Protein AF-0000000079302546 (afdb_homodimer)

InterPro domains:
  IPR005495 Permease LptG/LptF-related [PF03739] (5-365)
  IPR005495 Permease LptG/LptF-related [PTHR33529] (2-366)

Sequence (736 aa):
MTLYRYVLRESLPVLLLALAFLTTVYLFGFFYAGARWLEGVPLVKVLRWLSYHVPGVLVQVFPIATVVTTVLVFGRLSAEGAQFALLSGGIPLYRAALPLLAVGGVLSGVALYLQEYVVPHYNERVRVAWWDEIHTQGAGLHRLVGLQIPIGQGKSLYFSGFDWERKEMLGVRISAFQGDEGTFLFAERGRWEDKVITLENYRYYRVDFKEVPGLEGAKDLLGQVRRVFKVVSQGPLVEVESDLSRARAIADYADTFSFGQDSLSEAWRKAKDPFLAPLERFRARLEFHSKLALPLANLVLVLLAAAMALRYGRSTGLALGMSVVLALAYYGAFFLGRSLAGIGALPPELGAWGANLLFLGLGARALRMTLYRYVLRESLPVLLLALAFLTTVYLFGFFYAGARWLEGVPLVKVLRWLSYHVPGVLVQVFPIATVVTTVLVFGRLSAEGAQFALLSGGIPLYRAALPLLAVGGVLSGVALYLQEYVVPHYNERVRVAWWDEIHTQGAGLHRLVGLQIPIGQGKSLYFSGFDWERKEMLGVRISAFQGDEGTFLFAERGRWEDKVITLENYRYYRVDFKEVPGLEGAKDLLGQVRRVFKVVSQGPLVEVESDLSRARAIADYADTFSFGQDSLSEAWRKAKDPFLAPLERFRARLEFHSKLALPLANLVLVLLAAAMALRYGRSTGLALGMSVVLALAYYGAFFLGRSLAGIGALPPELGAWGANLLFLGLGARALR

Organism: Thermus brockianus (NCBI:txid56956)

Solvent-accessible surface area (backbone atoms only — not comparable to full-atom values): 34582 Å² total; per-residue (Å²): 113,65,62,48,51,48,52,44,65,60,31,47,62,46,30,53,48,39,44,53,41,52,44,48,52,43,49,50,45,54,46,51,30,35,41,64,62,46,58,43,32,57,58,70,59,51,51,52,44,51,55,36,46,43,61,54,43,46,53,65,41,47,41,46,23,44,24,42,27,33,10,50,54,33,6,50,36,28,52,70,48,44,48,52,54,39,50,72,66,66,49,54,63,72,67,72,41,40,51,55,38,48,51,19,47,52,51,20,53,49,31,44,49,34,40,50,68,43,25,24,57,27,40,51,44,37,38,37,38,49,31,48,61,49,23,31,76,56,55,23,54,47,65,39,41,70,37,68,36,47,26,36,94,60,26,29,39,31,23,68,34,59,38,76,88,78,61,27,36,24,50,26,36,39,39,32,59,63,86,57,28,37,38,39,35,40,17,53,31,28,39,77,54,64,38,39,34,41,28,31,55,29,42,30,37,35,35,31,57,78,48,50,79,51,42,86,75,37,90,52,42,69,60,43,43,49,64,24,44,29,78,72,49,68,45,61,68,50,77,48,78,34,78,23,35,56,36,48,20,50,22,68,46,39,51,32,67,34,48,69,60,63,23,48,66,55,20,47,50,43,37,67,37,83,85,48,53,70,68,57,20,49,51,20,38,25,49,31,39,32,62,51,33,58,30,51,32,21,41,36,40,33,50,29,28,36,39,47,10,54,74,59,5,59,40,70,68,49,14,51,46,46,27,40,50,52,41,49,51,46,53,49,39,32,47,50,24,40,29,38,20,44,63,62,77,33,58,34,62,53,7,27,37,39,32,50,53,53,41,37,51,51,18,55,59,58,62,104,113,66,61,48,52,48,51,43,66,60,31,50,62,48,30,54,46,39,43,53,41,52,45,48,51,42,48,49,45,53,45,52,31,35,42,64,63,46,57,44,31,55,58,68,59,52,52,52,46,52,54,36,46,44,61,54,43,46,52,66,39,47,41,47,22,43,23,43,27,33,10,50,52,32,6,50,36,28,51,70,48,45,46,52,55,39,51,71,66,67,48,54,62,70,67,71,41,40,51,55,39,50,50,19,47,52,51,20,52,49,31,45,49,34,42,50,67,43,26,25,56,27,42,51,44,37,40,40,38,50,30,46,60,47,25,33,72,59,57,22,52,46,65,38,39,71,38,69,35,46,27,35,94,60,26,30,39,32,23,68,34,60,38,76,89,76,61,26,35,25,51,26,35,39,37,33,58,62,86,57,30,38,37,39,36,39,17,53,31,27,39,78,54,65,41,39,35,40,28,31,55,28,41,30,38,34,37,32,58,78,50,51,80,52,46,86,76,38,90,53,41,71,60,43,44,49,64,24,44,28,77,72,49,68,46,61,67,50,76,49,79,34,77,22,34,57,35,48,22,49,22,68,46,40,54,32,66,33,46,68,60,61,24,50,66,54,19,48,49,42,37,67,37,84,86,48,52,69,67,56,18,49,50,20,39,26,51,32,38,32,60,51,33,57,30,50,33,22,40,36,40,34,51,29,28,35,38,47,10,52,74,59,6,59,40,71,66,50,14,52,46,46,27,40,50,51,42,48,49,46,52,49,38,31,48,49,24,39,30,39,20,45,63,62,76,34,58,33,62,53,7,26,38,39,32,50,51,53,41,37,51,52,17,54,59,59,65,104

Structure (mmCIF, N/CA/C/O backbone):
data_AF-0000000079302546-model_v1
#
loop_
_entity.id
_entity.type
_entity.pdbx_description
1 polymer Permease
#
loop_
_atom_site.group_PDB
_atom_site.id
_atom_site.type_symbol
_atom_site.label_atom_id
_atom_site.label_alt_id
_atom_site.label_comp_id
_atom_site.label_asym_id
_atom_site.label_entity_id
_atom_site.label_seq_id
_atom_site.pdbx_PDB_ins_code
_atom_site.Cartn_x
_atom_site.Cartn_y
_atom_site.Cartn_z
_atom_site.occupancy
_atom_site.B_iso_or_equiv
_atom_site.auth_seq_id
_atom_site.auth_comp_id
_atom_site.auth_asym_id
_atom_site.auth_atom_id
_atom_site.pdbx_PDB_model_num
ATOM 1 N N . MET A 1 1 ? 22.391 -25.906 -28.203 1 55.56 1 MET A N 1
ATOM 2 C CA . MET A 1 1 ? 21.672 -24.781 -28.766 1 55.56 1 MET A CA 1
ATOM 3 C C . MET A 1 1 ? 20.156 -24.969 -28.609 1 55.56 1 MET A C 1
ATOM 5 O O . MET A 1 1 ? 19.453 -24.047 -28.172 1 55.56 1 MET A O 1
ATOM 9 N N . THR A 1 2 ? 19.828 -26.25 -28.609 1 71.75 2 THR A N 1
ATOM 10 C CA . THR A 1 2 ? 18.406 -26.594 -28.672 1 71.75 2 THR A CA 1
ATOM 11 C C . THR A 1 2 ? 17.781 -26.516 -27.281 1 71.75 2 THR A C 1
ATOM 13 O O . THR A 1 2 ? 16.672 -26 -27.125 1 71.75 2 THR A O 1
ATOM 16 N N . LEU A 1 3 ? 18.703 -26.781 -26.359 1 77.5 3 LEU A N 1
ATOM 17 C CA . LEU A 1 3 ? 18.172 -26.781 -25 1 77.5 3 LEU A CA 1
ATOM 18 C C . LEU A 1 3 ? 17.906 -25.375 -24.5 1 77.5 3 LEU A C 1
ATOM 20 O O . LEU A 1 3 ? 16.859 -25.109 -23.906 1 77.5 3 LEU A O 1
ATOM 24 N N . TYR A 1 4 ? 18.812 -24.5 -24.906 1 83.38 4 TYR A N 1
ATOM 25 C CA . TYR A 1 4 ? 18.688 -23.109 -24.469 1 83.38 4 TYR A CA 1
ATOM 26 C C . TYR A 1 4 ? 17.453 -22.453 -25.094 1 83.38 4 TYR A C 1
ATOM 28 O O . TYR A 1 4 ? 16.734 -21.703 -24.422 1 83.38 4 TYR A O 1
ATOM 36 N N . ARG A 1 5 ? 17.234 -22.781 -26.328 1 86.62 5 ARG A N 1
ATOM 37 C CA . ARG A 1 5 ? 16.062 -22.219 -27 1 86.62 5 ARG A CA 1
ATOM 38 C C . ARG A 1 5 ? 14.773 -22.797 -26.422 1 86.62 5 ARG A C 1
ATOM 40 O O . ARG A 1 5 ? 13.773 -22.078 -26.312 1 86.62 5 ARG A O 1
ATOM 47 N N . TYR A 1 6 ? 14.898 -24.016 -26.094 1 83.25 6 TYR A N 1
ATOM 48 C CA . TYR A 1 6 ? 13.742 -24.656 -25.484 1 83.25 6 TYR A CA 1
ATOM 49 C C . TYR A 1 6 ? 13.422 -24.047 -24.125 1 83.25 6 TYR A C 1
ATOM 51 O O . TYR A 1 6 ? 12.273 -23.703 -23.844 1 83.25 6 TYR A O 1
ATOM 59 N N . VAL A 1 7 ? 14.43 -23.891 -23.344 1 85.75 7 VAL A N 1
ATOM 60 C CA . VAL A 1 7 ? 14.25 -23.328 -22 1 85.75 7 VAL A CA 1
ATOM 61 C C . VAL A 1 7 ? 13.711 -21.906 -22.109 1 85.75 7 VAL A C 1
ATOM 63 O O . VAL A 1 7 ? 12.797 -21.531 -21.375 1 85.75 7 VAL A O 1
ATOM 66 N N . LEU A 1 8 ? 14.188 -21.172 -23.047 1 89.94 8 LEU A N 1
ATOM 67 C CA . LEU A 1 8 ? 13.742 -19.781 -23.203 1 89.94 8 LEU A CA 1
ATOM 68 C C . LEU A 1 8 ? 12.305 -19.734 -23.703 1 89.94 8 LEU A C 1
ATOM 70 O O . LEU A 1 8 ? 11.508 -18.922 -23.219 1 89.94 8 LEU A O 1
ATOM 74 N N . ARG A 1 9 ? 11.992 -20.516 -24.625 1 87.5 9 ARG A N 1
ATOM 75 C CA . ARG A 1 9 ? 10.648 -20.531 -25.188 1 87.5 9 ARG A CA 1
ATOM 76 C C . ARG A 1 9 ? 9.617 -20.969 -24.156 1 87.5 9 ARG A C 1
ATOM 78 O O . ARG A 1 9 ? 8.484 -20.484 -24.156 1 87.5 9 ARG A O 1
ATOM 85 N N . GLU A 1 10 ? 10.039 -21.797 -23.312 1 84.12 10 GLU A N 1
ATOM 86 C CA . GLU A 1 10 ? 9.133 -22.297 -22.266 1 84.12 10 GLU A CA 1
ATOM 87 C C . GLU A 1 10 ? 9.047 -21.297 -21.109 1 84.12 10 GLU A C 1
ATOM 89 O O . GLU A 1 10 ? 8.008 -21.203 -20.453 1 84.12 10 GLU A O 1
ATOM 94 N N . SER A 1 11 ? 10.102 -20.609 -20.922 1 90.75 11 SER A N 1
ATOM 95 C CA . SER A 1 11 ? 10.172 -19.75 -19.734 1 90.75 11 SER A CA 1
ATOM 96 C C . SER A 1 11 ? 9.5 -18.406 -19.984 1 90.75 11 SER A C 1
ATOM 98 O O . SER A 1 11 ? 8.945 -17.812 -19.062 1 90.75 11 SER A O 1
ATOM 100 N N . LEU A 1 12 ? 9.484 -17.922 -21.188 1 91.69 12 LEU A N 1
ATOM 101 C CA . LEU A 1 12 ? 9.055 -16.562 -21.453 1 91.69 12 LEU A CA 1
ATOM 102 C C . LEU A 1 12 ? 7.566 -16.391 -21.156 1 91.69 12 LEU A C 1
ATOM 104 O O . LEU A 1 12 ? 7.164 -15.445 -20.469 1 91.69 12 LEU A O 1
ATOM 108 N N . PRO A 1 13 ? 6.719 -17.281 -21.656 1 87.81 13 PRO A N 1
ATOM 109 C CA . PRO A 1 13 ? 5.301 -17.125 -21.328 1 87.81 13 PRO A CA 1
ATOM 110 C C . PRO A 1 13 ? 5.023 -17.234 -19.828 1 87.81 13 PRO A C 1
ATOM 112 O O . PRO A 1 13 ? 4.164 -16.516 -19.297 1 87.81 13 PRO A O 1
ATOM 115 N N . VAL A 1 14 ? 5.754 -18.109 -19.172 1 86.19 14 VAL A N 1
ATOM 116 C CA . VAL A 1 14 ? 5.586 -18.281 -17.734 1 86.19 14 VAL A CA 1
ATOM 117 C C . VAL A 1 14 ? 6.023 -17.016 -17 1 86.19 14 VAL A C 1
ATOM 119 O O . VAL A 1 14 ? 5.352 -16.562 -16.078 1 86.19 14 VAL A O 1
ATOM 122 N N . LEU A 1 15 ? 7.098 -16.484 -17.484 1 92.88 15 LEU A N 1
ATOM 123 C CA . LEU A 1 15 ? 7.625 -15.258 -16.875 1 92.88 15 LEU A CA 1
ATOM 124 C C . LEU A 1 15 ? 6.645 -14.102 -17.047 1 92.88 15 LEU A C 1
ATOM 126 O O . LEU A 1 15 ? 6.371 -13.367 -16.094 1 92.88 15 LEU A O 1
ATOM 130 N N . LEU A 1 16 ? 6.121 -13.945 -18.234 1 92.06 16 LEU A N 1
ATOM 131 C CA . LEU A 1 16 ? 5.203 -12.852 -18.516 1 92.06 16 LEU A CA 1
ATOM 132 C C . LEU A 1 16 ? 3.914 -13 -17.719 1 92.06 16 LEU A C 1
ATOM 134 O O . LEU A 1 16 ? 3.363 -12.008 -17.234 1 92.06 16 LEU A O 1
ATOM 138 N N . LEU A 1 17 ? 3.48 -14.195 -17.609 1 87.62 17 LEU A N 1
ATOM 139 C CA . LEU A 1 17 ? 2.271 -14.453 -16.828 1 87.62 17 LEU A CA 1
ATOM 140 C C . LEU A 1 17 ? 2.508 -14.156 -15.359 1 87.62 17 LEU A C 1
ATOM 142 O O . LEU A 1 17 ? 1.646 -13.586 -14.688 1 87.62 17 LEU A O 1
ATOM 146 N N . ALA A 1 18 ? 3.654 -14.633 -14.852 1 89.06 18 ALA A N 1
ATOM 147 C CA . ALA A 1 18 ? 3.994 -14.375 -13.453 1 89.06 18 ALA A CA 1
ATOM 148 C C . ALA A 1 18 ? 4.109 -12.883 -13.18 1 89.06 18 ALA A C 1
ATOM 150 O O . ALA A 1 18 ? 3.629 -12.391 -12.156 1 89.06 18 ALA A O 1
ATOM 151 N N . LEU A 1 19 ? 4.715 -12.156 -14.109 1 93 19 LEU A N 1
ATOM 152 C CA . LEU A 1 19 ? 4.867 -10.711 -13.961 1 93 19 LEU A CA 1
ATOM 153 C C . LEU A 1 19 ? 3.51 -10.023 -13.945 1 93 19 LEU A C 1
ATOM 155 O O . LEU A 1 19 ? 3.26 -9.156 -13.102 1 93 19 LEU A O 1
ATOM 159 N N . ALA A 1 20 ? 2.68 -10.406 -14.852 1 89.38 20 ALA A N 1
ATOM 160 C CA . ALA A 1 20 ? 1.349 -9.812 -14.922 1 89.38 20 ALA A CA 1
ATOM 161 C C . ALA A 1 20 ? 0.548 -10.109 -13.656 1 89.38 20 ALA A C 1
ATOM 163 O O . ALA A 1 20 ? -0.121 -9.219 -13.117 1 89.38 20 ALA A O 1
ATOM 164 N N . PHE A 1 21 ? 0.687 -11.336 -13.227 1 88.31 21 PHE A N 1
ATOM 165 C CA . PHE A 1 21 ? -0.058 -11.773 -12.055 1 88.31 21 PHE A CA 1
ATOM 166 C C . PHE A 1 21 ? 0.409 -11.031 -10.812 1 88.31 21 PHE A C 1
ATOM 168 O O . PHE A 1 21 ? -0.404 -10.461 -10.078 1 88.31 21 PHE A O 1
ATOM 175 N N . LEU A 1 22 ? 1.671 -11.062 -10.57 1 91.44 22 LEU A N 1
ATOM 176 C CA . LEU A 1 22 ? 2.232 -10.461 -9.367 1 91.44 22 LEU A CA 1
ATOM 177 C C . LEU A 1 22 ? 2.029 -8.953 -9.367 1 91.44 22 LEU A C 1
ATOM 179 O O . LEU A 1 22 ? 1.716 -8.359 -8.328 1 91.44 22 LEU A O 1
ATOM 183 N N . THR A 1 23 ? 2.207 -8.336 -10.523 1 92 23 THR A N 1
ATOM 184 C CA . THR A 1 23 ? 1.989 -6.898 -10.633 1 92 23 THR A CA 1
ATOM 185 C C . THR A 1 23 ? 0.543 -6.547 -10.297 1 92 23 THR A C 1
ATOM 187 O O . THR A 1 23 ? 0.288 -5.59 -9.555 1 92 23 THR A O 1
ATOM 190 N N . THR A 1 24 ? -0.347 -7.309 -10.789 1 87.81 24 THR A N 1
ATOM 191 C CA . THR A 1 24 ? -1.76 -7.043 -10.539 1 87.81 24 THR A CA 1
ATOM 192 C C . THR A 1 24 ? -2.084 -7.203 -9.055 1 87.81 24 THR A C 1
ATOM 194 O O . THR A 1 24 ? -2.861 -6.426 -8.492 1 87.81 24 THR A O 1
ATOM 197 N N . VAL A 1 25 ? -1.503 -8.219 -8.477 1 87.69 25 VAL A N 1
ATOM 198 C CA . VAL A 1 25 ? -1.721 -8.445 -7.051 1 87.69 25 VAL A CA 1
ATOM 199 C C . VAL A 1 25 ? -1.241 -7.238 -6.25 1 87.69 25 VAL A C 1
ATOM 201 O O . VAL A 1 25 ? -1.934 -6.773 -5.344 1 87.69 25 VAL A O 1
ATOM 204 N N . TYR A 1 26 ? -0.08 -6.719 -6.594 1 89.81 26 TYR A N 1
ATOM 205 C CA . TYR A 1 26 ? 0.435 -5.523 -5.941 1 89.81 26 TYR A CA 1
ATOM 206 C C . TYR A 1 26 ? -0.521 -4.348 -6.125 1 89.81 26 TYR A C 1
ATOM 208 O O . TYR A 1 26 ? -0.833 -3.639 -5.164 1 89.81 26 TYR A O 1
ATOM 216 N N . LEU A 1 27 ? -0.946 -4.184 -7.32 1 88.38 27 LEU A N 1
ATOM 217 C CA . LEU A 1 27 ? -1.803 -3.045 -7.633 1 88.38 27 LEU A CA 1
ATOM 218 C C . LEU A 1 27 ? -3.129 -3.143 -6.887 1 88.38 27 LEU A C 1
ATOM 220 O O . LEU A 1 27 ? -3.67 -2.129 -6.438 1 88.38 27 LEU A O 1
ATOM 224 N N . PHE A 1 28 ? -3.609 -4.332 -6.75 1 84.38 28 PHE A N 1
ATOM 225 C CA . PHE A 1 28 ? -4.832 -4.52 -5.98 1 84.38 28 PHE A CA 1
ATOM 226 C C . PHE A 1 28 ? -4.609 -4.172 -4.516 1 84.38 28 PHE A C 1
ATOM 228 O O . PHE A 1 28 ? -5.512 -3.662 -3.846 1 84.38 28 PHE A O 1
ATOM 235 N N . GLY A 1 29 ? -3.434 -4.48 -4.059 1 85.38 29 GLY A N 1
ATOM 236 C CA . GLY A 1 29 ? -3.092 -4.09 -2.699 1 85.38 29 GLY A CA 1
ATOM 237 C C . GLY A 1 29 ? -3.109 -2.588 -2.484 1 85.38 29 GLY A C 1
ATOM 238 O O . GLY A 1 29 ? -3.6 -2.107 -1.462 1 85.38 29 GLY A O 1
ATOM 239 N N . PHE A 1 30 ? -2.562 -1.892 -3.453 1 84.19 30 PHE A N 1
ATOM 240 C CA . PHE A 1 30 ? -2.566 -0.437 -3.359 1 84.19 30 PHE A CA 1
ATOM 241 C C . PHE A 1 30 ? -3.99 0.106 -3.436 1 84.19 30 PHE A C 1
ATOM 243 O O . PHE A 1 30 ? -4.332 1.061 -2.736 1 84.19 30 PHE A O 1
ATOM 250 N N . PHE A 1 31 ? -4.754 -0.474 -4.277 1 81.62 31 PHE A N 1
ATOM 251 C CA . PHE A 1 31 ? -6.156 -0.085 -4.352 1 81.62 31 PHE A CA 1
ATOM 252 C C . PHE A 1 31 ? -6.855 -0.325 -3.02 1 81.62 31 PHE A C 1
ATOM 254 O O . PHE A 1 31 ? -7.602 0.531 -2.541 1 81.62 31 PHE A O 1
ATOM 261 N N . TYR A 1 32 ? -6.594 -1.422 -2.471 1 81.25 32 TYR A N 1
ATOM 262 C CA . TYR A 1 32 ? -7.191 -1.789 -1.192 1 81.25 32 TYR A CA 1
ATOM 263 C C . TYR A 1 32 ? -6.781 -0.811 -0.098 1 81.25 32 TYR A C 1
ATOM 265 O O . TYR A 1 32 ? -7.609 -0.39 0.711 1 81.25 32 TYR A O 1
ATOM 273 N N . ALA A 1 33 ? -5.562 -0.426 -0.131 1 78 33 ALA A N 1
ATOM 274 C CA . ALA A 1 33 ? -5.039 0.469 0.897 1 78 33 ALA A CA 1
ATOM 275 C C . ALA A 1 33 ? -5.648 1.861 0.776 1 78 33 ALA A C 1
ATOM 277 O O . ALA A 1 33 ? -5.781 2.578 1.771 1 78 33 ALA A O 1
ATOM 278 N N . GLY A 1 34 ? -6.047 2.238 -0.44 1 74.19 34 GLY A N 1
ATOM 279 C CA . GLY A 1 34 ? -6.586 3.57 -0.662 1 74.19 34 GLY A CA 1
ATOM 280 C C . GLY A 1 34 ? -8.078 3.57 -0.94 1 74.19 34 GLY A C 1
ATOM 281 O O . GLY A 1 34 ? -8.641 4.594 -1.343 1 74.19 34 GLY A O 1
ATOM 282 N N . ALA A 1 35 ? -8.766 2.508 -0.77 1 69.75 35 ALA A N 1
ATOM 283 C CA . ALA A 1 35 ? -10.133 2.291 -1.227 1 69.75 35 ALA A CA 1
ATOM 284 C C . ALA A 1 35 ? -11.07 3.363 -0.682 1 69.75 35 ALA A C 1
ATOM 286 O O . ALA A 1 35 ? -11.961 3.844 -1.394 1 69.75 35 ALA A O 1
ATOM 287 N N . ARG A 1 36 ? -10.852 3.742 0.525 1 64.56 36 ARG A N 1
ATOM 288 C CA . ARG A 1 36 ? -11.711 4.73 1.156 1 64.56 36 ARG A CA 1
ATOM 289 C C . ARG A 1 36 ? -11.688 6.051 0.389 1 64.56 36 ARG A C 1
ATOM 291 O O . ARG A 1 36 ? -12.719 6.699 0.223 1 64.56 36 ARG A O 1
ATOM 298 N N . TRP A 1 37 ? -10.578 6.344 -0.109 1 64.75 37 TRP A N 1
ATOM 299 C CA . TRP A 1 37 ? -10.422 7.645 -0.752 1 64.75 37 TRP A CA 1
ATOM 300 C C . TRP A 1 37 ? -10.719 7.555 -2.244 1 64.75 37 TRP A C 1
ATOM 302 O O . TRP A 1 37 ? -10.898 8.57 -2.912 1 64.75 37 TRP A O 1
ATOM 312 N N . LEU A 1 38 ? -10.742 6.375 -2.682 1 71.94 38 LEU A N 1
ATOM 313 C CA . LEU A 1 38 ? -10.945 6.195 -4.113 1 71.94 38 LEU A CA 1
ATOM 314 C C . LEU A 1 38 ? -12.43 6.105 -4.445 1 71.94 38 LEU A C 1
ATOM 316 O O . LEU A 1 38 ? -12.812 6.133 -5.617 1 71.94 38 LEU A O 1
ATOM 320 N N . GLU A 1 39 ? -13.164 6.012 -3.348 1 68.19 39 GLU A N 1
ATOM 321 C CA . GLU A 1 39 ? -14.602 5.953 -3.578 1 68.19 39 GLU A CA 1
ATOM 322 C C . GLU A 1 39 ? -15.109 7.234 -4.23 1 68.19 39 GLU A C 1
ATOM 324 O O . GLU A 1 39 ? -14.789 8.336 -3.783 1 68.19 39 GLU A O 1
ATOM 329 N N . GLY A 1 40 ? -15.852 7.152 -5.34 1 71.31 40 GLY A N 1
ATOM 330 C CA . GLY A 1 40 ? -16.406 8.312 -6.023 1 71.31 40 GLY A CA 1
ATOM 331 C C . GLY A 1 40 ? -15.484 8.859 -7.102 1 71.31 40 GLY A C 1
ATOM 332 O O . GLY A 1 40 ? -15.852 9.789 -7.824 1 71.31 40 GLY A O 1
ATOM 333 N N . VAL A 1 41 ? -14.352 8.367 -7.164 1 75.12 41 VAL A N 1
ATOM 334 C CA . VAL A 1 41 ? -13.398 8.797 -8.18 1 75.12 41 VAL A CA 1
ATOM 335 C C . VAL A 1 41 ? -13.617 8 -9.469 1 75.12 41 VAL A C 1
ATOM 337 O O . VAL A 1 41 ? -13.781 6.781 -9.43 1 75.12 41 VAL A O 1
ATOM 340 N N . PRO A 1 42 ? -13.695 8.664 -10.547 1 79.62 42 PRO A N 1
ATOM 341 C CA . PRO A 1 42 ? -13.867 7.949 -11.82 1 79.62 42 PRO A CA 1
ATOM 342 C C . PRO A 1 42 ? -12.797 6.883 -12.039 1 79.62 42 PRO A C 1
ATOM 344 O O . PRO A 1 42 ? -11.633 7.086 -11.68 1 79.62 42 PRO A O 1
ATOM 347 N N . LEU A 1 43 ? -13.219 5.816 -12.672 1 81.81 43 LEU A N 1
ATOM 348 C CA . LEU A 1 43 ? -12.367 4.641 -12.852 1 81.81 43 LEU A CA 1
ATOM 349 C C . LEU A 1 43 ? -11.117 4.988 -13.648 1 81.81 43 LEU A C 1
ATOM 351 O O . LEU A 1 43 ? -10.031 4.473 -13.367 1 81.81 43 LEU A O 1
ATOM 355 N N . VAL A 1 44 ? -11.289 5.789 -14.617 1 84.38 44 VAL A N 1
ATOM 356 C CA . VAL A 1 44 ? -10.164 6.137 -15.477 1 84.38 44 VAL A CA 1
ATOM 357 C C . VAL A 1 44 ? -9.07 6.801 -14.648 1 84.38 44 VAL A C 1
ATOM 359 O O . VAL A 1 44 ? -7.879 6.559 -14.875 1 84.38 44 VAL A O 1
ATOM 362 N N . LYS A 1 45 ? -9.438 7.645 -13.68 1 83.25 45 LYS A N 1
ATOM 363 C CA . LYS A 1 45 ? -8.469 8.305 -12.812 1 83.25 45 LYS A CA 1
ATOM 364 C C . LYS A 1 45 ? -7.809 7.309 -11.867 1 83.25 45 LYS A C 1
ATOM 366 O O . LYS A 1 45 ? -6.617 7.414 -11.578 1 83.25 45 LYS A O 1
ATOM 371 N N . VAL A 1 46 ? -8.633 6.414 -11.383 1 84.25 46 VAL A N 1
ATOM 372 C CA . VAL A 1 46 ? -8.102 5.387 -10.492 1 84.25 46 VAL A CA 1
ATOM 373 C C . VAL A 1 46 ? -7.094 4.523 -11.25 1 84.25 46 VAL A C 1
ATOM 375 O O . VAL A 1 46 ? -6.004 4.234 -10.75 1 84.25 46 VAL A O 1
ATOM 378 N N . LEU A 1 47 ? -7.441 4.094 -12.508 1 88.06 47 LEU A N 1
ATOM 379 C CA . LEU A 1 47 ? -6.559 3.262 -13.32 1 88.06 47 LEU A CA 1
ATOM 380 C C . LEU A 1 47 ? -5.277 4.008 -13.672 1 88.06 47 LEU A C 1
ATOM 382 O O . LEU A 1 47 ? -4.203 3.404 -13.734 1 88.06 47 LEU A O 1
ATOM 386 N N . ARG A 1 48 ? -5.434 5.242 -13.953 1 88.44 48 ARG A N 1
ATOM 387 C CA . ARG A 1 48 ? -4.254 6.059 -14.227 1 88.44 48 ARG A CA 1
ATOM 388 C C . ARG A 1 48 ? -3.334 6.109 -13.008 1 88.44 48 ARG A C 1
ATOM 390 O O . ARG A 1 48 ? -2.117 5.949 -13.133 1 88.44 48 ARG A O 1
ATOM 397 N N . TRP A 1 49 ? -3.898 6.359 -11.859 1 86.25 49 TRP A N 1
ATOM 398 C CA . TRP A 1 49 ? -3.125 6.391 -10.625 1 86.25 49 TRP A CA 1
ATOM 399 C C . TRP A 1 49 ? -2.428 5.059 -10.383 1 86.25 49 TRP A C 1
ATOM 401 O O . TRP A 1 49 ? -1.246 5.023 -10.023 1 86.25 49 TRP A O 1
ATOM 411 N N . LEU A 1 50 ? -3.166 3.963 -10.594 1 89.38 50 LEU A N 1
ATOM 412 C CA . LEU A 1 50 ? -2.596 2.633 -10.406 1 89.38 50 LEU A CA 1
ATOM 413 C C . LEU A 1 50 ? -1.469 2.379 -11.398 1 89.38 50 LEU A C 1
ATOM 415 O O . LEU A 1 50 ? -0.477 1.726 -11.07 1 89.38 50 LEU A O 1
ATOM 419 N N . SER A 1 51 ? -1.669 2.865 -12.602 1 93.12 5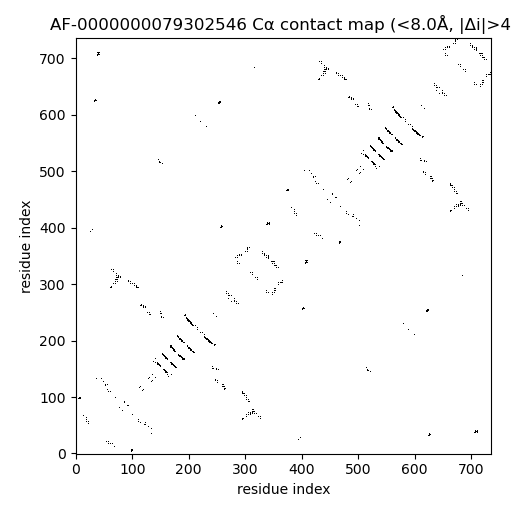1 SER A N 1
ATOM 420 C CA . SER A 1 51 ? -0.666 2.641 -13.633 1 93.12 51 SER A CA 1
ATOM 421 C C . SER A 1 51 ? 0.66 3.301 -13.273 1 93.12 51 SER A C 1
ATOM 423 O O . SER A 1 51 ? 1.726 2.822 -13.672 1 93.12 51 SER A O 1
ATOM 425 N N . TYR A 1 52 ? 0.644 4.371 -12.484 1 90.25 52 TYR A N 1
ATOM 426 C CA . TYR A 1 52 ? 1.86 5.062 -12.07 1 90.25 52 TYR A CA 1
ATOM 427 C C . TYR A 1 52 ? 2.695 4.188 -11.148 1 90.25 52 TYR A C 1
ATOM 429 O O . TYR A 1 52 ? 3.9 4.406 -11 1 90.25 52 TYR A O 1
ATOM 437 N N . HIS A 1 53 ? 2.062 3.213 -10.531 1 91.19 53 HIS A N 1
ATOM 438 C CA . HIS A 1 53 ? 2.771 2.334 -9.602 1 91.19 53 HIS A CA 1
ATOM 439 C C . HIS A 1 53 ? 3.525 1.239 -10.352 1 91.19 53 HIS A C 1
ATOM 441 O O . HIS A 1 53 ? 4.402 0.584 -9.781 1 91.19 53 HIS A O 1
ATOM 447 N N . VAL A 1 54 ? 3.266 1.024 -11.578 1 94.69 54 VAL A N 1
ATOM 448 C CA . VAL A 1 54 ? 3.668 -0.174 -12.312 1 94.69 54 VAL A CA 1
ATOM 449 C C . VAL A 1 54 ? 5.191 -0.237 -12.398 1 94.69 54 VAL A C 1
ATOM 451 O O . VAL A 1 54 ? 5.793 -1.276 -12.125 1 94.69 54 VAL A O 1
ATOM 454 N N . PRO A 1 55 ? 5.883 0.861 -12.766 1 94.69 55 PRO A N 1
ATOM 455 C CA . PRO A 1 55 ? 7.34 0.74 -12.883 1 94.69 55 PRO A CA 1
ATOM 456 C C . PRO A 1 55 ? 8 0.318 -11.578 1 94.69 55 PRO A C 1
ATOM 458 O O . PRO A 1 55 ? 8.859 -0.572 -11.57 1 94.69 55 PRO A O 1
ATOM 461 N N . GLY A 1 56 ? 7.656 0.957 -10.492 1 92.81 56 GLY A N 1
ATOM 462 C CA . GLY A 1 56 ? 8.203 0.577 -9.195 1 92.81 56 GLY A CA 1
ATOM 463 C C . GLY A 1 56 ? 7.852 -0.843 -8.797 1 92.81 56 GLY A C 1
ATOM 464 O O . GLY A 1 56 ? 8.695 -1.565 -8.258 1 92.81 56 GLY A O 1
ATOM 465 N N . VAL A 1 57 ? 6.625 -1.295 -9.07 1 93.81 57 VAL A N 1
ATOM 466 C CA . VAL A 1 57 ? 6.152 -2.635 -8.742 1 93.81 57 VAL A CA 1
ATOM 467 C C . VAL A 1 57 ? 6.922 -3.672 -9.555 1 93.81 57 VAL A C 1
ATOM 469 O O . VAL A 1 57 ? 7.262 -4.742 -9.047 1 93.81 57 VAL A O 1
ATOM 472 N N . LEU A 1 58 ? 7.184 -3.322 -10.766 1 95.94 58 LEU A N 1
ATOM 473 C CA . LEU A 1 58 ? 7.918 -4.254 -11.625 1 95.94 58 LEU A CA 1
ATOM 474 C C . LEU A 1 58 ? 9.289 -4.559 -11.039 1 95.94 58 LEU A C 1
ATOM 476 O O . LEU A 1 58 ? 9.711 -5.719 -11.008 1 95.94 58 LEU A O 1
ATOM 480 N N . VAL A 1 59 ? 9.938 -3.543 -10.602 1 94.25 59 VAL A N 1
ATOM 481 C CA . VAL A 1 59 ? 11.258 -3.727 -10.023 1 94.25 59 VAL A CA 1
ATOM 482 C C . VAL A 1 59 ? 11.172 -4.676 -8.828 1 94.25 59 VAL A C 1
ATOM 484 O O . VAL A 1 59 ? 12.07 -5.496 -8.617 1 94.25 59 VAL A O 1
ATOM 487 N N . GLN A 1 60 ? 10.156 -4.574 -8.094 1 92.19 60 GLN A N 1
ATOM 488 C CA . GLN A 1 60 ? 9.977 -5.418 -6.914 1 92.19 60 GLN A CA 1
ATOM 489 C C . GLN A 1 60 ? 9.609 -6.844 -7.309 1 92.19 60 GLN A C 1
ATOM 491 O O . GLN A 1 60 ? 9.961 -7.797 -6.613 1 92.19 60 GLN A O 1
ATOM 496 N N . VAL A 1 61 ? 8.852 -7.023 -8.391 1 94.56 61 VAL A N 1
ATOM 497 C CA . VAL A 1 61 ? 8.258 -8.312 -8.742 1 94.56 61 VAL A CA 1
ATOM 498 C C . VAL A 1 61 ? 9.242 -9.125 -9.578 1 94.56 61 VAL A C 1
ATOM 500 O O . VAL A 1 61 ? 9.156 -10.352 -9.641 1 94.56 61 VAL A O 1
ATOM 503 N N . PHE A 1 62 ? 10.266 -8.484 -10.195 1 96.44 62 PHE A N 1
ATOM 504 C CA . PHE A 1 62 ? 11.188 -9.156 -11.102 1 96.44 62 PHE A CA 1
ATOM 505 C C . PHE A 1 62 ? 11.852 -10.352 -10.422 1 96.44 62 PHE A C 1
ATOM 507 O O . PHE A 1 62 ? 11.812 -11.469 -10.938 1 96.44 62 PHE A O 1
ATOM 514 N N . PRO A 1 63 ? 12.383 -10.164 -9.227 1 94.25 63 PRO A N 1
ATOM 515 C CA . PRO A 1 63 ? 13.055 -11.305 -8.586 1 94.25 63 PRO A CA 1
ATOM 516 C C . PRO A 1 63 ? 12.094 -12.445 -8.258 1 94.25 63 PRO A C 1
ATOM 518 O O . PRO A 1 63 ? 12.453 -13.617 -8.406 1 94.25 63 PRO A O 1
ATOM 521 N N . ILE A 1 64 ? 10.922 -12.109 -7.809 1 92.44 64 ILE A N 1
ATOM 522 C CA . ILE A 1 64 ? 9.938 -13.133 -7.465 1 92.44 64 ILE A CA 1
ATOM 523 C C . ILE A 1 64 ? 9.508 -13.883 -8.727 1 92.44 64 ILE A C 1
ATOM 525 O O . ILE A 1 64 ? 9.43 -15.117 -8.719 1 92.44 64 ILE A O 1
ATOM 529 N N . ALA A 1 65 ? 9.242 -13.133 -9.766 1 93.31 65 ALA A N 1
ATOM 530 C CA . ALA A 1 65 ? 8.82 -13.727 -11.031 1 93.31 65 ALA A CA 1
ATOM 531 C C . ALA A 1 65 ? 9.906 -14.641 -11.594 1 93.31 65 ALA A C 1
ATOM 533 O O . ALA A 1 65 ? 9.609 -15.695 -12.164 1 93.31 65 ALA A O 1
ATOM 534 N N . THR A 1 66 ? 11.148 -14.234 -11.508 1 94.44 66 THR A N 1
ATOM 535 C CA . THR A 1 66 ? 12.258 -15.047 -12.008 1 94.44 66 THR A CA 1
ATOM 536 C C . THR A 1 66 ? 12.367 -16.359 -11.227 1 94.44 66 THR A C 1
ATOM 538 O O . THR A 1 66 ? 12.625 -17.406 -11.812 1 94.44 66 THR A O 1
ATOM 541 N N . VAL A 1 67 ? 12.18 -16.266 -9.945 1 92.62 67 VAL A N 1
ATOM 542 C CA . VAL A 1 67 ? 12.234 -17.469 -9.117 1 92.62 67 VAL A CA 1
ATOM 543 C C . VAL A 1 67 ? 11.109 -18.422 -9.508 1 92.62 67 VAL A C 1
ATOM 545 O O . VAL A 1 67 ? 11.344 -19.609 -9.727 1 92.62 67 VAL A O 1
ATOM 548 N N . VAL A 1 68 ? 9.906 -17.906 -9.625 1 88.12 68 VAL A N 1
ATOM 549 C CA . VAL A 1 68 ? 8.742 -18.719 -9.977 1 88.12 68 VAL A CA 1
ATOM 550 C C . VAL A 1 68 ? 8.969 -19.375 -11.336 1 88.12 68 VAL A C 1
ATOM 552 O O . VAL A 1 68 ? 8.742 -20.578 -11.492 1 88.12 68 VAL A O 1
ATOM 555 N N . THR A 1 69 ? 9.414 -18.609 -12.266 1 90.81 69 THR A N 1
ATOM 556 C CA . THR A 1 69 ? 9.648 -19.109 -13.617 1 90.81 69 THR A CA 1
ATOM 557 C C . THR A 1 69 ? 10.719 -20.188 -13.609 1 90.81 69 THR A C 1
ATOM 559 O O . THR A 1 69 ? 10.539 -21.25 -14.211 1 90.81 69 THR A O 1
ATOM 562 N N . THR A 1 70 ? 11.773 -19.938 -12.922 1 91.75 70 THR A N 1
ATOM 563 C CA . THR A 1 70 ? 12.898 -20.875 -12.875 1 91.75 70 THR A CA 1
ATOM 564 C C . THR A 1 70 ? 12.477 -22.188 -12.219 1 91.75 70 THR A C 1
ATOM 566 O O . THR A 1 70 ? 12.773 -23.266 -12.742 1 91.75 70 THR A O 1
ATOM 569 N N . VAL A 1 71 ? 11.82 -22.078 -11.156 1 88.5 71 VAL A N 1
ATOM 570 C CA . VAL A 1 71 ? 11.438 -23.266 -10.414 1 88.5 71 VAL A CA 1
ATOM 571 C C . VAL A 1 71 ? 10.438 -24.094 -11.227 1 88.5 71 VAL A C 1
ATOM 573 O O . VAL A 1 71 ? 10.516 -25.328 -11.258 1 88.5 71 VAL A O 1
ATOM 576 N N . LEU A 1 72 ? 9.523 -23.469 -11.914 1 84.19 72 LEU A N 1
ATOM 577 C CA . LEU A 1 72 ? 8.516 -24.188 -12.688 1 84.19 72 LEU A CA 1
ATOM 578 C C . LEU A 1 72 ? 9.141 -24.859 -13.906 1 84.19 72 LEU A C 1
ATOM 580 O O . LEU A 1 72 ? 8.812 -26 -14.227 1 84.19 72 LEU A O 1
ATOM 584 N N . VAL A 1 73 ? 9.984 -24.125 -14.562 1 86.44 73 VAL A N 1
ATOM 585 C CA . VAL A 1 73 ? 10.602 -24.656 -15.773 1 86.44 73 VAL A CA 1
ATOM 586 C C . VAL A 1 73 ? 11.555 -25.797 -15.414 1 86.44 73 VAL A C 1
ATOM 588 O O . VAL A 1 73 ? 11.5 -26.875 -16.016 1 86.44 73 VAL A O 1
ATOM 591 N N . PHE A 1 74 ? 12.383 -25.625 -14.461 1 86.12 74 PHE A N 1
ATOM 592 C CA . PHE A 1 74 ? 13.352 -26.641 -14.086 1 86.12 74 PHE A CA 1
ATOM 593 C C . PHE A 1 74 ? 12.672 -27.75 -13.289 1 86.12 74 PHE A C 1
ATOM 595 O O . PHE A 1 74 ? 13.141 -28.891 -13.289 1 86.12 74 PHE A O 1
ATOM 602 N N . GLY A 1 75 ? 11.664 -27.328 -12.578 1 81.56 75 GLY A N 1
ATOM 603 C CA . GLY A 1 75 ? 10.867 -28.375 -11.945 1 81.56 75 GLY A CA 1
ATOM 604 C C . GLY A 1 75 ? 10.258 -29.344 -12.938 1 81.56 75 GLY A C 1
ATOM 605 O O . GLY A 1 75 ? 10.258 -30.562 -12.695 1 81.56 75 GLY A O 1
ATOM 606 N N . ARG A 1 76 ? 9.734 -28.906 -14.016 1 80 76 ARG A N 1
ATOM 607 C CA . ARG A 1 76 ? 9.188 -29.75 -15.07 1 80 76 ARG A CA 1
ATOM 608 C C . ARG A 1 76 ? 10.273 -30.609 -15.695 1 80 76 ARG A C 1
ATOM 610 O O . ARG A 1 76 ? 10.039 -31.781 -16 1 80 76 ARG A O 1
ATOM 617 N N . LEU A 1 77 ? 11.359 -30.016 -15.859 1 80.25 77 LEU A N 1
ATOM 618 C CA . LEU A 1 77 ? 12.484 -30.781 -16.406 1 80.25 77 LEU A CA 1
ATOM 619 C C . LEU A 1 77 ? 12.867 -31.922 -15.461 1 80.25 77 LEU A C 1
ATOM 621 O O . LEU A 1 77 ? 13.203 -33 -15.906 1 80.25 77 LEU A O 1
ATOM 625 N N . SER A 1 78 ? 12.82 -31.594 -14.227 1 80 78 SER A N 1
ATOM 626 C CA . SER A 1 78 ? 13.125 -32.625 -13.227 1 80 78 SER A CA 1
ATOM 627 C C . SER A 1 78 ? 12.086 -33.719 -13.227 1 80 78 SER A C 1
ATOM 629 O O . SER A 1 78 ? 12.43 -34.906 -13.156 1 80 78 SER A O 1
ATOM 631 N N . ALA A 1 79 ? 10.891 -33.375 -13.352 1 76.69 79 ALA A N 1
ATOM 632 C CA . ALA A 1 79 ? 9.781 -34.312 -13.336 1 76.69 79 ALA A CA 1
ATOM 633 C C . ALA A 1 79 ? 9.836 -35.219 -14.555 1 76.69 79 ALA A C 1
ATOM 635 O O . ALA A 1 79 ? 9.445 -36.406 -14.484 1 76.69 79 ALA A O 1
ATOM 636 N N . GLU A 1 80 ? 10.289 -34.688 -15.617 1 77.31 80 GLU A N 1
ATOM 637 C CA . GLU A 1 80 ? 10.359 -35.438 -16.859 1 77.31 80 GLU A CA 1
ATOM 638 C C . GLU A 1 80 ? 11.641 -36.281 -16.922 1 77.31 80 GLU A C 1
ATOM 640 O O . GLU A 1 80 ? 11.859 -37 -17.891 1 77.31 80 GLU A O 1
ATOM 645 N N . GLY A 1 81 ? 12.43 -36.188 -15.922 1 75.31 81 GLY A N 1
ATOM 646 C CA . GLY A 1 81 ? 13.656 -36.969 -15.859 1 75.31 81 GLY A CA 1
ATOM 647 C C . GLY A 1 81 ? 14.773 -36.406 -16.719 1 75.31 81 GLY A C 1
ATOM 648 O O . GLY A 1 81 ? 15.789 -37.062 -16.938 1 75.31 81 GLY A O 1
ATOM 649 N N . ALA A 1 82 ? 14.43 -35.312 -17.25 1 66.62 82 ALA A N 1
ATOM 650 C CA . ALA A 1 82 ? 15.445 -34.688 -18.125 1 66.62 82 ALA A CA 1
ATOM 651 C C . ALA A 1 82 ? 16.672 -34.281 -17.312 1 66.62 82 ALA A C 1
ATOM 653 O O . ALA A 1 82 ? 17.75 -34.094 -17.891 1 66.62 82 ALA A O 1
ATOM 654 N N . GLN A 1 83 ? 16.453 -34.156 -16.031 1 64.69 83 GLN A N 1
ATOM 655 C CA . GLN A 1 83 ? 17.578 -33.812 -15.172 1 64.69 83 GLN A CA 1
ATOM 656 C C . GLN A 1 83 ? 18.703 -34.844 -15.305 1 64.69 83 GLN A C 1
ATOM 658 O O . GLN A 1 83 ? 19.875 -34.469 -15.328 1 64.69 83 GLN A O 1
ATOM 663 N N . PHE A 1 84 ? 18.25 -35.906 -15.43 1 61.72 84 PHE A N 1
ATOM 664 C CA . PHE A 1 84 ? 19.219 -37 -15.531 1 61.72 84 PHE A CA 1
ATOM 665 C C . PHE A 1 84 ? 19.969 -36.938 -16.859 1 61.72 84 PHE A C 1
ATOM 667 O O . PHE A 1 84 ? 21.172 -37.188 -16.906 1 61.72 84 PHE A O 1
ATOM 674 N N . ALA A 1 85 ? 19.25 -36.625 -17.844 1 64.38 85 ALA A N 1
ATOM 675 C CA . ALA A 1 85 ? 19.891 -36.5 -19.141 1 64.38 85 ALA A CA 1
ATOM 676 C C . ALA A 1 85 ? 20.891 -35.344 -19.156 1 64.38 85 ALA A C 1
ATOM 678 O O . ALA A 1 85 ? 21.984 -35.469 -19.719 1 64.38 85 ALA A O 1
ATOM 679 N N . LEU A 1 86 ? 20.516 -34.312 -18.484 1 68.69 86 LEU A N 1
ATOM 680 C CA . LEU A 1 86 ? 21.406 -33.156 -18.406 1 68.69 86 LEU A CA 1
ATOM 681 C C . LEU A 1 86 ? 22.656 -33.5 -17.594 1 68.69 86 LEU A C 1
ATOM 683 O O . LEU A 1 86 ? 23.766 -33.219 -18.031 1 68.69 86 LEU A O 1
ATOM 687 N N . LEU A 1 87 ? 22.391 -34.094 -16.469 1 64.38 87 LEU A N 1
ATOM 688 C CA . LEU A 1 87 ? 23.5 -34.438 -15.594 1 64.38 87 LEU A CA 1
ATOM 689 C C . LEU A 1 87 ? 24.375 -35.531 -16.203 1 64.38 87 LEU A C 1
ATOM 691 O O . LEU A 1 87 ? 25.594 -35.5 -16.094 1 64.38 87 LEU A O 1
ATOM 695 N N . SER A 1 88 ? 23.766 -36.469 -16.75 1 63.16 88 SER A N 1
ATOM 696 C CA . SER A 1 88 ? 24.516 -37.562 -17.375 1 63.16 88 SER A CA 1
ATOM 697 C C . SER A 1 88 ? 25.297 -37.062 -18.594 1 63.16 88 SER A C 1
ATOM 699 O O . SER A 1 88 ? 26.328 -37.625 -18.953 1 63.16 88 SER A O 1
ATOM 701 N N . GLY A 1 89 ? 24.766 -36.094 -19.188 1 65.81 89 GLY A N 1
ATOM 702 C CA . GLY A 1 89 ? 25.453 -35.531 -20.328 1 65.81 89 GLY A CA 1
ATOM 703 C C . GLY A 1 89 ? 26.609 -34.625 -19.953 1 65.81 89 GLY A C 1
ATOM 704 O O . GLY A 1 89 ? 27.312 -34.125 -20.828 1 65.81 89 GLY A O 1
ATOM 705 N N . GLY A 1 90 ? 26.875 -34.562 -18.656 1 65.06 90 GLY A N 1
ATOM 706 C CA . GLY A 1 90 ? 28.016 -33.812 -18.172 1 65.06 90 GLY A CA 1
ATOM 707 C C . GLY A 1 90 ? 27.766 -32.312 -18.156 1 65.06 90 GLY A C 1
ATOM 708 O O . GLY A 1 90 ? 28.719 -31.531 -18.141 1 65.06 90 GLY A O 1
ATOM 709 N N . ILE A 1 91 ? 26.594 -31.906 -18.406 1 70.12 91 ILE A N 1
ATOM 710 C CA . ILE A 1 91 ? 26.328 -30.469 -18.406 1 70.12 91 ILE A CA 1
ATOM 711 C C . ILE A 1 91 ? 26.109 -29.984 -16.969 1 70.12 91 ILE A C 1
ATOM 713 O O . ILE A 1 91 ? 25.172 -30.422 -16.297 1 70.12 91 ILE A O 1
ATOM 717 N N . PRO A 1 92 ? 27.109 -29.172 -16.531 1 73.44 92 PRO A N 1
ATOM 718 C CA . PRO A 1 92 ? 26.922 -28.625 -15.18 1 73.44 92 PRO A CA 1
ATOM 719 C C . PRO A 1 92 ? 25.656 -27.781 -15.047 1 73.44 92 PRO A C 1
ATOM 721 O O . PRO A 1 92 ? 25.188 -27.203 -16.031 1 73.44 92 PRO A O 1
ATOM 724 N N . LEU A 1 93 ? 25 -27.844 -13.938 1 73.81 93 LEU A N 1
ATOM 725 C CA . LEU A 1 93 ? 23.719 -27.203 -13.656 1 73.81 93 LEU A CA 1
ATOM 726 C C . LEU A 1 93 ? 23.766 -25.719 -14.023 1 73.81 93 LEU A C 1
ATOM 728 O O . LEU A 1 93 ? 22.781 -25.172 -14.531 1 73.81 93 LEU A O 1
ATOM 732 N N . TYR A 1 94 ? 24.875 -25.094 -13.758 1 76.44 94 TYR A N 1
ATOM 733 C CA . TYR A 1 94 ? 24.969 -23.672 -14.047 1 76.44 94 TYR A CA 1
ATOM 734 C C . TYR A 1 94 ? 24.859 -23.406 -15.547 1 76.44 94 TYR A C 1
ATOM 736 O O . TYR A 1 94 ? 24.344 -22.359 -15.961 1 76.44 94 TYR A O 1
ATOM 744 N N . ARG A 1 95 ? 25.266 -24.359 -16.406 1 80 95 ARG A N 1
ATOM 745 C CA . ARG A 1 95 ? 25.156 -24.188 -17.844 1 80 95 ARG A CA 1
ATOM 746 C C . ARG A 1 95 ? 23.719 -24.359 -18.312 1 80 95 ARG A C 1
ATOM 748 O O . ARG A 1 95 ? 23.297 -23.719 -19.281 1 80 95 ARG A O 1
ATOM 755 N N . ALA A 1 96 ? 23.062 -25.234 -17.547 1 80.31 96 ALA A N 1
ATOM 756 C CA . ALA A 1 96 ? 21.656 -25.438 -17.891 1 80.31 96 ALA A CA 1
ATOM 757 C C . ALA A 1 96 ? 20.828 -24.203 -17.562 1 80.31 96 ALA A C 1
ATOM 759 O O . ALA A 1 96 ? 19.812 -23.938 -18.188 1 80.31 96 ALA A O 1
ATOM 760 N N . ALA A 1 97 ? 21.281 -23.438 -16.609 1 87.31 97 ALA A N 1
ATOM 761 C CA . ALA A 1 97 ? 20.547 -22.281 -16.125 1 87.31 97 ALA A CA 1
ATOM 762 C C . ALA A 1 97 ? 20.906 -21.031 -16.922 1 87.31 97 ALA A C 1
ATOM 764 O O . ALA A 1 97 ? 20.344 -19.953 -16.703 1 87.31 97 ALA A O 1
ATOM 765 N N . LEU A 1 98 ? 21.781 -21.109 -17.906 1 89.56 98 LEU A N 1
ATOM 766 C CA . LEU A 1 98 ? 22.344 -19.969 -18.609 1 89.56 98 LEU A CA 1
ATOM 767 C C . LEU A 1 98 ? 21.25 -19.156 -19.281 1 89.56 98 LEU A C 1
ATOM 769 O O . LEU A 1 98 ? 21.266 -17.922 -19.25 1 89.56 98 LEU A O 1
ATOM 773 N N . PRO A 1 99 ? 20.312 -19.797 -19.969 1 91.19 99 PRO A N 1
ATOM 774 C CA . PRO A 1 99 ? 19.266 -18.984 -20.594 1 91.19 99 PRO A CA 1
ATOM 775 C C . PRO A 1 99 ? 18.469 -18.156 -19.578 1 91.19 99 PRO A C 1
ATOM 777 O O . PRO A 1 99 ? 18.141 -17 -19.859 1 91.19 99 PRO A O 1
ATOM 780 N N . LEU A 1 100 ? 18.219 -18.766 -18.484 1 93.38 100 LEU A N 1
ATOM 781 C CA . LEU A 1 100 ? 17.453 -18.031 -17.469 1 93.38 100 LEU A CA 1
ATOM 782 C C . LEU A 1 100 ? 18.328 -17 -16.781 1 93.38 100 LEU A C 1
ATOM 784 O O . LEU A 1 100 ? 17.844 -15.961 -16.328 1 93.38 100 LEU A O 1
ATOM 788 N N . LEU A 1 101 ? 19.641 -17.297 -16.766 1 93.75 101 LEU A N 1
ATOM 789 C CA . LEU A 1 101 ? 20.562 -16.281 -16.266 1 93.75 101 LEU A CA 1
ATOM 790 C C . LEU A 1 101 ? 20.578 -15.062 -17.203 1 93.75 101 LEU A C 1
ATOM 792 O O . LEU A 1 101 ? 20.688 -13.93 -16.75 1 93.75 101 LEU A O 1
ATOM 796 N N . ALA A 1 102 ? 20.516 -15.352 -18.406 1 95.12 102 ALA A N 1
ATOM 797 C CA . ALA A 1 102 ? 20.438 -14.258 -19.375 1 95.12 102 ALA A CA 1
ATOM 798 C C . ALA A 1 102 ? 19.172 -13.445 -19.188 1 95.12 102 ALA A C 1
ATOM 800 O O . ALA A 1 102 ? 19.203 -12.211 -19.25 1 95.12 102 ALA A O 1
ATOM 801 N N . VAL A 1 103 ? 18.078 -14.133 -18.984 1 95.62 103 VAL A N 1
ATOM 802 C CA . VAL A 1 103 ? 16.812 -13.453 -18.719 1 95.62 103 VAL A CA 1
ATOM 803 C C . VAL A 1 103 ? 16.922 -12.617 -17.453 1 95.62 103 VAL A C 1
ATOM 805 O O . VAL A 1 103 ? 16.484 -11.469 -17.406 1 95.62 103 VAL A O 1
ATOM 808 N N . GLY A 1 104 ? 17.469 -13.258 -16.438 1 96.38 104 GLY A N 1
ATOM 809 C CA . GLY A 1 104 ? 17.703 -12.523 -15.211 1 96.38 104 GLY A CA 1
ATOM 810 C C . GLY A 1 104 ? 18.578 -11.297 -15.414 1 96.38 104 GLY A C 1
ATOM 811 O O . GLY A 1 104 ? 18.344 -10.25 -14.797 1 96.38 104 GLY A O 1
ATOM 812 N N . GLY A 1 105 ? 19.609 -11.461 -16.266 1 97.19 105 GLY A N 1
ATOM 813 C CA . GLY A 1 105 ? 20.469 -10.328 -16.594 1 97.19 105 GLY A CA 1
ATOM 814 C C . GLY A 1 105 ? 19.719 -9.203 -17.281 1 97.19 105 GLY A C 1
ATOM 815 O O . GLY A 1 105 ? 19.906 -8.031 -16.953 1 97.19 105 GLY A O 1
ATOM 816 N N . VAL A 1 106 ? 18.891 -9.523 -18.203 1 97.44 106 VAL A N 1
ATOM 817 C CA . VAL A 1 106 ? 18.094 -8.539 -18.922 1 97.44 106 VAL A CA 1
ATOM 818 C C . VAL A 1 106 ? 17.156 -7.836 -17.953 1 97.44 106 VAL A C 1
ATOM 820 O O . VAL A 1 106 ? 17.016 -6.609 -17.984 1 97.44 106 VAL A O 1
ATOM 823 N N . LEU A 1 107 ? 16.484 -8.609 -17.094 1 97.69 107 LEU A N 1
ATOM 824 C CA . LEU A 1 107 ? 15.562 -8.031 -16.125 1 97.69 107 LEU A CA 1
ATOM 825 C C . LEU A 1 107 ? 16.297 -7.117 -15.156 1 97.69 107 LEU A C 1
ATOM 827 O O . LEU A 1 107 ? 15.758 -6.09 -14.734 1 97.69 107 LEU A O 1
ATOM 831 N N . SER A 1 108 ? 17.484 -7.566 -14.82 1 98.12 108 SER A N 1
ATOM 832 C CA . SER A 1 108 ? 18.297 -6.707 -13.961 1 98.12 108 SER A CA 1
ATOM 833 C C . SER A 1 108 ? 18.609 -5.379 -14.641 1 98.12 108 SER A C 1
ATOM 835 O O . SER A 1 108 ? 18.516 -4.32 -14.023 1 98.12 108 SER A O 1
ATOM 837 N N . GLY A 1 109 ? 19.031 -5.449 -15.883 1 98.06 109 GLY A N 1
ATOM 838 C CA . GLY A 1 109 ? 19.281 -4.23 -16.641 1 98.06 109 GLY A CA 1
ATOM 839 C C . GLY A 1 109 ? 18.062 -3.336 -16.75 1 98.06 109 GLY A C 1
ATOM 840 O O . GLY A 1 109 ? 18.172 -2.119 -16.578 1 98.06 109 GLY A O 1
ATOM 841 N N . VAL A 1 110 ? 16.922 -3.916 -17.016 1 97.94 110 VAL A N 1
ATOM 842 C CA . VAL A 1 110 ? 15.68 -3.17 -17.109 1 97.94 110 VAL A CA 1
ATOM 843 C C . VAL A 1 110 ? 15.352 -2.529 -15.758 1 97.94 110 VAL A C 1
ATOM 845 O O . VAL A 1 110 ? 14.922 -1.373 -15.703 1 97.94 110 VAL A O 1
ATOM 848 N N . ALA A 1 111 ? 15.5 -3.295 -14.719 1 97.44 111 ALA A N 1
ATOM 849 C CA . ALA A 1 111 ? 15.219 -2.787 -13.383 1 97.44 111 ALA A CA 1
ATOM 850 C C . ALA A 1 111 ? 16.094 -1.581 -13.055 1 97.44 111 ALA A C 1
ATOM 852 O O . ALA A 1 111 ? 15.617 -0.595 -12.484 1 97.44 111 ALA A O 1
ATOM 853 N N . LEU A 1 112 ? 17.391 -1.672 -13.406 1 97.44 112 LEU A N 1
ATOM 854 C CA . LEU A 1 112 ? 18.297 -0.559 -13.156 1 97.44 112 LEU A CA 1
ATOM 855 C C . LEU A 1 112 ? 17.906 0.659 -13.992 1 97.44 112 LEU A C 1
ATOM 857 O O . LEU A 1 112 ? 17.969 1.792 -13.508 1 97.44 112 LEU A O 1
ATOM 861 N N . TYR A 1 113 ? 17.531 0.374 -15.172 1 97.38 113 TYR A N 1
ATOM 862 C CA . TYR A 1 113 ? 17.062 1.454 -16.031 1 97.38 113 TYR A CA 1
ATOM 863 C C . TYR A 1 113 ? 15.82 2.119 -15.453 1 97.38 113 TYR A C 1
ATOM 865 O O . TYR A 1 113 ? 15.727 3.35 -15.422 1 97.38 113 TYR A O 1
ATOM 873 N N . LEU A 1 114 ? 14.906 1.361 -15.039 1 96.38 114 LEU A N 1
ATOM 874 C CA . LEU A 1 114 ? 13.68 1.884 -14.438 1 96.38 114 LEU A CA 1
ATOM 875 C C . LEU A 1 114 ? 13.984 2.697 -13.188 1 96.38 114 LEU A C 1
ATOM 877 O O . LEU A 1 114 ? 13.406 3.762 -12.977 1 96.38 114 LEU A O 1
ATOM 881 N N . GLN A 1 115 ? 14.891 2.176 -12.414 1 93.38 115 GLN A N 1
ATOM 882 C CA . GLN A 1 115 ? 15.227 2.814 -11.141 1 93.38 115 GLN A CA 1
ATOM 883 C C . GLN A 1 115 ? 15.883 4.172 -11.367 1 93.38 115 GLN A C 1
ATOM 885 O O . GLN A 1 115 ? 15.781 5.066 -10.523 1 93.38 115 GLN A O 1
ATOM 890 N N . GLU A 1 116 ? 16.547 4.273 -12.469 1 93.81 116 GLU A N 1
ATOM 891 C CA . GLU A 1 116 ? 17.25 5.52 -12.758 1 93.81 116 GLU A CA 1
ATOM 892 C C . GLU A 1 116 ? 16.312 6.539 -13.406 1 93.81 116 GLU A C 1
ATOM 894 O O . GLU A 1 116 ? 16.312 7.711 -13.023 1 93.81 116 GLU A O 1
ATOM 899 N N . TYR A 1 117 ? 15.438 6.121 -14.328 1 92.75 117 TYR A N 1
ATOM 900 C CA . TYR A 1 117 ? 14.812 7.109 -15.203 1 92.75 117 TYR A CA 1
ATOM 901 C C . TYR A 1 117 ? 13.305 7.125 -15.016 1 92.75 117 TYR A C 1
ATOM 903 O O . TYR A 1 117 ? 12.648 8.141 -15.266 1 92.75 117 TYR A O 1
ATOM 911 N N . VAL A 1 118 ? 12.758 6.074 -14.547 1 93.94 118 VAL A N 1
ATOM 912 C CA . VAL A 1 118 ? 11.312 5.961 -14.672 1 93.94 118 VAL A CA 1
ATOM 913 C C . VAL A 1 118 ? 10.672 5.938 -13.289 1 93.94 118 VAL A C 1
ATOM 915 O O . VAL A 1 118 ? 9.742 6.703 -13.016 1 93.94 118 VAL A O 1
ATOM 918 N N . VAL A 1 119 ? 11.203 5.148 -12.391 1 91.19 119 VAL A N 1
ATOM 919 C CA . VAL A 1 119 ? 10.586 4.898 -11.094 1 91.19 119 VAL A CA 1
ATOM 920 C C . VAL A 1 119 ? 10.5 6.199 -10.297 1 91.19 119 VAL A C 1
ATOM 922 O O . VAL A 1 119 ? 9.453 6.535 -9.75 1 91.19 119 VAL A O 1
ATOM 925 N N . PRO A 1 120 ? 11.609 7.051 -10.234 1 85.06 120 PRO A N 1
ATOM 926 C CA . PRO A 1 120 ? 11.508 8.289 -9.453 1 85.06 120 PRO A CA 1
ATOM 927 C C . PRO A 1 120 ? 10.453 9.242 -10 1 85.06 120 PRO A C 1
ATOM 929 O O . PRO A 1 120 ? 9.719 9.875 -9.227 1 85.06 120 PRO A O 1
ATOM 932 N N . HIS A 1 121 ? 10.328 9.312 -11.273 1 83.06 121 HIS A N 1
ATOM 933 C CA . HIS A 1 121 ? 9.352 10.188 -11.914 1 83.06 121 HIS A CA 1
ATOM 934 C C . HIS A 1 121 ? 7.926 9.742 -11.594 1 83.06 121 HIS A C 1
ATOM 936 O O . HIS A 1 121 ? 7.086 10.562 -11.211 1 83.06 121 HIS A O 1
ATOM 942 N N . TYR A 1 122 ? 7.676 8.508 -11.68 1 86.5 122 TYR A N 1
ATOM 943 C CA . TYR A 1 122 ? 6.309 8.031 -11.492 1 86.5 122 TYR A CA 1
ATOM 944 C C . TYR A 1 122 ? 5.953 7.949 -10.016 1 86.5 122 TYR A C 1
ATOM 946 O O . TYR A 1 122 ? 4.785 8.07 -9.641 1 86.5 122 TYR A O 1
ATOM 954 N N . ASN A 1 123 ? 6.949 7.727 -9.164 1 80.5 123 ASN A N 1
ATOM 955 C CA . ASN A 1 123 ? 6.676 7.809 -7.73 1 80.5 123 ASN A CA 1
ATOM 956 C C . ASN A 1 123 ? 6.188 9.195 -7.332 1 80.5 123 ASN A C 1
ATOM 958 O O . ASN A 1 123 ? 5.32 9.336 -6.473 1 80.5 123 ASN A O 1
ATOM 962 N N . GLU A 1 124 ? 6.758 10.172 -7.938 1 74.38 124 GLU A N 1
ATOM 963 C CA . GLU A 1 124 ? 6.289 11.531 -7.703 1 74.38 124 GLU A CA 1
ATOM 964 C C . GLU A 1 124 ? 4.879 11.734 -8.258 1 74.38 124 GLU A C 1
ATOM 966 O O . GLU A 1 124 ? 4.051 12.398 -7.629 1 74.38 124 GLU A O 1
ATOM 971 N N . ARG A 1 125 ? 4.648 11.164 -9.398 1 77.75 125 ARG A N 1
ATOM 972 C CA . ARG A 1 125 ? 3.338 11.312 -10.023 1 77.75 125 ARG A CA 1
ATOM 973 C C . ARG A 1 125 ? 2.26 10.617 -9.195 1 77.75 125 ARG A C 1
ATOM 975 O O . ARG A 1 125 ? 1.116 11.078 -9.141 1 77.75 125 ARG A O 1
ATOM 982 N N . VAL A 1 126 ? 2.594 9.5 -8.609 1 80.06 126 VAL A N 1
ATOM 983 C CA . VAL A 1 126 ? 1.651 8.805 -7.738 1 80.06 126 VAL A CA 1
ATOM 984 C C . VAL A 1 126 ? 1.178 9.75 -6.637 1 80.06 126 VAL A C 1
ATOM 986 O O . VAL A 1 126 ? -0.019 9.828 -6.344 1 80.06 126 VAL A O 1
ATOM 989 N N . ARG A 1 127 ? 2.102 10.438 -6.156 1 70.81 127 ARG A N 1
ATOM 990 C CA . ARG A 1 127 ? 1.802 11.352 -5.059 1 70.81 127 ARG A CA 1
ATOM 991 C C . ARG A 1 127 ? 0.955 12.523 -5.539 1 70.81 127 ARG A C 1
ATOM 993 O O . ARG A 1 127 ? -0.024 12.898 -4.891 1 70.81 127 ARG A O 1
ATOM 1000 N N . VAL A 1 128 ? 1.337 13.008 -6.648 1 66.44 128 VAL A N 1
ATOM 1001 C CA . VAL A 1 128 ? 0.641 14.164 -7.203 1 66.44 128 VAL A CA 1
ATOM 1002 C C . VAL A 1 128 ? -0.768 13.758 -7.633 1 66.44 128 VAL A C 1
ATOM 1004 O O . VAL A 1 128 ? -1.737 14.469 -7.348 1 66.44 128 VAL A O 1
ATOM 1007 N N . ALA A 1 129 ? -0.896 12.664 -8.32 1 74.06 129 ALA A N 1
ATOM 1008 C CA . ALA A 1 129 ? -2.195 12.203 -8.805 1 74.06 129 ALA A CA 1
ATOM 1009 C C . ALA A 1 129 ? -3.137 11.898 -7.641 1 74.06 129 ALA A C 1
ATOM 1011 O O . ALA A 1 129 ? -4.34 12.148 -7.727 1 74.06 129 ALA A O 1
ATOM 1012 N N . TRP A 1 130 ? -2.641 11.336 -6.625 1 69.12 130 TRP A N 1
ATOM 1013 C CA . TRP A 1 130 ? -3.447 11.039 -5.445 1 69.12 130 TRP A CA 1
ATOM 1014 C C . TRP A 1 130 ? -4.094 12.312 -4.898 1 69.12 130 TRP A C 1
ATOM 1016 O O . TRP A 1 130 ? -5.289 12.328 -4.602 1 69.12 130 TRP A O 1
ATOM 1026 N N . TRP A 1 131 ? -3.389 13.312 -5.008 1 60.59 131 TRP A N 1
ATOM 1027 C CA . TRP A 1 131 ? -3.855 14.555 -4.398 1 60.59 131 TRP A CA 1
ATOM 1028 C C . TRP A 1 131 ? -4.668 15.375 -5.395 1 60.59 131 TRP A C 1
ATOM 1030 O O . TRP A 1 131 ? -5.688 15.969 -5.031 1 60.59 131 TRP A O 1
ATOM 1040 N N . ASP A 1 132 ? -4.129 15.375 -6.586 1 58.62 132 ASP A N 1
ATOM 1041 C CA . ASP A 1 132 ? -4.727 16.266 -7.582 1 58.62 132 ASP A CA 1
ATOM 1042 C C . ASP A 1 132 ? -5.953 15.617 -8.227 1 58.62 132 ASP A C 1
ATOM 1044 O O . ASP A 1 132 ? -6.934 16.297 -8.531 1 58.62 132 ASP A O 1
ATOM 1048 N N . GLU A 1 133 ? -5.855 14.516 -8.484 1 62.75 133 GLU A N 1
ATOM 1049 C CA . GLU A 1 133 ? -6.883 13.867 -9.297 1 62.75 133 GLU A CA 1
ATOM 1050 C C . GLU A 1 133 ? -7.863 13.086 -8.43 1 62.75 133 GLU A C 1
ATOM 1052 O O . GLU A 1 133 ? -9.062 13.039 -8.719 1 62.75 133 GLU A O 1
ATOM 1057 N N . ILE A 1 134 ? -7.402 12.523 -7.43 1 62.47 134 ILE A N 1
ATOM 1058 C CA . ILE A 1 134 ? -8.258 11.648 -6.625 1 62.47 134 ILE A CA 1
ATOM 1059 C C . ILE A 1 134 ? -8.93 12.469 -5.523 1 62.47 134 ILE A C 1
ATOM 1061 O O . ILE A 1 134 ? -10.141 12.359 -5.316 1 62.47 134 ILE A O 1
ATOM 1065 N N . HIS A 1 135 ? -8.164 13.375 -4.969 1 54.03 135 HIS A N 1
ATOM 1066 C CA . HIS A 1 135 ? -8.734 14.125 -3.855 1 54.03 135 HIS A CA 1
ATOM 1067 C C . HIS A 1 135 ? -9.398 15.406 -4.34 1 54.03 135 HIS A C 1
ATOM 1069 O O . HIS A 1 135 ? -10.352 15.891 -3.725 1 54.03 135 HIS A O 1
ATOM 1075 N N . THR A 1 136 ? -8.742 16.109 -5.391 1 47.88 136 THR A N 1
ATOM 1076 C CA . THR A 1 136 ? -9.18 17.453 -5.742 1 47.88 136 THR A CA 1
ATOM 1077 C C . THR A 1 136 ? -10.531 17.422 -6.461 1 47.88 136 THR A C 1
ATOM 1079 O O . THR A 1 136 ? -11.164 18.453 -6.648 1 47.88 136 THR A O 1
ATOM 1082 N N . GLN A 1 137 ? -10.773 16.578 -7.402 1 41.19 137 GLN A N 1
ATOM 1083 C CA . GLN A 1 137 ? -11.984 17 -8.094 1 41.19 137 GLN A CA 1
ATOM 1084 C C . GLN A 1 137 ? -13.062 17.453 -7.102 1 41.19 137 GLN A C 1
ATOM 1086 O O . GLN A 1 137 ? -14.039 16.734 -6.871 1 41.19 137 GLN A O 1
ATOM 1091 N N . GLY A 1 138 ? -12.523 18.5 -6.422 1 42.34 138 GLY A N 1
ATOM 1092 C CA . GLY A 1 138 ? -13.398 19.234 -5.531 1 42.34 138 GLY A CA 1
ATOM 1093 C C . GLY A 1 138 ? -13.719 18.5 -4.246 1 42.34 138 GLY A C 1
ATOM 1094 O O . GLY A 1 138 ? -14.031 19.109 -3.23 1 42.34 138 GLY A O 1
ATOM 1095 N N . ALA A 1 139 ? -13.703 17.297 -4.453 1 44.59 139 ALA A N 1
ATOM 1096 C CA . ALA A 1 139 ? -14.094 16.453 -3.326 1 44.59 139 ALA A CA 1
ATOM 1097 C C . ALA A 1 139 ? -12.93 16.266 -2.355 1 44.59 139 ALA A C 1
ATOM 1099 O O . ALA A 1 139 ? -13.141 16.062 -1.156 1 44.59 139 ALA A O 1
ATOM 1100 N N . GLY A 1 140 ? -11.664 16.531 -3.072 1 50.5 140 GLY A N 1
ATOM 1101 C CA . GLY A 1 140 ? -10.547 16.344 -2.162 1 50.5 140 GLY A CA 1
ATOM 1102 C C . GLY A 1 140 ? -10.414 17.453 -1.133 1 50.5 140 GLY A C 1
ATOM 1103 O O . GLY A 1 140 ? -10.117 17.188 0.035 1 50.5 140 GLY A O 1
ATOM 1104 N N . LEU A 1 141 ? -10.617 18.766 -1.787 1 54.31 141 LEU A N 1
ATOM 1105 C CA . LEU A 1 141 ? -10.516 19.891 -0.854 1 54.31 141 LEU A CA 1
ATOM 1106 C C . LEU A 1 141 ? -11.586 19.781 0.231 1 54.31 141 LEU A C 1
ATOM 1108 O O . LEU A 1 141 ? -11.352 20.188 1.372 1 54.31 141 LEU A O 1
ATOM 1112 N N . HIS A 1 142 ? -12.711 19.312 -0.358 1 54.09 142 HIS A N 1
ATOM 1113 C CA . HIS A 1 142 ? -13.773 19.156 0.632 1 54.09 142 HIS A CA 1
ATOM 1114 C C . HIS A 1 142 ? -13.328 18.25 1.777 1 54.09 142 HIS A C 1
ATOM 1116 O O . HIS A 1 142 ? -13.719 18.469 2.928 1 54.09 142 HIS A O 1
ATOM 1122 N N . ARG A 1 143 ? -12.469 17.375 1.356 1 52.66 143 ARG A N 1
ATOM 1123 C CA . ARG A 1 143 ? -12.047 16.422 2.383 1 52.66 143 ARG A CA 1
ATOM 1124 C C . ARG A 1 143 ? -11.055 17.062 3.344 1 52.66 143 ARG A C 1
ATOM 1126 O O . ARG A 1 143 ? -10.859 16.578 4.461 1 52.66 143 ARG A O 1
ATOM 1133 N N . LEU A 1 144 ? -10.578 18.219 2.752 1 58.12 144 LEU A N 1
ATOM 1134 C CA . LEU A 1 144 ? -9.586 18.891 3.576 1 58.12 144 LEU A CA 1
ATOM 1135 C C . LEU A 1 144 ? -10.234 19.938 4.477 1 58.12 144 LEU A C 1
ATOM 1137 O O . LEU A 1 144 ? -9.555 20.641 5.23 1 58.12 144 LEU A O 1
ATOM 1141 N N . VAL A 1 145 ? -11.547 20.016 4.273 1 61.84 145 VAL A N 1
ATOM 1142 C CA . VAL A 1 145 ? -12.266 20.984 5.098 1 61.84 145 VAL A CA 1
ATOM 1143 C C . VAL A 1 145 ? -11.961 20.75 6.57 1 61.84 145 VAL A C 1
ATOM 1145 O O . VAL A 1 145 ? -12.047 19.609 7.051 1 61.84 145 VAL A O 1
ATOM 1148 N N . GLY A 1 146 ? -11.547 21.797 7.219 1 61.56 146 GLY A N 1
ATOM 1149 C CA . GLY A 1 146 ? -11.297 21.719 8.648 1 61.56 146 GLY A CA 1
ATOM 1150 C C . GLY A 1 146 ? -9.891 21.266 8.992 1 61.56 146 GLY A C 1
ATOM 1151 O O . GLY A 1 146 ? -9.547 21.125 10.164 1 61.56 146 GLY A O 1
ATOM 1152 N N . LEU A 1 147 ? -9.148 21.047 7.891 1 60.78 147 LEU A N 1
ATOM 1153 C CA . LEU A 1 147 ? -7.777 20.609 8.133 1 60.78 147 LEU A CA 1
ATOM 1154 C C . LEU A 1 147 ? -6.801 21.766 7.879 1 60.78 147 LEU A C 1
ATOM 1156 O O . LEU A 1 147 ? -7.113 22.703 7.145 1 60.78 147 LEU A O 1
ATOM 1160 N N . GLN A 1 148 ? -5.656 21.75 8.695 1 64.5 148 GLN A N 1
ATOM 1161 C CA . GLN A 1 148 ? -4.574 22.688 8.445 1 64.5 148 GLN A CA 1
ATOM 1162 C C . GLN A 1 148 ? -3.566 22.125 7.449 1 64.5 148 GLN A C 1
ATOM 1164 O O . GLN A 1 148 ? -2.82 21.203 7.773 1 64.5 148 GLN A O 1
ATOM 1169 N N . ILE A 1 149 ? -3.48 22.766 6.301 1 65.06 149 ILE A N 1
ATOM 1170 C CA . ILE A 1 149 ? -2.654 22.25 5.207 1 65.06 149 ILE A CA 1
ATOM 1171 C C . ILE A 1 149 ? -1.408 23.125 5.062 1 65.06 149 ILE A C 1
ATOM 1173 O O . ILE A 1 149 ? -1.51 24.328 4.828 1 65.06 149 ILE A O 1
ATOM 1177 N N . PRO A 1 150 ? -0.26 22.547 5.309 1 60.16 150 PRO A N 1
ATOM 1178 C CA . PRO A 1 150 ? 0.94 23.344 5.02 1 60.16 150 PRO A CA 1
ATOM 1179 C C . PRO A 1 150 ? 1.079 23.672 3.535 1 60.16 150 PRO A C 1
ATOM 1181 O O . PRO A 1 150 ? 0.974 22.797 2.682 1 60.16 150 PRO A O 1
ATOM 1184 N N . ILE A 1 151 ? 1.172 24.891 3.174 1 64.25 151 ILE A N 1
ATOM 1185 C CA . ILE A 1 151 ? 1.243 25.312 1.778 1 64.25 151 ILE A CA 1
ATOM 1186 C C . ILE A 1 151 ? 2.633 25.875 1.476 1 64.25 151 ILE A C 1
ATOM 1188 O O . ILE A 1 151 ? 2.805 26.656 0.543 1 64.25 151 ILE A O 1
ATOM 1192 N N . GLY A 1 152 ? 3.592 25.562 2.357 1 57.84 152 GLY A N 1
ATOM 1193 C CA . GLY A 1 152 ? 4.973 25.969 2.127 1 57.84 152 GLY A CA 1
ATOM 1194 C C . GLY A 1 152 ? 5.359 27.234 2.869 1 57.84 152 GLY A C 1
ATOM 1195 O O . GLY A 1 152 ? 4.496 28.031 3.25 1 57.84 152 GLY A O 1
ATOM 1196 N N . GLN A 1 153 ? 6.727 27.391 3.08 1 55.38 153 GLN A N 1
ATOM 1197 C CA . GLN A 1 153 ? 7.336 28.562 3.707 1 55.38 153 GLN A CA 1
ATOM 1198 C C . GLN A 1 153 ? 6.723 28.828 5.082 1 55.38 153 GLN A C 1
ATOM 1200 O O . GLN A 1 153 ? 6.445 29.969 5.426 1 55.38 153 GLN A O 1
ATOM 1205 N N . GLY A 1 154 ? 6.32 27.797 5.68 1 59.81 154 GLY A N 1
ATOM 1206 C CA . GLY A 1 154 ? 5.793 27.938 7.027 1 59.81 154 GLY A CA 1
ATOM 1207 C C . GLY A 1 154 ? 4.332 28.344 7.059 1 59.81 154 GLY A C 1
ATOM 1208 O O . GLY A 1 154 ? 3.789 28.656 8.125 1 59.81 154 GLY A O 1
ATOM 1209 N N . LYS A 1 155 ? 3.723 28.391 5.832 1 71.38 155 LYS A N 1
ATOM 1210 C CA . LYS A 1 155 ? 2.32 28.781 5.75 1 71.38 155 LYS A CA 1
ATOM 1211 C C . LYS A 1 155 ? 1.397 27.578 5.84 1 71.38 155 LYS A C 1
ATOM 1213 O O . LYS A 1 155 ? 1.744 26.484 5.367 1 71.38 155 LYS A O 1
ATOM 1218 N N . SER A 1 156 ? 0.305 27.797 6.531 1 76.69 156 SER A N 1
ATOM 1219 C CA . SER A 1 156 ? -0.721 26.766 6.66 1 76.69 156 SER A CA 1
ATOM 1220 C C . SER A 1 156 ? -2.078 27.281 6.184 1 76.69 156 SER A C 1
ATOM 1222 O O . SER A 1 156 ? -2.467 28.406 6.496 1 76.69 156 SER A O 1
ATOM 1224 N N . LEU A 1 157 ? -2.734 26.547 5.395 1 76.12 157 LEU A N 1
ATOM 1225 C CA . LEU A 1 157 ? -4.047 26.891 4.852 1 76.12 157 LEU A CA 1
ATOM 1226 C C . LEU A 1 157 ? -5.148 26.125 5.582 1 76.12 157 LEU A C 1
ATOM 1228 O O . LEU A 1 157 ? -5.012 24.938 5.844 1 76.12 157 LEU A O 1
ATOM 1232 N N . TYR A 1 158 ? -6.066 26.812 6.035 1 79.25 158 TYR A N 1
ATOM 1233 C CA . TYR A 1 158 ? -7.27 26.266 6.656 1 79.25 158 TYR A CA 1
ATOM 1234 C C . TYR A 1 158 ? -8.523 26.828 6 1 79.25 158 TYR A C 1
ATOM 1236 O O . TYR A 1 158 ? -8.562 27.984 5.605 1 79.25 158 TYR A O 1
ATOM 1244 N N . PHE A 1 159 ? -9.508 25.984 5.758 1 81.81 159 PHE A N 1
ATOM 1245 C CA . PHE A 1 159 ? -10.812 26.484 5.336 1 81.81 159 PHE A CA 1
ATOM 1246 C C . PHE A 1 159 ? -11.93 25.688 5.996 1 81.81 159 PHE A C 1
ATOM 1248 O O . PHE A 1 159 ? -11.812 24.484 6.195 1 81.81 159 PHE A O 1
ATOM 1255 N N . SER A 1 160 ? -12.906 26.375 6.473 1 80.56 160 SER A N 1
ATOM 1256 C CA . SER A 1 160 ? -13.961 25.797 7.309 1 80.56 160 SER A CA 1
ATOM 1257 C C . SER A 1 160 ? -15.016 25.094 6.461 1 80.56 160 SER A C 1
ATOM 1259 O O . SER A 1 160 ? -15.789 24.281 6.973 1 80.56 160 SER A O 1
ATOM 1261 N N . GLY A 1 161 ? -15.102 25.438 5.238 1 78.88 161 GLY A N 1
ATOM 1262 C CA . GLY A 1 161 ? -16.094 24.828 4.375 1 78.88 161 GLY A CA 1
ATOM 1263 C C . GLY A 1 161 ? -15.703 24.844 2.91 1 78.88 161 GLY A C 1
ATOM 1264 O O . GLY A 1 161 ? -14.625 25.312 2.555 1 78.88 161 GLY A O 1
ATOM 1265 N N . PHE A 1 162 ? -16.531 24.141 2.15 1 74.94 162 PHE A N 1
ATOM 1266 C CA . PHE A 1 162 ? -16.328 24.078 0.708 1 74.94 162 PHE A CA 1
ATOM 1267 C C . PHE A 1 162 ? -17.641 24.234 -0.038 1 74.94 162 PHE A C 1
ATOM 1269 O O . PHE A 1 162 ? -18.641 23.578 0.299 1 74.94 162 PHE A O 1
ATOM 1276 N N . ASP A 1 163 ? -17.641 25.25 -0.838 1 80.19 163 ASP A N 1
ATOM 1277 C CA . ASP A 1 163 ? -18.797 25.453 -1.7 1 80.19 163 ASP A CA 1
ATOM 1278 C C . ASP A 1 163 ? -18.703 24.578 -2.949 1 80.19 163 ASP A C 1
ATOM 1280 O O . ASP A 1 163 ? -17.906 24.844 -3.848 1 80.19 163 ASP A O 1
ATOM 1284 N N . TRP A 1 164 ? -19.484 23.641 -3.012 1 70.12 164 TRP A N 1
ATOM 1285 C CA . TRP A 1 164 ? -19.453 22.656 -4.094 1 70.12 164 TRP A CA 1
ATOM 1286 C C . TRP A 1 164 ? -19.922 23.281 -5.406 1 70.12 164 TRP A C 1
ATOM 1288 O O . TRP A 1 164 ? -19.547 22.812 -6.484 1 70.12 164 TRP A O 1
ATOM 1298 N N . GLU A 1 165 ? -20.859 24.203 -5.289 1 71.75 165 GLU A N 1
ATOM 1299 C CA . GLU A 1 165 ? -21.391 24.828 -6.496 1 71.75 165 GLU A CA 1
ATOM 1300 C C . GLU A 1 165 ? -20.312 25.656 -7.195 1 71.75 165 GLU A C 1
ATOM 1302 O O . GLU A 1 165 ? -20.109 25.531 -8.406 1 71.75 165 GLU A O 1
ATOM 1307 N N . ARG A 1 166 ? -19.625 26.453 -6.395 1 76.12 166 ARG A N 1
ATOM 1308 C CA . ARG A 1 166 ? -18.625 27.344 -6.969 1 76.12 166 ARG A CA 1
ATOM 1309 C C . ARG A 1 166 ? -17.219 26.734 -6.875 1 76.12 166 ARG A C 1
ATOM 1311 O O . ARG A 1 166 ? -16.266 27.281 -7.438 1 76.12 166 ARG A O 1
ATOM 1318 N N . LYS A 1 167 ? -17.141 25.562 -6.199 1 72.38 167 LYS A N 1
ATOM 1319 C CA . LYS A 1 167 ? -15.875 24.875 -5.992 1 72.38 167 LYS A CA 1
ATOM 1320 C C . LYS A 1 167 ? -14.867 25.797 -5.305 1 72.38 167 LYS A C 1
ATOM 1322 O O . LYS A 1 167 ? -13.719 25.922 -5.754 1 72.38 167 LYS A O 1
ATOM 1327 N N . GLU A 1 168 ? -15.359 26.578 -4.367 1 81.19 168 GLU A N 1
ATOM 1328 C CA . GLU A 1 168 ? -14.523 27.516 -3.621 1 81.19 168 GLU A CA 1
ATOM 1329 C C . GLU A 1 168 ? -14.461 27.141 -2.143 1 81.19 168 GLU A C 1
ATOM 1331 O O . GLU A 1 168 ? -15.391 26.531 -1.611 1 81.19 168 GLU A O 1
ATOM 1336 N N . MET A 1 169 ? -13.297 27.453 -1.61 1 82.12 169 MET A N 1
ATOM 1337 C CA . MET A 1 169 ? -13.141 27.297 -0.167 1 82.12 169 MET A CA 1
ATOM 1338 C C . MET A 1 169 ? -13.891 28.391 0.583 1 82.12 169 MET A C 1
ATOM 1340 O O . MET A 1 169 ? -13.938 29.531 0.136 1 82.12 169 MET A O 1
ATOM 1344 N N . LEU A 1 170 ? -14.562 28.031 1.667 1 88.69 170 LEU A N 1
ATOM 1345 C CA . LEU A 1 170 ? -15.258 29 2.516 1 88.69 170 LEU A CA 1
ATOM 1346 C C . LEU A 1 170 ? -14.547 29.156 3.857 1 88.69 170 LEU A C 1
ATOM 1348 O O . LEU A 1 170 ? -14.078 28.172 4.43 1 88.69 170 LEU A O 1
ATOM 1352 N N . GLY A 1 171 ? -14.594 30.453 4.363 1 88.69 171 GLY A N 1
ATOM 1353 C CA . GLY A 1 171 ? -13.93 30.688 5.637 1 88.69 171 GLY A CA 1
ATOM 1354 C C . GLY A 1 171 ? -12.469 30.281 5.625 1 88.69 171 GLY A C 1
ATOM 1355 O O . GLY A 1 171 ? -12.047 29.422 6.414 1 88.69 171 GLY A O 1
ATOM 1356 N N . VAL A 1 172 ? -11.742 31 4.766 1 85.62 172 VAL A N 1
ATOM 1357 C CA . VAL A 1 172 ? -10.352 30.625 4.512 1 85.62 172 VAL A CA 1
ATOM 1358 C C . VAL A 1 172 ? -9.438 31.391 5.473 1 85.62 172 VAL A C 1
ATOM 1360 O O . VAL A 1 172 ? -9.664 32.562 5.762 1 85.62 172 VAL A O 1
ATOM 1363 N N . ARG A 1 173 ? -8.477 30.656 6.016 1 88.12 173 ARG A N 1
ATOM 1364 C CA . ARG A 1 173 ? -7.441 31.25 6.859 1 88.12 173 ARG A CA 1
ATOM 1365 C C . ARG A 1 173 ? -6.055 30.766 6.457 1 88.12 173 ARG A C 1
ATOM 1367 O O . ARG A 1 173 ? -5.848 29.562 6.273 1 88.12 173 ARG A O 1
ATOM 1374 N N . ILE A 1 174 ? -5.234 31.672 6.227 1 82.75 174 ILE A N 1
ATOM 1375 C CA . ILE A 1 174 ? -3.83 31.328 6.016 1 82.75 174 ILE A CA 1
ATOM 1376 C C . ILE A 1 174 ? -2.986 31.891 7.156 1 82.75 174 ILE A C 1
ATOM 1378 O O . ILE A 1 174 ? -3.072 33.094 7.473 1 82.75 174 ILE A O 1
ATOM 1382 N N . SER A 1 175 ? -2.303 31.047 7.855 1 85.94 175 SER A N 1
ATOM 1383 C CA . SER A 1 175 ? -1.464 31.484 8.977 1 85.94 175 SER A CA 1
ATOM 1384 C C . SER A 1 175 ? -0.002 31.125 8.734 1 85.94 175 SER A C 1
ATOM 1386 O O . SER A 1 175 ? 0.298 30.094 8.133 1 85.94 175 SER A O 1
ATOM 1388 N N . ALA A 1 176 ? 0.873 31.984 9.102 1 78.94 176 ALA A N 1
ATOM 1389 C CA . ALA A 1 176 ? 2.316 31.781 9.039 1 78.94 176 ALA A CA 1
ATOM 1390 C C . ALA A 1 176 ? 3.008 32.344 10.273 1 78.94 176 ALA A C 1
ATOM 1392 O O . ALA A 1 176 ? 2.584 33.375 10.812 1 78.94 176 ALA A O 1
ATOM 1393 N N . PHE A 1 177 ? 4.02 31.609 10.734 1 80.19 177 PHE A N 1
ATOM 1394 C CA . PHE A 1 177 ? 4.758 32.062 11.906 1 80.19 177 PHE A CA 1
ATOM 1395 C C . PHE A 1 177 ? 6.246 32.188 11.594 1 80.19 177 PHE A C 1
ATOM 1397 O O . PHE A 1 177 ? 6.809 31.312 10.914 1 80.19 177 PHE A O 1
ATOM 1404 N N . GLN A 1 178 ? 6.809 33.219 11.883 1 75.5 178 GLN A N 1
ATOM 1405 C CA . GLN A 1 178 ? 8.25 33.438 11.945 1 75.5 178 GLN A CA 1
ATOM 1406 C C . GLN A 1 178 ? 8.695 33.781 13.359 1 75.5 178 GLN A C 1
ATOM 1408 O O . GLN A 1 178 ? 8.656 34.938 13.773 1 75.5 178 GLN A O 1
ATOM 1413 N N . GLY A 1 179 ? 9.109 32.719 14.07 1 74.44 179 GLY A N 1
ATOM 1414 C CA . GLY A 1 179 ? 9.359 32.969 15.484 1 74.44 179 GLY A CA 1
ATOM 1415 C C . GLY A 1 179 ? 8.102 33.25 16.266 1 74.44 179 GLY A C 1
ATOM 1416 O O . GLY A 1 179 ? 7.148 32.469 16.25 1 74.44 179 GLY A O 1
ATOM 1417 N N . ASP A 1 180 ? 8.172 34.5 16.938 1 76.38 180 ASP A N 1
ATOM 1418 C CA . ASP A 1 180 ? 7.023 34.906 17.75 1 76.38 180 ASP A CA 1
ATOM 1419 C C . ASP A 1 180 ? 6.105 35.844 16.969 1 76.38 180 ASP A C 1
ATOM 1421 O O . ASP A 1 180 ? 5.191 36.438 17.547 1 76.38 180 ASP A O 1
ATOM 1425 N N . GLU A 1 181 ? 6.453 35.969 15.719 1 81.06 181 GLU A N 1
ATOM 1426 C CA . GLU A 1 181 ? 5.605 36.781 14.867 1 81.06 181 GLU A CA 1
ATOM 1427 C C . GLU A 1 181 ? 4.684 35.938 14.008 1 81.06 181 GLU A C 1
ATOM 1429 O O . GLU A 1 181 ? 5.129 34.969 13.367 1 81.06 181 GLU A O 1
ATOM 1434 N N . GLY A 1 182 ? 3.418 36.219 14.125 1 84.69 182 GLY A N 1
ATOM 1435 C CA . GLY A 1 182 ? 2.432 35.5 13.336 1 84.69 182 GLY A CA 1
ATOM 1436 C C . GLY A 1 182 ? 1.724 36.406 12.32 1 84.69 182 GLY A C 1
ATOM 1437 O O . GLY A 1 182 ? 1.455 37.562 12.586 1 84.69 182 GLY A O 1
ATOM 1438 N N . THR A 1 183 ? 1.616 35.875 11.094 1 83.88 183 THR A N 1
ATOM 1439 C CA . THR A 1 183 ? 0.794 36.5 10.07 1 83.88 183 THR A CA 1
ATOM 1440 C C . THR A 1 183 ? -0.479 35.719 9.82 1 83.88 183 THR A C 1
ATOM 1442 O O . THR A 1 183 ? -0.445 34.469 9.781 1 83.88 183 THR A O 1
ATOM 1445 N N . PHE A 1 184 ? -1.58 36.438 9.812 1 84.38 184 PHE A N 1
ATOM 1446 C CA . PHE A 1 184 ? -2.877 35.781 9.656 1 84.38 184 PHE A CA 1
ATOM 1447 C C . PHE A 1 184 ? -3.682 36.438 8.539 1 84.38 184 PHE A C 1
ATOM 1449 O O . PHE A 1 184 ? -3.854 37.656 8.523 1 84.38 184 PHE A O 1
ATOM 1456 N N . LEU A 1 185 ? -4.035 35.625 7.598 1 85.25 185 LEU A N 1
ATOM 1457 C CA . LEU A 1 185 ? -4.898 36.062 6.512 1 85.25 185 LEU A CA 1
ATOM 1458 C C . LEU A 1 185 ? -6.258 35.375 6.574 1 85.25 185 LEU A C 1
ATOM 1460 O O . LEU A 1 185 ? -6.336 34.156 6.547 1 85.25 185 LEU A O 1
ATOM 1464 N N . PHE A 1 186 ? -7.289 36.188 6.844 1 86.19 186 PHE A N 1
ATOM 1465 C CA . PHE A 1 186 ? -8.656 35.688 6.852 1 86.19 186 PHE A CA 1
ATOM 1466 C C . PHE A 1 186 ? -9.383 36.062 5.574 1 86.19 186 PHE A C 1
ATOM 1468 O O . PHE A 1 186 ? -9.227 37.188 5.082 1 86.19 186 PHE A O 1
ATOM 1475 N N . ALA A 1 187 ? -10.078 35.188 5.023 1 87.5 187 ALA A N 1
ATOM 1476 C CA . ALA A 1 187 ? -10.883 35.469 3.842 1 87.5 187 ALA A CA 1
ATOM 1477 C C . ALA A 1 187 ? -12.203 34.719 3.869 1 87.5 187 ALA A C 1
ATOM 1479 O O . ALA A 1 187 ? -12.281 33.625 4.422 1 87.5 187 ALA A O 1
ATOM 1480 N N . GLU A 1 188 ? -13.195 35.375 3.346 1 87.31 188 GLU A N 1
ATOM 1481 C CA . GLU A 1 188 ? -14.492 34.719 3.299 1 87.31 188 GLU A CA 1
ATOM 1482 C C . GLU A 1 188 ? -14.5 33.594 2.289 1 87.31 188 GLU A C 1
ATOM 1484 O O . GLU A 1 188 ? -15.07 32.531 2.549 1 87.31 188 GLU A O 1
ATOM 1489 N N . ARG A 1 189 ? -13.93 33.844 1.155 1 87.5 189 ARG A N 1
ATOM 1490 C CA . ARG A 1 189 ? -13.883 32.844 0.09 1 87.5 189 ARG A CA 1
ATOM 1491 C C . ARG A 1 189 ? -12.492 32.75 -0.524 1 87.5 189 ARG A C 1
ATOM 1493 O O . ARG A 1 189 ? -11.719 33.719 -0.451 1 87.5 189 ARG A O 1
ATOM 1500 N N . GLY A 1 190 ? -12.18 31.578 -1.023 1 84.94 190 GLY A N 1
ATOM 1501 C CA . GLY A 1 190 ? -10.891 31.406 -1.678 1 84.94 190 GLY A CA 1
ATOM 1502 C C . GLY A 1 190 ? -10.898 30.312 -2.734 1 84.94 190 GLY A C 1
ATOM 1503 O O . GLY A 1 190 ? -11.703 29.375 -2.666 1 84.94 190 GLY A O 1
ATOM 1504 N N . ARG A 1 191 ? -10.172 30.5 -3.742 1 78.94 191 ARG A N 1
ATOM 1505 C CA . ARG A 1 191 ? -9.945 29.516 -4.797 1 78.94 191 ARG A CA 1
ATOM 1506 C C . ARG A 1 191 ? -8.469 29.156 -4.902 1 78.94 191 ARG A C 1
ATOM 1508 O O . ARG A 1 191 ? -7.605 30.031 -4.84 1 78.94 191 ARG A O 1
ATOM 1515 N N . TRP A 1 192 ? -8.156 27.953 -4.781 1 72.06 192 TRP A N 1
ATOM 1516 C CA . TRP A 1 192 ? -6.781 27.484 -4.91 1 72.06 192 TRP A CA 1
ATOM 1517 C C . TRP A 1 192 ? -6.551 26.859 -6.289 1 72.06 192 TRP A C 1
ATOM 1519 O O . TRP A 1 192 ? -7.098 25.812 -6.609 1 72.06 192 TRP A O 1
ATOM 1529 N N . GLU A 1 193 ? -5.863 27.562 -7.059 1 64.38 193 GLU A N 1
ATOM 1530 C CA . GLU A 1 193 ? -5.508 27.078 -8.391 1 64.38 193 GLU A CA 1
ATOM 1531 C C . GLU A 1 193 ? -3.996 27 -8.562 1 64.38 193 GLU A C 1
ATOM 1533 O O . GLU A 1 193 ? -3.301 28.016 -8.484 1 64.38 193 GLU A O 1
ATOM 1538 N N . ASP A 1 194 ? -3.447 25.812 -8.648 1 58.28 194 ASP A N 1
ATOM 1539 C CA . ASP A 1 194 ? -2.016 25.578 -8.797 1 58.28 194 ASP A CA 1
ATOM 1540 C C . ASP A 1 194 ? -1.25 26.047 -7.562 1 58.28 194 ASP A C 1
ATOM 1542 O O . ASP A 1 194 ? -1.396 25.484 -6.477 1 58.28 194 ASP A O 1
ATOM 1546 N N . LYS A 1 195 ? -0.439 27.016 -7.762 1 61.31 195 LYS A N 1
ATOM 1547 C CA . LYS A 1 195 ? 0.343 27.531 -6.641 1 61.31 195 LYS A CA 1
ATOM 1548 C C . LYS A 1 195 ? -0.24 28.844 -6.121 1 61.31 195 LYS A C 1
ATOM 1550 O O . LYS A 1 195 ? 0.346 29.484 -5.246 1 61.31 195 LYS A O 1
ATOM 1555 N N . VAL A 1 196 ? -1.411 29.172 -6.727 1 69.69 196 VAL A N 1
ATOM 1556 C CA . VAL A 1 196 ? -1.951 30.484 -6.371 1 69.69 196 VAL A CA 1
ATOM 1557 C C . VAL A 1 196 ? -3.277 30.312 -5.633 1 69.69 196 VAL A C 1
ATOM 1559 O O . VAL A 1 196 ? -4.16 29.594 -6.094 1 69.69 196 VAL A O 1
ATOM 1562 N N . ILE A 1 197 ? -3.369 30.797 -4.484 1 78.19 197 ILE A N 1
ATOM 1563 C CA . ILE A 1 197 ? -4.602 30.844 -3.699 1 78.19 197 ILE A CA 1
ATOM 1564 C C . ILE A 1 197 ? -5.203 32.25 -3.768 1 78.19 197 ILE A C 1
ATOM 1566 O O . ILE A 1 197 ? -4.594 33.219 -3.309 1 78.19 197 ILE A O 1
ATOM 1570 N N . THR A 1 198 ? -6.305 32.375 -4.473 1 81.94 198 THR A N 1
ATOM 1571 C CA . THR A 1 198 ? -7.02 33.656 -4.57 1 81.94 198 THR A CA 1
ATOM 1572 C C . THR A 1 198 ? -8.062 33.75 -3.463 1 81.94 198 THR A C 1
ATOM 1574 O O . THR A 1 198 ? -8.938 32.906 -3.336 1 81.94 198 THR A O 1
ATOM 1577 N N . LEU A 1 199 ? -7.926 34.781 -2.631 1 86.62 199 LEU A N 1
ATOM 1578 C CA . LEU A 1 199 ? -8.82 34.969 -1.493 1 86.62 199 LEU A CA 1
ATOM 1579 C C . LEU A 1 199 ? -9.703 36.188 -1.69 1 86.62 199 LEU A C 1
ATOM 1581 O O . LEU A 1 199 ? -9.234 37.219 -2.188 1 86.62 199 LEU A O 1
ATOM 1585 N N . GLU A 1 200 ? -10.938 36.062 -1.449 1 87.56 200 GLU A N 1
ATOM 1586 C CA . GLU A 1 200 ? -11.906 37.125 -1.553 1 87.56 200 GLU A CA 1
ATOM 1587 C C . GLU A 1 200 ? -12.266 37.688 -0.176 1 87.56 200 GLU A C 1
ATOM 1589 O O . GLU A 1 200 ? -12.461 36.938 0.773 1 87.56 200 GLU A O 1
ATOM 1594 N N . ASN A 1 201 ? -12.438 39.156 -0.096 1 85.75 201 ASN A N 1
ATOM 1595 C CA . ASN A 1 201 ? -12.766 39.844 1.16 1 85.75 201 ASN A CA 1
ATOM 1596 C C . ASN A 1 201 ? -11.836 39.406 2.287 1 85.75 201 ASN A C 1
ATOM 1598 O O . ASN A 1 201 ? -12.281 38.812 3.271 1 85.75 201 ASN A O 1
ATOM 1602 N N . TYR A 1 202 ? -10.555 39.781 2.055 1 82.75 202 TYR A N 1
ATOM 1603 C CA . TYR A 1 202 ? -9.516 39.281 2.953 1 82.75 202 TYR A CA 1
ATOM 1604 C C . TYR A 1 202 ? -9.117 40.312 3.977 1 82.75 202 TYR A C 1
ATOM 1606 O O . TYR A 1 202 ? -9.367 41.5 3.775 1 82.75 202 TYR A O 1
ATOM 1614 N N . ARG A 1 203 ? -8.68 39.969 5.102 1 82.81 203 ARG A N 1
ATOM 1615 C CA . ARG A 1 203 ? -8.062 40.75 6.152 1 82.81 203 ARG A CA 1
ATOM 1616 C C . ARG A 1 203 ? -6.727 40.156 6.582 1 82.81 203 ARG A C 1
ATOM 1618 O O . ARG A 1 203 ? -6.652 38.969 6.914 1 82.81 203 ARG A O 1
ATOM 1625 N N . TYR A 1 204 ? -5.742 40.906 6.41 1 83.31 204 TYR A N 1
ATOM 1626 C CA . TYR A 1 204 ? -4.387 40.469 6.703 1 83.31 204 TYR A CA 1
ATOM 1627 C C . TYR A 1 204 ? -3.859 41.125 7.977 1 83.31 204 TYR A C 1
ATOM 1629 O O . TYR A 1 204 ? -3.904 42.344 8.125 1 83.31 204 TYR A O 1
ATOM 1637 N N . TYR A 1 205 ? -3.498 40.281 8.922 1 82 205 TYR A N 1
ATOM 1638 C CA . TYR A 1 205 ? -2.998 40.75 10.203 1 82 205 TYR A CA 1
ATOM 1639 C C . TYR A 1 205 ? -1.58 40.25 10.453 1 82 205 TYR A C 1
ATOM 1641 O O . TYR A 1 205 ? -1.21 39.156 10.016 1 82 205 TYR A O 1
ATOM 1649 N N . ARG A 1 206 ? -0.832 41.094 11.023 1 82.31 206 ARG A N 1
ATOM 1650 C CA . ARG A 1 206 ? 0.47 40.688 11.562 1 82.31 206 ARG A CA 1
ATOM 1651 C C . ARG A 1 206 ? 0.548 40.969 13.062 1 82.31 206 ARG A C 1
ATOM 1653 O O . ARG A 1 206 ? 0.127 42.031 13.523 1 82.31 206 ARG A O 1
ATOM 1660 N N . VAL A 1 207 ? 0.9 39.969 13.797 1 82.25 207 VAL A N 1
ATOM 1661 C CA . VAL A 1 207 ? 0.969 40.125 15.25 1 82.25 207 VAL A CA 1
ATOM 1662 C C . VAL A 1 207 ? 2.367 39.75 15.742 1 82.25 207 VAL A C 1
ATOM 1664 O O . VAL A 1 207 ? 2.895 38.688 15.391 1 82.25 207 VAL A O 1
ATOM 1667 N N . ASP A 1 208 ? 2.982 40.562 16.406 1 81.12 208 ASP A N 1
ATOM 1668 C CA . ASP A 1 208 ? 4.219 40.281 17.109 1 81.12 208 ASP A CA 1
ATOM 1669 C C . ASP A 1 208 ? 3.941 39.938 18.578 1 81.12 208 ASP A C 1
ATOM 1671 O O . ASP A 1 208 ? 3.818 40.812 19.422 1 81.12 208 ASP A O 1
ATOM 1675 N N . PHE A 1 209 ? 3.947 38.688 18.828 1 81.19 209 PHE A N 1
ATOM 1676 C CA . PHE A 1 209 ? 3.543 38.219 20.141 1 81.19 209 PHE A CA 1
ATOM 1677 C C . PHE A 1 209 ? 4.598 38.562 21.188 1 81.19 209 PHE A C 1
ATOM 1679 O O . PHE A 1 209 ? 4.281 38.688 22.375 1 81.19 209 PHE A O 1
ATOM 1686 N N . LYS A 1 210 ? 5.805 38.656 20.797 1 77.31 210 LYS A N 1
ATOM 1687 C CA . LYS A 1 210 ? 6.879 39 21.734 1 77.31 210 LYS A CA 1
ATOM 1688 C C . LYS A 1 210 ? 6.664 40.375 22.344 1 77.31 210 LYS A C 1
ATOM 1690 O O . LYS A 1 210 ? 7.051 40.625 23.484 1 77.31 210 LYS A O 1
ATOM 1695 N N . GLU A 1 211 ? 5.973 41.188 21.641 1 77.5 211 GLU A N 1
ATOM 1696 C CA . GLU A 1 211 ? 5.828 42.594 22.078 1 77.5 211 GLU A CA 1
ATOM 1697 C C . GLU A 1 211 ? 4.504 42.812 22.797 1 77.5 211 GLU A C 1
ATOM 1699 O O . GLU A 1 211 ? 4.238 43.906 23.297 1 77.5 211 GLU A O 1
ATOM 1704 N N . VAL A 1 212 ? 3.713 41.844 22.938 1 76.38 212 VAL A N 1
ATOM 1705 C CA . VAL A 1 212 ? 2.375 42 23.5 1 76.38 212 VAL A CA 1
ATOM 1706 C C . VAL A 1 212 ? 2.477 42.344 24.984 1 76.38 212 VAL A C 1
ATOM 1708 O O . VAL A 1 212 ? 1.763 43.25 25.469 1 76.38 212 VAL A O 1
ATOM 1711 N N . PRO A 1 213 ? 3.387 41.656 25.734 1 73.38 213 PRO A N 1
ATOM 1712 C CA . PRO A 1 213 ? 3.447 42 27.156 1 73.38 213 PRO A CA 1
ATOM 1713 C C . PRO A 1 213 ? 3.834 43.469 27.359 1 73.38 213 PRO A C 1
ATOM 1715 O O . PRO A 1 213 ? 3.479 44.062 28.391 1 73.38 213 PRO A O 1
ATOM 1718 N N . GLY A 1 214 ? 4.457 44.094 26.391 1 71.12 214 GLY A N 1
ATOM 1719 C CA . GLY A 1 214 ? 4.887 45.469 26.531 1 71.12 214 GLY A CA 1
ATOM 1720 C C . GLY A 1 214 ? 3.791 46.469 26.203 1 71.12 214 GLY A C 1
ATOM 1721 O O . GLY A 1 214 ? 3.965 47.688 26.406 1 71.12 214 GLY A O 1
ATOM 1722 N N . LEU A 1 215 ? 2.67 46.031 25.844 1 74.56 215 LEU A N 1
ATOM 1723 C CA . LEU A 1 215 ? 1.594 46.938 25.438 1 74.56 215 LEU A CA 1
ATOM 1724 C C . LEU A 1 215 ? 1.017 47.656 26.656 1 74.56 215 LEU A C 1
ATOM 1726 O O . LEU A 1 215 ? 0.727 48.844 26.594 1 74.56 215 LEU A O 1
ATOM 1730 N N . GLU A 1 216 ? 0.805 46.969 27.812 1 70.38 216 GLU A N 1
ATOM 1731 C CA . GLU A 1 216 ? 0.166 47.562 28.969 1 70.38 216 GLU A CA 1
ATOM 1732 C C . GLU A 1 216 ? 0.994 48.719 29.516 1 70.38 216 GLU A C 1
ATOM 1734 O O . GLU A 1 216 ? 0.442 49.719 30.016 1 70.38 216 GLU A O 1
ATOM 1739 N N . GLY A 1 217 ? 2.404 48.656 29.359 1 67.56 217 GLY A N 1
ATOM 1740 C CA . GLY A 1 217 ? 3.238 49.719 29.922 1 67.56 217 GLY A CA 1
ATOM 1741 C C . GLY A 1 217 ? 3.816 50.625 28.875 1 67.56 217 GLY A C 1
ATOM 1742 O O . GLY A 1 217 ? 4.695 51.438 29.188 1 67.56 217 GLY A O 1
ATOM 1743 N N . ALA A 1 218 ? 3.16 50.531 27.766 1 75.88 218 ALA A N 1
ATOM 1744 C CA . ALA A 1 218 ? 3.771 51.312 26.688 1 75.88 218 ALA A CA 1
ATOM 1745 C C . ALA A 1 218 ? 3.387 52.781 26.812 1 75.88 218 ALA A C 1
ATOM 1747 O O . ALA A 1 218 ? 2.258 53.125 27.188 1 75.88 218 ALA A O 1
ATOM 1748 N N . LYS A 1 219 ? 4.32 53.75 26.797 1 78.31 219 LYS A N 1
ATOM 1749 C CA . LYS A 1 219 ? 4.094 55.188 26.828 1 78.31 219 LYS A CA 1
ATOM 1750 C C . LYS A 1 219 ? 3.232 55.625 25.656 1 78.31 219 LYS A C 1
ATOM 1752 O O . LYS A 1 219 ? 2.32 56.438 25.828 1 78.31 219 LYS A O 1
ATOM 1757 N N . ASP A 1 220 ? 3.486 55.094 24.516 1 78.75 220 ASP A N 1
ATOM 1758 C CA . ASP A 1 220 ? 2.693 55.312 23.312 1 78.75 220 ASP A CA 1
ATOM 1759 C C . ASP A 1 220 ? 1.943 54.031 22.906 1 78.75 220 ASP A C 1
ATOM 1761 O O . ASP A 1 220 ? 2.42 53.281 22.078 1 78.75 220 ASP A O 1
ATOM 1765 N N . LEU A 1 221 ? 0.864 53.875 23.625 1 77 221 LEU A N 1
ATOM 1766 C CA . LEU A 1 221 ? 0.109 52.625 23.469 1 77 221 LEU A CA 1
ATOM 1767 C C . LEU A 1 221 ? -0.324 52.438 22.016 1 77 221 LEU A C 1
ATOM 1769 O O . LEU A 1 221 ? -0.253 51.344 21.469 1 77 221 LEU A O 1
ATOM 1773 N N . LEU A 1 222 ? -0.798 53.562 21.438 1 76.62 222 LEU A N 1
ATOM 1774 C CA . LEU A 1 222 ? -1.254 53.469 20.062 1 76.62 222 LEU A CA 1
ATOM 1775 C C . LEU A 1 222 ? -0.113 53.062 19.141 1 76.62 222 LEU A C 1
ATOM 1777 O O . LEU A 1 222 ? -0.297 52.219 18.25 1 76.62 222 LEU A O 1
ATOM 1781 N N . GLY A 1 223 ? 0.97 53.625 19.312 1 74.81 223 GLY A N 1
ATOM 1782 C CA . GLY A 1 223 ? 2.141 53.281 18.531 1 74.81 223 GLY A CA 1
ATOM 1783 C C . GLY A 1 223 ? 2.566 51.844 18.719 1 74.81 223 GLY A C 1
ATOM 1784 O O . GLY A 1 223 ? 2.93 51.156 17.75 1 74.81 223 GLY A O 1
ATOM 1785 N N . GLN A 1 224 ? 2.486 51.438 19.922 1 76.56 224 GLN A N 1
ATOM 1786 C CA . GLN A 1 224 ? 2.889 50.062 20.219 1 76.56 224 GLN A CA 1
ATOM 1787 C C . GLN A 1 224 ? 1.893 49.062 19.656 1 76.56 224 GLN A C 1
ATOM 1789 O O . GLN A 1 224 ? 2.283 48 19.188 1 76.56 224 GLN A O 1
ATOM 1794 N N . VAL A 1 225 ? 0.672 49.438 19.766 1 75.5 225 VAL A N 1
ATOM 1795 C CA . VAL A 1 225 ? -0.359 48.562 19.203 1 75.5 225 VAL A CA 1
ATOM 1796 C C . VAL A 1 225 ? -0.136 48.406 17.703 1 75.5 225 VAL A C 1
ATOM 1798 O O . VAL A 1 225 ? -0.274 47.281 17.172 1 75.5 225 VAL A O 1
ATOM 1801 N N . ARG A 1 226 ? 0.191 49.469 17.078 1 72.75 226 ARG A N 1
ATOM 1802 C CA . ARG A 1 226 ? 0.448 49.438 15.641 1 72.75 226 ARG A CA 1
ATOM 1803 C C . ARG A 1 226 ? 1.66 48.562 15.32 1 72.75 226 ARG A C 1
ATOM 1805 O O . ARG A 1 226 ? 1.724 47.938 14.258 1 72.75 226 ARG A O 1
ATOM 1812 N N . ARG A 1 227 ? 2.494 48.531 16.281 1 72.06 227 ARG A N 1
ATOM 1813 C CA . ARG A 1 227 ? 3.688 47.688 16.094 1 72.06 227 ARG A CA 1
ATOM 1814 C C . ARG A 1 227 ? 3.379 46.219 16.328 1 72.06 227 ARG A C 1
ATOM 1816 O O . ARG A 1 227 ? 3.898 45.375 15.609 1 72.06 227 ARG A O 1
ATOM 1823 N N . VAL A 1 228 ? 2.625 46.031 17.328 1 71.62 228 VAL A N 1
ATOM 1824 C CA . VAL A 1 228 ? 2.328 44.656 17.703 1 71.62 228 VAL A CA 1
ATOM 1825 C C . VAL A 1 228 ? 1.311 44.062 16.734 1 71.62 228 VAL A C 1
ATOM 1827 O O . VAL A 1 228 ? 1.438 42.906 16.328 1 71.62 228 VAL A O 1
ATOM 1830 N N . PHE A 1 229 ? 0.301 44.906 16.469 1 67.88 229 PHE A N 1
ATOM 1831 C CA . PHE A 1 229 ? -0.792 44.469 15.617 1 67.88 229 PHE A CA 1
ATOM 1832 C C . PHE A 1 229 ? -0.88 45.312 14.359 1 67.88 229 PHE A C 1
ATOM 1834 O O . PHE A 1 229 ? -1.15 46.5 14.438 1 67.88 229 PHE A O 1
ATOM 1841 N N . LYS A 1 230 ? -0.365 44.812 13.289 1 63.91 230 LYS A N 1
ATOM 1842 C CA . LYS A 1 230 ? -0.472 45.594 12.055 1 63.91 230 LYS A CA 1
ATOM 1843 C C . LYS A 1 230 ? -1.476 44.969 11.094 1 63.91 230 LYS A C 1
ATOM 1845 O O . LYS A 1 230 ? -1.346 43.781 10.734 1 63.91 230 LYS A O 1
ATOM 1850 N N . VAL A 1 231 ? -2.766 45.531 11.18 1 60 231 VAL A N 1
ATOM 1851 C CA . VAL A 1 231 ? -3.57 45.219 10.008 1 60 231 VAL A CA 1
ATOM 1852 C C . VAL A 1 231 ? -2.824 45.625 8.742 1 60 231 VAL A C 1
ATOM 1854 O O . VAL A 1 231 ? -2.619 46.812 8.492 1 60 231 VAL A O 1
ATOM 1857 N N . VAL A 1 232 ? -2.215 44.688 8.102 1 60.88 232 VAL A N 1
ATOM 1858 C CA . VAL A 1 232 ? -1.322 45 6.992 1 60.88 232 VAL A CA 1
ATOM 1859 C C . VAL A 1 232 ? -2.141 45.344 5.746 1 60.88 232 VAL A C 1
ATOM 1861 O O . VAL A 1 232 ? -1.815 46.281 5.008 1 60.88 232 VAL A O 1
ATOM 1864 N N . SER A 1 233 ? -3.205 44.625 5.414 1 62.84 233 SER A N 1
ATOM 1865 C CA . SER A 1 233 ? -3.979 44.875 4.203 1 62.84 233 SER A CA 1
ATOM 1866 C C . SER A 1 233 ? -5.355 44.219 4.281 1 62.84 233 SER A C 1
ATOM 1868 O O . SER A 1 233 ? -5.543 43.25 5.004 1 62.84 233 SER A O 1
ATOM 1870 N N . GLN A 1 234 ? -6.422 45 4.047 1 69.06 234 GLN A N 1
ATOM 1871 C CA . GLN A 1 234 ? -7.746 44.406 3.826 1 69.06 234 GLN A CA 1
ATOM 1872 C C . GLN A 1 234 ? -8.297 44.812 2.459 1 69.06 234 GLN A C 1
ATOM 1874 O O . GLN A 1 234 ? -7.988 45.906 1.95 1 69.06 234 GLN A O 1
ATOM 1879 N N . GLY A 1 235 ? -8.727 44.031 1.725 1 65.19 235 GLY A N 1
ATOM 1880 C CA . GLY A 1 235 ? -9.25 44.344 0.401 1 65.19 235 GLY A CA 1
ATOM 1881 C C . GLY A 1 235 ? -10.148 43.219 -0.139 1 65.19 235 GLY A C 1
ATOM 1882 O O . GLY A 1 235 ? -10.406 42.25 0.547 1 65.19 235 GLY A O 1
ATOM 1883 N N . PRO A 1 236 ? -10.719 43.438 -1.265 1 62.75 236 PRO A N 1
ATOM 1884 C CA . PRO A 1 236 ? -11.648 42.469 -1.885 1 62.75 236 PRO A CA 1
ATOM 1885 C C . PRO A 1 236 ? -10.953 41.219 -2.375 1 62.75 236 PRO A C 1
ATOM 1887 O O . PRO A 1 236 ? -11.547 40.125 -2.357 1 62.75 236 PRO A O 1
ATOM 1890 N N . LEU A 1 237 ? -9.688 41.469 -2.875 1 56.81 237 LEU A N 1
ATOM 1891 C CA . LEU A 1 237 ? -9.016 40.312 -3.473 1 56.81 237 LEU A CA 1
ATOM 1892 C C . LEU A 1 237 ? -7.523 40.344 -3.164 1 56.81 237 LEU A C 1
ATOM 1894 O O . LEU A 1 237 ? -6.891 41.406 -3.191 1 56.81 237 LEU A O 1
ATOM 1898 N N . VAL A 1 238 ? -6.949 39.281 -2.639 1 63.62 238 VAL A N 1
ATOM 1899 C CA . VAL A 1 238 ? -5.508 39.156 -2.467 1 63.62 238 VAL A CA 1
ATOM 1900 C C . VAL A 1 238 ? -5.059 37.781 -2.963 1 63.62 238 VAL A C 1
ATOM 1902 O O . VAL A 1 238 ? -5.801 36.781 -2.859 1 63.62 238 VAL A O 1
ATOM 1905 N N . GLU A 1 239 ? -3.951 37.688 -3.637 1 59.16 239 GLU A N 1
ATOM 1906 C CA . GLU A 1 239 ? -3.361 36.406 -4.082 1 59.16 239 GLU A CA 1
ATOM 1907 C C . GLU A 1 239 ? -2.139 36.062 -3.246 1 59.16 239 GLU A C 1
ATOM 1909 O O . GLU A 1 239 ? -1.278 36.906 -2.994 1 59.16 239 GLU A O 1
ATOM 1914 N N . VAL A 1 240 ? -2.166 34.906 -2.604 1 62.78 240 VAL A N 1
ATOM 1915 C CA . VAL A 1 240 ? -1.041 34.406 -1.835 1 62.78 240 VAL A CA 1
ATOM 1916 C C . VAL A 1 240 ? -0.371 33.25 -2.607 1 62.78 240 VAL A C 1
ATOM 1918 O O . VAL A 1 240 ? -1.042 32.344 -3.062 1 62.78 240 VAL A O 1
ATOM 1921 N N . GLU A 1 241 ? 0.982 33.25 -2.742 1 49.84 241 GLU A N 1
ATOM 1922 C CA . GLU A 1 241 ? 1.725 32.219 -3.432 1 49.84 241 GLU A CA 1
ATOM 1923 C C . GLU A 1 241 ? 2.203 31.141 -2.455 1 49.84 241 GLU A C 1
ATOM 1925 O O . GLU A 1 241 ? 2.742 31.469 -1.394 1 49.84 241 GLU A O 1
ATOM 1930 N N . SER A 1 242 ? 1.756 29.953 -2.631 1 52.78 242 SER A N 1
ATOM 1931 C CA . SER A 1 242 ? 2.254 28.797 -1.889 1 52.78 242 SER A CA 1
ATOM 1932 C C . SER A 1 242 ? 3.506 28.219 -2.541 1 52.78 242 SER A C 1
ATOM 1934 O O . SER A 1 242 ? 3.65 28.266 -3.766 1 52.78 242 SER A O 1
ATOM 1936 N N . ASP A 1 243 ? 4.629 27.922 -1.679 1 49.94 243 ASP A N 1
ATOM 1937 C CA . ASP A 1 243 ? 5.801 27.234 -2.221 1 49.94 243 ASP A CA 1
ATOM 1938 C C . ASP A 1 243 ? 5.43 25.875 -2.785 1 49.94 243 ASP A C 1
ATOM 1940 O O . ASP A 1 243 ? 6.16 25.312 -3.611 1 49.94 243 ASP A O 1
ATOM 1944 N N . LEU A 1 244 ? 4.531 25.375 -2.137 1 45.66 244 LEU A N 1
ATOM 1945 C CA . LEU A 1 244 ? 4.059 24.078 -2.58 1 45.66 244 LEU A CA 1
ATOM 1946 C C . LEU A 1 244 ? 2.795 24.203 -3.422 1 45.66 244 LEU A C 1
ATOM 1948 O O . LEU A 1 244 ? 1.952 25.062 -3.152 1 45.66 244 LEU A O 1
ATOM 1952 N N . SER A 1 245 ? 2.938 23.688 -4.438 1 44.72 245 SER A N 1
ATOM 1953 C CA . SER A 1 245 ? 1.666 23.609 -5.152 1 44.72 245 SER A CA 1
ATOM 1954 C C . SER A 1 245 ? 0.583 22.969 -4.285 1 44.72 245 SER A C 1
ATOM 1956 O O . SER A 1 245 ? 0.886 22.266 -3.32 1 44.72 245 SER A O 1
ATOM 1958 N N . ARG A 1 246 ? -0.607 23.453 -4.434 1 46.59 246 ARG A N 1
ATOM 1959 C CA . ARG A 1 246 ? -1.736 22.844 -3.73 1 46.59 246 ARG A CA 1
ATOM 1960 C C . ARG A 1 246 ? -1.598 21.328 -3.666 1 46.59 246 ARG A C 1
ATOM 1962 O O . ARG A 1 246 ? -1.773 20.734 -2.604 1 46.59 246 ARG A O 1
ATOM 1969 N N . ALA A 1 247 ? -1.169 20.906 -4.688 1 45 247 ALA A N 1
ATOM 1970 C CA . ALA A 1 247 ? -1.055 19.453 -4.828 1 45 247 ALA A CA 1
ATOM 1971 C C . ALA A 1 247 ? 0.021 18.891 -3.898 1 45 247 ALA A C 1
ATOM 1973 O O . ALA A 1 247 ? -0.196 17.891 -3.225 1 45 247 ALA A O 1
ATOM 1974 N N . ARG A 1 248 ? 1.199 19.547 -3.869 1 44.5 248 ARG A N 1
ATOM 1975 C CA . ARG A 1 248 ? 2.326 19.078 -3.066 1 44.5 248 ARG A CA 1
ATOM 1976 C C . ARG A 1 248 ? 2.035 19.234 -1.577 1 44.5 248 ARG A C 1
ATOM 1978 O O . ARG A 1 248 ? 2.393 18.359 -0.779 1 44.5 248 ARG A O 1
ATOM 1985 N N . ALA A 1 249 ? 1.478 20.344 -1.24 1 44.22 249 ALA A N 1
ATOM 1986 C CA . ALA A 1 249 ? 1.188 20.578 0.171 1 44.22 249 ALA A CA 1
ATOM 1987 C C . ALA A 1 249 ? 0.279 19.5 0.736 1 44.22 249 ALA A C 1
ATOM 1989 O O . ALA A 1 249 ? 0.498 19.016 1.848 1 44.22 249 ALA A O 1
ATOM 1990 N N . ILE A 1 250 ? -0.645 19.141 -0.002 1 46.03 250 ILE A N 1
ATOM 1991 C CA . ILE A 1 250 ? -1.581 18.109 0.423 1 46.03 250 ILE A CA 1
ATOM 1992 C C . ILE A 1 250 ? -0.875 16.75 0.454 1 46.03 250 ILE A C 1
ATOM 1994 O O . ILE A 1 250 ? -1.072 15.961 1.38 1 46.03 250 ILE A O 1
ATOM 1998 N N . ALA A 1 251 ? -0.018 16.625 -0.576 1 45.59 251 ALA A N 1
ATOM 1999 C CA . ALA A 1 251 ? 0.707 15.367 -0.705 1 45.59 251 ALA A CA 1
ATOM 2000 C C . ALA A 1 251 ? 1.61 15.125 0.501 1 45.59 251 ALA A C 1
ATOM 2002 O O . ALA A 1 251 ? 1.728 13.992 0.982 1 45.59 251 ALA A O 1
ATOM 2003 N N . ASP A 1 252 ? 2.398 16.156 0.809 1 44.81 252 ASP A N 1
ATOM 2004 C CA . ASP A 1 252 ? 3.346 16.031 1.911 1 44.81 252 ASP A CA 1
ATOM 2005 C C . ASP A 1 252 ? 2.633 15.656 3.207 1 44.81 252 ASP A C 1
ATOM 2007 O O . ASP A 1 252 ? 3.205 14.977 4.062 1 44.81 252 ASP A O 1
ATOM 2011 N N . TYR A 1 253 ? 1.553 16.156 3.311 1 45.22 253 TYR A N 1
ATOM 2012 C CA . TYR A 1 253 ? 0.795 15.797 4.504 1 45.22 253 TYR A CA 1
ATOM 2013 C C . TYR A 1 253 ? 0.247 14.383 4.402 1 45.22 253 TYR A C 1
ATOM 2015 O O . TYR A 1 253 ? 0.212 13.648 5.395 1 45.22 253 TYR A O 1
ATOM 2023 N N . ALA A 1 254 ? -0.214 14.07 3.225 1 44.78 254 ALA A N 1
ATOM 2024 C CA . ALA A 1 254 ? -0.84 12.758 3.08 1 44.78 254 ALA A CA 1
ATOM 2025 C C . ALA A 1 254 ? 0.163 11.727 2.576 1 44.78 254 ALA A C 1
ATOM 2027 O O . ALA A 1 254 ? -0.207 10.781 1.87 1 44.78 254 ALA A O 1
ATOM 2028 N N . ASP A 1 255 ? 1.506 11.977 2.734 1 46.06 255 ASP A N 1
ATOM 2029 C CA . ASP A 1 255 ? 2.539 11.227 2.025 1 46.06 255 ASP A CA 1
ATOM 2030 C C . ASP A 1 255 ? 2.465 9.734 2.357 1 46.06 255 ASP A C 1
ATOM 2032 O O . ASP A 1 255 ? 3.289 9.219 3.115 1 46.06 255 ASP A O 1
ATOM 2036 N N . THR A 1 256 ? 1.309 9.164 2.299 1 47.28 256 THR A N 1
ATOM 2037 C CA . THR A 1 256 ? 1.092 7.781 2.711 1 47.28 256 THR A CA 1
ATOM 2038 C C . THR A 1 256 ? 1.965 6.828 1.896 1 47.28 256 THR A C 1
ATOM 2040 O O . THR A 1 256 ? 2.549 5.891 2.443 1 47.28 256 THR A O 1
ATOM 2043 N N . PHE A 1 257 ? 1.913 7.004 0.545 1 51.41 257 PHE A N 1
ATOM 2044 C CA . PHE A 1 257 ? 2.707 6.121 -0.302 1 51.41 257 PHE A CA 1
ATOM 2045 C C . PHE A 1 257 ? 4.062 6.746 -0.616 1 51.41 257 PHE A C 1
ATOM 2047 O O . PHE A 1 257 ? 4.195 7.5 -1.582 1 51.41 257 PHE A O 1
ATOM 2054 N N . SER A 1 258 ? 4.969 6.77 0.457 1 53.69 258 SER A N 1
ATOM 2055 C CA . SER A 1 258 ? 6.27 7.426 0.35 1 53.69 258 SER A CA 1
ATOM 2056 C C . SER A 1 258 ? 7.312 6.484 -0.245 1 53.69 258 SER A C 1
ATOM 2058 O O . SER A 1 258 ? 8.148 5.941 0.478 1 53.69 258 SER A O 1
ATOM 2060 N N . PHE A 1 259 ? 7.078 6.324 -1.583 1 59.84 259 PHE A N 1
ATOM 2061 C CA . PHE A 1 259 ? 8.086 5.547 -2.293 1 59.84 259 PHE A CA 1
ATOM 2062 C C . PHE A 1 259 ? 9.383 6.336 -2.418 1 59.84 259 PHE A C 1
ATOM 2064 O O . PHE A 1 259 ? 9.391 7.562 -2.295 1 59.84 259 PHE A O 1
ATOM 2071 N N . GLY A 1 260 ? 10.484 5.723 -2.357 1 63.59 260 GLY A N 1
ATOM 2072 C CA . GLY A 1 260 ? 11.75 6.398 -2.596 1 63.59 260 GLY A CA 1
ATOM 2073 C C . GLY A 1 260 ? 11.719 7.305 -3.809 1 63.59 260 GLY A C 1
ATOM 2074 O O . GLY A 1 260 ? 11.164 6.945 -4.848 1 63.59 260 GLY A O 1
ATOM 2075 N N . GLN A 1 261 ? 12.172 8.523 -3.658 1 64 261 GLN A N 1
ATOM 2076 C CA . GLN A 1 261 ? 12.094 9.508 -4.727 1 64 261 GLN A CA 1
ATOM 2077 C C . GLN A 1 261 ? 13.445 9.695 -5.41 1 64 261 GLN A C 1
ATOM 2079 O O . GLN A 1 261 ? 13.523 10.242 -6.508 1 64 261 GLN A O 1
ATOM 2084 N N . ASP A 1 262 ? 14.406 9.156 -4.859 1 77.44 262 ASP A N 1
ATOM 2085 C CA . ASP A 1 262 ? 15.727 9.414 -5.43 1 77.44 262 ASP A CA 1
ATOM 2086 C C . ASP A 1 262 ? 16.062 8.391 -6.516 1 77.44 262 ASP A C 1
ATOM 2088 O O . ASP A 1 262 ? 15.789 7.199 -6.359 1 77.44 262 ASP A O 1
ATOM 2092 N N . SER A 1 263 ? 16.594 8.922 -7.652 1 89.62 263 SER A N 1
ATOM 2093 C CA . SER A 1 263 ? 17.188 8.031 -8.656 1 89.62 263 SER A CA 1
ATOM 2094 C C . SER A 1 263 ? 18.5 7.434 -8.156 1 89.62 263 SER A C 1
ATOM 2096 O O . SER A 1 263 ? 18.984 7.797 -7.086 1 89.62 263 SER A O 1
ATOM 2098 N N . LEU A 1 264 ? 18.984 6.484 -8.914 1 93.12 264 LEU A N 1
ATOM 2099 C CA . LEU A 1 264 ? 20.266 5.867 -8.586 1 93.12 264 LEU A CA 1
ATOM 2100 C C . LEU A 1 264 ? 21.375 6.91 -8.555 1 93.12 264 LEU A C 1
ATOM 2102 O O . LEU A 1 264 ? 22.188 6.93 -7.621 1 93.12 264 LEU A O 1
ATOM 2106 N N . SER A 1 265 ? 21.391 7.758 -9.508 1 93.44 265 SER A N 1
ATOM 2107 C CA . SER A 1 265 ? 22.406 8.797 -9.602 1 93.44 265 SER A CA 1
ATOM 2108 C C . SER A 1 265 ? 22.281 9.797 -8.461 1 93.44 265 SER A C 1
ATOM 2110 O O . SER A 1 265 ? 23.297 10.25 -7.91 1 93.44 265 SER A O 1
ATOM 2112 N N . GLU A 1 266 ? 21.078 10.18 -8.148 1 87.06 266 GLU A N 1
ATOM 2113 C CA . GLU A 1 266 ? 20.844 11.125 -7.055 1 87.06 266 GLU A CA 1
ATOM 2114 C C . GLU A 1 266 ? 21.25 10.516 -5.715 1 87.06 266 GLU A C 1
ATOM 2116 O O . GLU A 1 266 ? 21.828 11.203 -4.867 1 87.06 266 GLU A O 1
ATOM 2121 N N . ALA A 1 267 ? 20.875 9.273 -5.523 1 89.94 267 ALA A N 1
ATOM 2122 C CA . ALA A 1 267 ? 21.281 8.586 -4.301 1 89.94 267 ALA A CA 1
ATOM 2123 C C . ALA A 1 267 ? 22.812 8.547 -4.176 1 89.94 267 ALA A C 1
ATOM 2125 O O . ALA A 1 267 ? 23.344 8.734 -3.086 1 89.94 267 ALA A O 1
ATOM 2126 N N . TRP A 1 268 ? 23.5 8.258 -5.297 1 94.19 268 TRP A N 1
ATOM 2127 C CA . TRP A 1 268 ? 24.953 8.234 -5.316 1 94.19 268 TRP A CA 1
ATOM 2128 C C . TRP A 1 268 ? 25.531 9.609 -4.988 1 94.19 268 TRP A C 1
ATOM 2130 O O . TRP A 1 268 ? 26.469 9.727 -4.199 1 94.19 268 TRP A O 1
ATOM 2140 N N . ARG A 1 269 ? 24.984 10.656 -5.547 1 90.12 269 ARG A N 1
ATOM 2141 C CA . ARG A 1 269 ? 25.438 12.023 -5.297 1 90.12 269 ARG A CA 1
ATOM 2142 C C . ARG A 1 269 ? 25.25 12.398 -3.832 1 90.12 269 ARG A C 1
ATOM 2144 O O . ARG A 1 269 ? 26.141 12.992 -3.221 1 90.12 269 ARG A O 1
ATOM 2151 N N . LYS A 1 270 ? 24.094 12.055 -3.348 1 82.44 270 LYS A N 1
ATOM 2152 C CA . LYS A 1 270 ? 23.812 12.344 -1.944 1 82.44 270 LYS A CA 1
ATOM 2153 C C . LYS A 1 270 ? 24.75 11.57 -1.023 1 82.44 270 LYS A C 1
ATOM 2155 O O . LYS A 1 270 ? 25.172 12.078 0.02 1 82.44 270 LYS A O 1
ATOM 2160 N N . ALA A 1 271 ? 25.047 10.398 -1.395 1 91 271 ALA A N 1
ATOM 2161 C CA . ALA A 1 271 ? 25.922 9.539 -0.601 1 91 271 ALA A CA 1
ATOM 2162 C C . ALA A 1 271 ? 27.344 10.102 -0.549 1 91 271 ALA A C 1
ATOM 2164 O O . ALA A 1 271 ? 28.062 9.891 0.429 1 91 271 ALA A O 1
ATOM 2165 N N . LYS A 1 272 ? 27.719 10.852 -1.543 1 92.38 272 LYS A N 1
ATOM 2166 C CA . LYS A 1 272 ? 29.094 11.367 -1.638 1 92.38 272 LYS A CA 1
ATOM 2167 C C . LYS A 1 272 ? 29.141 12.844 -1.247 1 92.38 272 LYS A C 1
ATOM 2169 O O . LYS A 1 272 ? 30.234 13.43 -1.176 1 92.38 272 LYS A O 1
ATOM 2174 N N . ASP A 1 273 ? 28 13.391 -1.027 1 83.94 273 ASP A N 1
ATOM 2175 C CA . ASP A 1 273 ? 27.938 14.812 -0.702 1 83.94 273 ASP A CA 1
ATOM 2176 C C . ASP A 1 273 ? 28.469 15.078 0.705 1 83.94 273 ASP A C 1
ATOM 2178 O O . ASP A 1 273 ? 27.844 14.695 1.693 1 83.94 273 ASP A O 1
ATOM 2182 N N . PRO A 1 274 ? 29.578 15.789 0.871 1 81.94 274 PRO A N 1
ATOM 2183 C CA . PRO A 1 274 ? 30.156 16.031 2.191 1 81.94 274 PRO A CA 1
ATOM 2184 C C . PRO A 1 274 ? 29.375 17.047 3.008 1 81.94 274 PRO A C 1
ATOM 2186 O O . PRO A 1 274 ? 29.547 17.141 4.227 1 81.94 274 PRO A O 1
ATOM 2189 N N . PHE A 1 275 ? 28.453 17.719 2.359 1 74 275 PHE A N 1
ATOM 2190 C CA . PHE A 1 275 ? 27.719 18.781 3.035 1 74 275 PHE A CA 1
ATOM 2191 C C . PHE A 1 275 ? 26.438 18.25 3.67 1 74 275 PHE A C 1
ATOM 2193 O O . PHE A 1 275 ? 25.781 18.938 4.445 1 74 275 PHE A O 1
ATOM 2200 N N . LEU A 1 276 ? 26.094 17.016 3.43 1 67.19 276 LEU A N 1
ATOM 2201 C CA . LEU A 1 276 ? 24.906 16.422 4.023 1 67.19 276 LEU A CA 1
ATOM 2202 C C . LEU A 1 276 ? 25.219 15.852 5.406 1 67.19 276 LEU A C 1
ATOM 2204 O O . LEU A 1 276 ? 26.359 15.461 5.68 1 67.19 276 LEU A O 1
ATOM 2208 N N . ALA A 1 277 ? 24.25 15.883 6.207 1 65.62 277 ALA A N 1
ATOM 2209 C CA . ALA A 1 277 ? 24.391 15.281 7.531 1 65.62 277 ALA A CA 1
ATOM 2210 C C . ALA A 1 277 ? 24.812 13.82 7.43 1 65.62 277 ALA A C 1
ATOM 2212 O O . ALA A 1 277 ? 24.438 13.125 6.484 1 65.62 277 ALA A O 1
ATOM 2213 N N . PRO A 1 278 ? 25.625 13.453 8.391 1 73.31 278 PRO A N 1
ATOM 2214 C CA . PRO A 1 278 ? 26.125 12.07 8.344 1 73.31 278 PRO A CA 1
ATOM 2215 C C . PRO A 1 278 ? 25 11.039 8.234 1 73.31 278 PRO A C 1
ATOM 2217 O O . PRO A 1 278 ? 25.141 10.055 7.512 1 73.31 278 PRO A O 1
ATOM 2220 N N . LEU A 1 279 ? 23.953 11.266 8.891 1 70.88 279 LEU A N 1
ATOM 2221 C CA . LEU A 1 279 ? 22.844 10.32 8.852 1 70.88 279 LEU A CA 1
ATOM 2222 C C . LEU A 1 279 ? 22.188 10.32 7.473 1 70.88 279 LEU A C 1
ATOM 2224 O O . LEU A 1 279 ? 21.781 9.266 6.977 1 70.88 279 LEU A O 1
ATOM 2228 N N . GLU A 1 280 ? 22.109 11.445 6.891 1 72.31 280 GLU A N 1
ATOM 2229 C CA . GLU A 1 280 ? 21.531 11.547 5.555 1 72.31 280 GLU A CA 1
ATOM 2230 C C . GLU A 1 280 ? 22.422 10.859 4.52 1 72.31 280 GLU A C 1
ATOM 2232 O O . GLU A 1 280 ? 21.922 10.227 3.586 1 72.31 280 GLU A O 1
ATOM 2237 N N . ARG A 1 281 ? 23.734 11.023 4.754 1 83.06 281 ARG A N 1
ATOM 2238 C CA . ARG A 1 281 ? 24.688 10.367 3.855 1 83.06 281 ARG A CA 1
ATOM 2239 C C . ARG A 1 281 ? 24.625 8.852 4.008 1 83.06 281 ARG A C 1
ATOM 2241 O O . ARG A 1 281 ? 24.719 8.117 3.021 1 83.06 281 ARG A O 1
ATOM 2248 N N . PHE A 1 282 ? 24.469 8.422 5.277 1 84.44 282 PHE A N 1
ATOM 2249 C CA . PHE A 1 282 ? 24.344 6.996 5.57 1 84.44 282 PHE A CA 1
ATOM 2250 C C . PHE A 1 282 ? 23.109 6.418 4.891 1 84.44 282 PHE A C 1
ATOM 2252 O O . PHE A 1 282 ? 23.172 5.359 4.262 1 84.44 282 PHE A O 1
ATOM 2259 N N . ARG A 1 283 ? 22 7.117 4.914 1 81.06 283 ARG A N 1
ATOM 2260 C CA . ARG A 1 283 ? 20.75 6.668 4.32 1 81.06 283 ARG A CA 1
ATOM 2261 C C . ARG A 1 283 ? 20.844 6.645 2.797 1 81.06 283 ARG A C 1
ATOM 2263 O O . ARG A 1 283 ? 20.297 5.75 2.15 1 81.06 283 ARG A O 1
ATOM 2270 N N . ALA A 1 284 ? 21.5 7.578 2.309 1 85.31 284 ALA A N 1
ATOM 2271 C CA . ALA A 1 284 ? 21.672 7.648 0.859 1 85.31 284 ALA A CA 1
ATOM 2272 C C . ALA A 1 284 ? 22.531 6.492 0.353 1 85.31 284 ALA A C 1
ATOM 2274 O O . ALA A 1 284 ? 22.266 5.934 -0.714 1 85.31 284 ALA A O 1
ATOM 2275 N N . ARG A 1 285 ? 23.562 6.156 1.121 1 93.06 285 ARG A N 1
ATOM 2276 C CA . ARG A 1 285 ? 24.406 5.023 0.769 1 93.06 285 ARG A CA 1
ATOM 2277 C C . ARG A 1 285 ? 23.609 3.719 0.8 1 93.06 285 ARG A C 1
ATOM 2279 O O . ARG A 1 285 ? 23.75 2.887 -0.1 1 93.06 285 ARG A O 1
ATOM 2286 N N . LEU A 1 286 ? 22.844 3.574 1.839 1 91.06 286 LEU A N 1
ATOM 2287 C CA . LEU A 1 286 ? 22 2.389 1.955 1 91.06 286 LEU A CA 1
ATOM 2288 C C . LEU A 1 286 ? 21.016 2.307 0.795 1 91.06 286 LEU A C 1
ATOM 2290 O O . LEU A 1 286 ? 20.797 1.231 0.23 1 91.06 286 LEU A O 1
ATOM 2294 N N . GLU A 1 287 ? 20.438 3.439 0.455 1 89.44 287 GLU A N 1
ATOM 2295 C CA . GLU A 1 287 ? 19.484 3.484 -0.653 1 89.44 287 GLU A CA 1
ATOM 2296 C C . GLU A 1 287 ? 20.156 3.137 -1.976 1 89.44 287 GLU A C 1
ATOM 2298 O O . GLU A 1 287 ? 19.625 2.367 -2.771 1 89.44 287 GLU A O 1
ATOM 2303 N N . PHE A 1 288 ? 21.344 3.695 -2.18 1 93.94 288 PHE A N 1
ATOM 2304 C CA . PHE A 1 288 ? 22.078 3.463 -3.412 1 93.94 288 PHE A CA 1
ATOM 2305 C C . PHE A 1 288 ? 22.406 1.983 -3.576 1 93.94 288 PHE A C 1
ATOM 2307 O O . PHE A 1 288 ? 22.109 1.391 -4.617 1 93.94 288 PHE A O 1
ATOM 2314 N N . HIS A 1 289 ? 22.938 1.354 -2.59 1 95.5 289 HIS A N 1
ATOM 2315 C CA . HIS A 1 289 ? 23.344 -0.046 -2.662 1 95.5 289 HIS A CA 1
ATOM 2316 C C . HIS A 1 289 ? 22.125 -0.967 -2.721 1 95.5 289 HIS A C 1
ATOM 2318 O O . HIS A 1 289 ? 22.172 -2.02 -3.361 1 95.5 289 HIS A O 1
ATOM 2324 N N . SER A 1 290 ? 21.047 -0.58 -2.076 1 93.25 290 SER A N 1
ATOM 2325 C CA . SER A 1 290 ? 19.828 -1.373 -2.148 1 93.25 290 SER A CA 1
ATOM 2326 C C . SER A 1 290 ? 19.25 -1.364 -3.557 1 93.25 290 SER A C 1
ATOM 2328 O O . SER A 1 290 ? 18.734 -2.383 -4.031 1 93.25 290 SER A O 1
ATOM 2330 N N . LYS A 1 291 ? 19.344 -0.216 -4.215 1 93.81 291 LYS A N 1
ATOM 2331 C CA . LYS A 1 291 ? 18.812 -0.066 -5.57 1 93.81 291 LYS A CA 1
ATOM 2332 C C . LYS A 1 291 ? 19.641 -0.861 -6.574 1 93.81 291 LYS A C 1
ATOM 2334 O O . LYS A 1 291 ? 19.156 -1.19 -7.66 1 93.81 291 LYS A O 1
ATOM 2339 N N . LEU A 1 292 ? 20.844 -1.151 -6.188 1 95.62 292 LEU A N 1
ATOM 2340 C CA . LEU A 1 292 ? 21.688 -1.986 -7.031 1 95.62 292 LEU A CA 1
ATOM 2341 C C . LEU A 1 292 ? 21.5 -3.463 -6.699 1 95.62 292 LEU A C 1
ATOM 2343 O O . LEU A 1 292 ? 21.438 -4.305 -7.598 1 95.62 292 LEU A O 1
ATOM 2347 N N . ALA A 1 293 ? 21.391 -3.734 -5.434 1 96.25 293 ALA A N 1
ATOM 2348 C CA . ALA A 1 293 ? 21.375 -5.109 -4.949 1 96.25 293 ALA A CA 1
ATOM 2349 C C . ALA A 1 293 ? 20.094 -5.824 -5.387 1 96.25 293 ALA A C 1
ATOM 2351 O O . ALA A 1 293 ? 20.141 -6.98 -5.812 1 96.25 293 ALA A O 1
ATOM 2352 N N . LEU A 1 294 ? 18.984 -5.141 -5.301 1 94.19 294 LEU A N 1
ATOM 2353 C CA . LEU A 1 294 ? 17.703 -5.785 -5.574 1 94.19 294 LEU A CA 1
ATOM 2354 C C . LEU A 1 294 ? 17.609 -6.238 -7.027 1 94.19 294 LEU A C 1
ATOM 2356 O O . LEU A 1 294 ? 17.266 -7.387 -7.309 1 94.19 294 LEU A O 1
ATOM 2360 N N . PRO A 1 295 ? 17.984 -5.398 -7.996 1 96.44 295 PRO A N 1
ATOM 2361 C CA . PRO A 1 295 ? 17.969 -5.844 -9.391 1 96.44 295 PRO A CA 1
ATOM 2362 C C . PRO A 1 295 ? 18.922 -7.012 -9.641 1 96.44 295 PRO A C 1
ATOM 2364 O O . PRO A 1 295 ? 18.594 -7.93 -10.398 1 96.44 295 PRO A O 1
ATOM 2367 N N . LEU A 1 296 ? 20 -7.008 -9 1 96.69 296 LEU A N 1
ATOM 2368 C CA . LEU A 1 296 ? 20.984 -8.062 -9.234 1 96.69 296 LEU A CA 1
ATOM 2369 C C . LEU A 1 296 ? 20.562 -9.359 -8.555 1 96.69 296 LEU A C 1
ATOM 2371 O O . LEU A 1 296 ? 21.125 -10.422 -8.828 1 96.69 296 LEU A O 1
ATOM 2375 N N . ALA A 1 297 ? 19.594 -9.273 -7.652 1 96.06 297 ALA A N 1
ATOM 2376 C CA . ALA A 1 297 ? 19.031 -10.469 -7.039 1 96.06 297 ALA A CA 1
ATOM 2377 C C . ALA A 1 297 ? 18.438 -11.391 -8.102 1 96.06 297 ALA A C 1
ATOM 2379 O O . ALA A 1 297 ? 18.344 -12.602 -7.891 1 96.06 297 ALA A O 1
ATOM 2380 N N . ASN A 1 298 ? 18 -10.812 -9.227 1 96.06 298 ASN A N 1
ATOM 2381 C CA . ASN A 1 298 ? 17.469 -11.625 -10.312 1 96.06 298 ASN A CA 1
ATOM 2382 C C . ASN A 1 298 ? 18.438 -12.719 -10.734 1 96.06 298 ASN A C 1
ATOM 2384 O O . ASN A 1 298 ? 18.031 -13.844 -11.008 1 96.06 298 ASN A O 1
ATOM 2388 N N . LEU A 1 299 ? 19.703 -12.375 -10.742 1 94.94 299 LEU A N 1
ATOM 2389 C CA . LEU A 1 299 ? 20.75 -13.312 -11.172 1 94.94 299 LEU A CA 1
ATOM 2390 C C . LEU A 1 299 ? 21.016 -14.344 -10.078 1 94.94 299 LEU A C 1
ATOM 2392 O O . LEU A 1 299 ? 21.047 -15.547 -10.352 1 94.94 299 LEU A O 1
ATOM 2396 N N . VAL A 1 300 ? 21.141 -13.875 -8.883 1 94.44 300 VAL A N 1
ATOM 2397 C CA . VAL A 1 300 ? 21.484 -14.719 -7.742 1 94.44 300 VAL A CA 1
ATOM 2398 C C . VAL A 1 300 ? 20.375 -15.734 -7.504 1 94.44 300 VAL A C 1
ATOM 2400 O O . VAL A 1 300 ? 20.641 -16.922 -7.273 1 94.44 300 VAL A O 1
ATOM 2403 N N . LEU A 1 301 ? 19.172 -15.312 -7.637 1 94.31 301 LEU A N 1
ATOM 2404 C CA . LEU A 1 301 ? 18.031 -16.156 -7.301 1 94.31 301 LEU A CA 1
ATOM 2405 C C . LEU A 1 301 ? 17.766 -17.188 -8.391 1 94.31 301 LEU A C 1
ATOM 2407 O O . LEU A 1 301 ? 17.266 -18.281 -8.117 1 94.31 301 LEU A O 1
ATOM 2411 N N . VAL A 1 302 ? 18.125 -16.844 -9.656 1 93.19 302 VAL A N 1
ATOM 2412 C CA . VAL A 1 302 ? 18 -17.828 -10.727 1 93.19 302 VAL A CA 1
ATOM 2413 C C . VAL A 1 302 ? 18.891 -19.031 -10.438 1 93.19 302 VAL A C 1
ATOM 2415 O O . VAL A 1 302 ? 18.469 -20.172 -10.594 1 93.19 302 VAL A O 1
ATOM 2418 N N . LEU A 1 303 ? 20.078 -18.781 -10.008 1 90.75 303 LEU A N 1
ATOM 2419 C CA . LEU A 1 303 ? 21.047 -19.844 -9.734 1 90.75 303 LEU A CA 1
ATOM 2420 C C . LEU A 1 303 ? 20.547 -20.75 -8.609 1 90.75 303 LEU A C 1
ATOM 2422 O O . LEU A 1 303 ? 20.547 -21.969 -8.742 1 90.75 303 LEU A O 1
ATOM 2426 N N . LEU A 1 304 ? 20.141 -20.125 -7.562 1 91.56 304 LEU A N 1
ATOM 2427 C CA . LEU A 1 304 ? 19.672 -20.891 -6.418 1 91.56 304 LEU A CA 1
ATOM 2428 C C . LEU A 1 304 ? 18.375 -21.625 -6.746 1 91.56 304 LEU A C 1
ATOM 2430 O O . LEU A 1 304 ? 18.203 -22.781 -6.383 1 91.56 304 LEU A O 1
ATOM 2434 N N . ALA A 1 305 ? 17.469 -20.938 -7.371 1 92.44 305 ALA A N 1
ATOM 2435 C CA . ALA A 1 305 ? 16.172 -21.531 -7.723 1 92.44 305 ALA A CA 1
ATOM 2436 C C . ALA A 1 305 ? 16.344 -22.719 -8.664 1 92.44 305 ALA A C 1
ATOM 2438 O O . ALA A 1 305 ? 15.664 -23.734 -8.531 1 92.44 305 ALA A O 1
ATOM 2439 N N . ALA A 1 306 ? 17.234 -22.625 -9.633 1 89.25 306 ALA A N 1
ATOM 2440 C CA . ALA A 1 306 ? 17.5 -23.703 -10.57 1 89.25 306 ALA A CA 1
ATOM 2441 C C . ALA A 1 306 ? 18.031 -24.938 -9.852 1 89.25 306 ALA A C 1
ATOM 2443 O O . ALA A 1 306 ? 17.578 -26.062 -10.094 1 89.25 306 ALA A O 1
ATOM 2444 N N . ALA A 1 307 ? 18.969 -24.703 -9.008 1 86.94 307 ALA A N 1
ATOM 2445 C CA . ALA A 1 307 ? 19.578 -25.797 -8.266 1 86.94 307 ALA A CA 1
ATOM 2446 C C . ALA A 1 307 ? 18.547 -26.5 -7.391 1 86.94 307 ALA A C 1
ATOM 2448 O O . ALA A 1 307 ? 18.5 -27.734 -7.359 1 86.94 307 ALA A O 1
ATOM 2449 N N . MET A 1 308 ? 17.75 -25.766 -6.73 1 87.31 308 MET A N 1
ATOM 2450 C CA . MET A 1 308 ? 16.766 -26.344 -5.812 1 87.31 308 MET A CA 1
ATOM 2451 C C . MET A 1 308 ? 15.648 -27.031 -6.578 1 87.31 308 MET A C 1
ATOM 2453 O O . MET A 1 308 ? 15.141 -28.078 -6.145 1 87.31 308 MET A O 1
ATOM 2457 N N . ALA A 1 309 ? 15.266 -26.453 -7.648 1 87.31 309 ALA A N 1
ATOM 2458 C CA . ALA A 1 309 ? 14.18 -27.016 -8.445 1 87.31 309 ALA A CA 1
ATOM 2459 C C . ALA A 1 309 ? 14.586 -28.359 -9.047 1 87.31 309 ALA A C 1
ATOM 2461 O O . ALA A 1 309 ? 13.766 -29.281 -9.117 1 87.31 309 ALA A O 1
ATOM 2462 N N . LEU A 1 310 ? 15.766 -28.484 -9.516 1 82.94 310 LEU A N 1
ATOM 2463 C CA . LEU A 1 310 ? 16.25 -29.734 -10.117 1 82.94 310 LEU A CA 1
ATOM 2464 C C . LEU A 1 310 ? 16.344 -30.828 -9.07 1 82.94 310 LEU A C 1
ATOM 2466 O O . LEU A 1 310 ? 16.141 -32 -9.375 1 82.94 310 LEU A O 1
ATOM 2470 N N . ARG A 1 311 ? 16.641 -30.359 -7.887 1 81.12 311 ARG A N 1
ATOM 2471 C CA . ARG A 1 311 ? 16.844 -31.344 -6.828 1 81.12 311 ARG A CA 1
ATOM 2472 C C . ARG A 1 311 ? 15.523 -31.719 -6.168 1 81.12 311 ARG A C 1
ATOM 2474 O O . ARG A 1 311 ? 15.305 -32.875 -5.809 1 81.12 311 ARG A O 1
ATOM 2481 N N . TYR A 1 312 ? 14.664 -30.656 -6.031 1 80 312 TYR A N 1
ATOM 2482 C CA . TYR A 1 312 ? 13.516 -30.891 -5.164 1 80 312 TYR A CA 1
ATOM 2483 C C . TYR A 1 312 ? 12.211 -30.609 -5.898 1 80 312 TYR A C 1
ATOM 2485 O O . TYR A 1 312 ? 11.125 -30.859 -5.371 1 80 312 TYR A O 1
ATOM 2493 N N . GLY A 1 313 ? 12.219 -30.109 -7.074 1 77.19 313 GLY A N 1
ATOM 2494 C CA . GLY A 1 313 ? 11.031 -29.609 -7.758 1 77.19 313 GLY A CA 1
ATOM 2495 C C . GLY A 1 313 ? 10.328 -30.672 -8.586 1 77.19 313 GLY A C 1
ATOM 2496 O O . GLY A 1 313 ? 9.867 -30.391 -9.695 1 77.19 313 GLY A O 1
ATOM 2497 N N . ARG A 1 314 ? 10.141 -31.859 -8.109 1 75.5 314 ARG A N 1
ATOM 2498 C CA . ARG A 1 314 ? 9.648 -33 -8.898 1 75.5 314 ARG A CA 1
ATOM 2499 C C . ARG A 1 314 ? 8.141 -32.875 -9.117 1 75.5 314 ARG A C 1
ATOM 2501 O O . ARG A 1 314 ? 7.598 -33.5 -10.023 1 75.5 314 ARG A O 1
ATOM 2508 N N . SER A 1 315 ? 7.551 -32.156 -8.211 1 74.5 315 SER A N 1
ATOM 2509 C CA . SER A 1 315 ? 6.121 -31.922 -8.398 1 74.5 315 SER A CA 1
ATOM 2510 C C . SER A 1 315 ? 5.809 -30.438 -8.461 1 74.5 315 SER A C 1
ATOM 2512 O O . SER A 1 315 ? 6.57 -29.609 -7.949 1 74.5 315 SER A O 1
ATOM 2514 N N . THR A 1 316 ? 4.801 -30.156 -9.164 1 68.56 316 THR A N 1
ATOM 2515 C CA . THR A 1 316 ? 4.402 -28.766 -9.344 1 68.56 316 THR A CA 1
ATOM 2516 C C . THR A 1 316 ? 4.148 -28.094 -8 1 68.56 316 THR A C 1
ATOM 2518 O O . THR A 1 316 ? 4.543 -26.938 -7.789 1 68.56 316 THR A O 1
ATOM 2521 N N . GLY A 1 317 ? 3.479 -28.766 -7.148 1 71.31 317 GLY A N 1
ATOM 2522 C CA . GLY A 1 317 ? 3.217 -28.219 -5.828 1 71.31 317 GLY A CA 1
ATOM 2523 C C . GLY A 1 317 ? 4.48 -27.906 -5.051 1 71.31 317 GLY A C 1
ATOM 2524 O O . GLY A 1 317 ? 4.59 -26.844 -4.438 1 71.31 317 GLY A O 1
ATOM 2525 N N . LEU A 1 318 ? 5.336 -28.797 -5.109 1 76.75 318 LEU A N 1
ATOM 2526 C CA . LEU A 1 318 ? 6.609 -28.594 -4.426 1 76.75 318 LEU A CA 1
ATOM 2527 C C . LEU A 1 318 ? 7.398 -27.469 -5.074 1 76.75 318 LEU A C 1
ATOM 2529 O O . LEU A 1 318 ? 8.039 -26.672 -4.379 1 76.75 318 LEU A O 1
ATOM 2533 N N . ALA A 1 319 ? 7.289 -27.438 -6.371 1 77.31 319 ALA A N 1
ATOM 2534 C CA . ALA A 1 319 ? 7.977 -26.375 -7.094 1 77.31 319 ALA A CA 1
ATOM 2535 C C . ALA A 1 319 ? 7.422 -25 -6.711 1 77.31 319 ALA A C 1
ATOM 2537 O O . ALA A 1 319 ? 8.18 -24.078 -6.406 1 77.31 319 ALA A O 1
ATOM 2538 N N . LEU A 1 320 ? 6.168 -24.922 -6.688 1 76 320 LEU A N 1
ATOM 2539 C CA . LEU A 1 320 ? 5.539 -23.656 -6.312 1 76 320 LEU A CA 1
ATOM 2540 C C . LEU A 1 320 ? 5.852 -23.297 -4.863 1 76 320 LEU A C 1
ATOM 2542 O O . LEU A 1 320 ? 6.129 -22.141 -4.551 1 76 320 LEU A O 1
ATOM 2546 N N . GLY A 1 321 ? 5.758 -24.281 -4.07 1 80.44 321 GLY A N 1
ATOM 2547 C CA . GLY A 1 321 ? 6.109 -24.047 -2.678 1 80.44 321 GLY A CA 1
ATOM 2548 C C . GLY A 1 321 ? 7.527 -23.547 -2.496 1 80.44 321 GLY A C 1
ATOM 2549 O O . GLY A 1 321 ? 7.77 -22.625 -1.702 1 80.44 321 GLY A O 1
ATOM 2550 N N . MET A 1 322 ? 8.359 -24.062 -3.189 1 84.44 322 MET A N 1
ATOM 2551 C CA . MET A 1 322 ? 9.758 -23.641 -3.131 1 84.44 322 MET A CA 1
ATOM 2552 C C . MET A 1 322 ? 9.906 -22.203 -3.596 1 84.44 322 MET A C 1
ATOM 2554 O O . MET A 1 322 ? 10.695 -21.438 -3.029 1 84.44 322 MET A O 1
ATOM 2558 N N . SER A 1 323 ? 9.211 -21.922 -4.68 1 82.19 323 SER A N 1
ATOM 2559 C CA . SER A 1 323 ? 9.273 -20.562 -5.172 1 82.19 323 SER A CA 1
ATOM 2560 C C . SER A 1 323 ? 8.844 -19.562 -4.102 1 82.19 323 SER A C 1
ATOM 2562 O O . SER A 1 323 ? 9.469 -18.516 -3.932 1 82.19 323 SER A O 1
ATOM 2564 N N . VAL A 1 324 ? 7.84 -19.922 -3.438 1 79.88 324 VAL A N 1
ATOM 2565 C CA . VAL A 1 324 ? 7.305 -19.078 -2.385 1 79.88 324 VAL A CA 1
ATOM 2566 C C . VAL A 1 324 ? 8.336 -18.922 -1.27 1 79.88 324 VAL A C 1
ATOM 2568 O O . VAL A 1 324 ? 8.656 -17.797 -0.858 1 79.88 324 VAL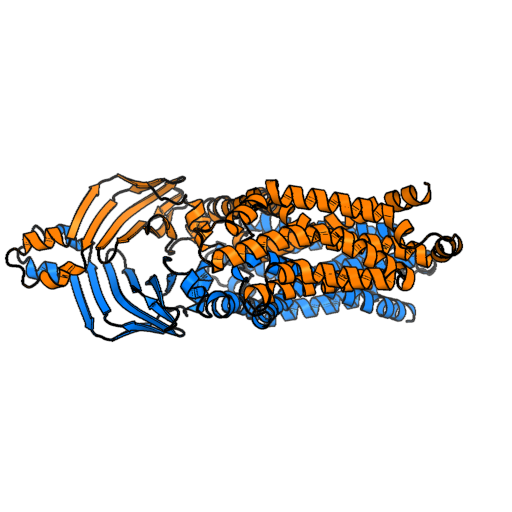 A O 1
ATOM 2571 N N . VAL A 1 325 ? 8.812 -20.031 -0.889 1 85.75 325 VAL A N 1
ATOM 2572 C CA . VAL A 1 325 ? 9.766 -20.047 0.218 1 85.75 325 VAL A CA 1
ATOM 2573 C C . VAL A 1 325 ? 11.008 -19.25 -0.164 1 85.75 325 VAL A C 1
ATOM 2575 O O . VAL A 1 325 ? 11.516 -18.453 0.631 1 85.75 325 VAL A O 1
ATOM 2578 N N . LEU A 1 326 ? 11.516 -19.438 -1.339 1 89.5 326 LEU A N 1
ATOM 2579 C CA . LEU A 1 326 ? 12.719 -18.75 -1.786 1 89.5 326 LEU A CA 1
ATOM 2580 C C . LEU A 1 326 ? 12.492 -17.25 -1.887 1 89.5 326 LEU A C 1
ATOM 2582 O O . LEU A 1 326 ? 13.336 -16.453 -1.461 1 89.5 326 LEU A O 1
ATOM 2586 N N . ALA A 1 327 ? 11.375 -16.906 -2.484 1 83.88 327 ALA A N 1
ATOM 2587 C CA . ALA A 1 327 ? 11.055 -15.492 -2.621 1 83.88 327 ALA A CA 1
ATOM 2588 C C . ALA A 1 327 ? 10.914 -14.828 -1.256 1 83.88 327 ALA A C 1
ATOM 2590 O O . ALA A 1 327 ? 11.492 -13.766 -1.014 1 83.88 327 ALA A O 1
ATOM 2591 N N . LEU A 1 328 ? 10.219 -15.508 -0.363 1 84.69 328 LEU A N 1
ATOM 2592 C CA . LEU A 1 328 ? 10 -14.969 0.974 1 84.69 328 LEU A CA 1
ATOM 2593 C C . LEU A 1 328 ? 11.312 -14.883 1.748 1 84.69 328 LEU A C 1
ATOM 2595 O O . LEU A 1 328 ? 11.555 -13.906 2.459 1 84.69 328 LEU A O 1
ATOM 2599 N N . ALA A 1 329 ? 12.023 -15.883 1.622 1 90.5 329 ALA A N 1
ATOM 2600 C CA . ALA A 1 329 ? 13.305 -15.922 2.33 1 90.5 329 ALA A CA 1
ATOM 2601 C C . ALA A 1 329 ? 14.227 -14.805 1.851 1 90.5 329 ALA A C 1
ATOM 2603 O O . ALA A 1 329 ? 14.883 -14.141 2.66 1 90.5 329 ALA A O 1
ATOM 2604 N N . TYR A 1 330 ? 14.312 -14.633 0.603 1 92.31 330 TYR A N 1
ATOM 2605 C CA . TYR A 1 330 ? 15.188 -13.586 0.081 1 92.31 330 TYR A CA 1
ATOM 2606 C C . TYR A 1 330 ? 14.727 -12.203 0.537 1 92.31 330 TYR A C 1
ATOM 2608 O O . TYR A 1 330 ? 15.516 -11.414 1.041 1 92.31 330 TYR A O 1
ATOM 2616 N N . TYR A 1 331 ? 13.477 -11.914 0.317 1 87.5 331 TYR A N 1
ATOM 2617 C CA . TYR A 1 331 ? 12.969 -10.594 0.668 1 87.5 331 TYR A CA 1
ATOM 2618 C C . TYR A 1 331 ? 13.023 -10.367 2.174 1 87.5 331 TYR A C 1
ATOM 2620 O O . TYR A 1 331 ? 13.281 -9.25 2.633 1 87.5 331 TYR A O 1
ATOM 2628 N N . GLY A 1 332 ? 12.727 -11.422 2.859 1 86.94 332 GLY A N 1
ATOM 2629 C CA . GLY A 1 332 ? 12.898 -11.328 4.301 1 86.94 332 GLY A CA 1
ATOM 2630 C C . GLY A 1 332 ? 14.32 -10.977 4.707 1 86.94 332 GLY A C 1
ATOM 2631 O O . GLY A 1 332 ? 14.531 -10.109 5.559 1 86.94 332 GLY A O 1
ATOM 2632 N N . ALA A 1 333 ? 15.266 -11.617 4.113 1 91.81 333 ALA A N 1
ATOM 2633 C CA . ALA A 1 333 ? 16.672 -11.344 4.391 1 91.81 333 ALA A CA 1
ATOM 2634 C C . ALA A 1 333 ? 17.062 -9.938 3.943 1 91.81 333 ALA A C 1
ATOM 2636 O O . ALA A 1 333 ? 17.812 -9.242 4.633 1 91.81 333 ALA A O 1
ATOM 2637 N N . PHE A 1 334 ? 16.609 -9.609 2.803 1 90.5 334 PHE A N 1
ATOM 2638 C CA . PHE A 1 334 ? 16.891 -8.289 2.256 1 90.5 334 PHE A CA 1
ATOM 2639 C C . PHE A 1 334 ? 16.344 -7.195 3.178 1 90.5 334 PHE A C 1
ATOM 2641 O O . PHE A 1 334 ? 17.062 -6.234 3.486 1 90.5 334 PHE A O 1
ATOM 2648 N N . PHE A 1 335 ? 15.188 -7.414 3.615 1 83.56 335 PHE A N 1
ATOM 2649 C CA . PHE A 1 335 ? 14.562 -6.426 4.492 1 83.56 335 PHE A CA 1
ATOM 2650 C C . PHE A 1 335 ? 15.234 -6.414 5.859 1 83.56 335 PHE A C 1
ATOM 2652 O O . PHE A 1 335 ? 15.391 -5.355 6.469 1 83.56 335 PHE A O 1
ATOM 2659 N N . LEU A 1 336 ? 15.5 -7.543 6.297 1 85.44 336 LEU A N 1
ATOM 2660 C CA . LEU A 1 336 ? 16.203 -7.629 7.566 1 85.44 336 LEU A CA 1
ATOM 2661 C C . LEU A 1 336 ? 17.547 -6.898 7.496 1 85.44 336 LEU A C 1
ATOM 2663 O O . LEU A 1 336 ? 17.906 -6.18 8.43 1 85.44 336 LEU A O 1
ATOM 2667 N N . GLY A 1 337 ? 18.312 -7.105 6.461 1 90.31 337 GLY A N 1
ATOM 2668 C CA . GLY A 1 337 ? 19.562 -6.398 6.273 1 90.31 337 GLY A CA 1
ATOM 2669 C C . GLY A 1 337 ? 19.406 -4.891 6.238 1 90.31 337 GLY A C 1
ATOM 2670 O O . GLY A 1 337 ? 20.141 -4.164 6.902 1 90.31 337 GLY A O 1
ATOM 2671 N N . ARG A 1 338 ? 18.438 -4.453 5.527 1 86.75 338 ARG A N 1
ATOM 2672 C CA . ARG A 1 338 ? 18.188 -3.018 5.418 1 86.75 338 ARG A CA 1
ATOM 2673 C C . ARG A 1 338 ? 17.75 -2.432 6.758 1 86.75 338 ARG A C 1
ATOM 2675 O O . ARG A 1 338 ? 18.156 -1.318 7.109 1 86.75 338 ARG A O 1
ATOM 2682 N N . SER A 1 339 ? 16.906 -3.17 7.434 1 82.69 339 SER A N 1
ATOM 2683 C CA . SER A 1 339 ? 16.438 -2.707 8.734 1 82.69 339 SER A CA 1
ATOM 2684 C C . SER A 1 339 ? 17.594 -2.605 9.734 1 82.69 339 SER A C 1
ATOM 2686 O O . SER A 1 339 ? 17.688 -1.63 10.477 1 82.69 339 SER A O 1
ATOM 2688 N N . LEU A 1 340 ? 18.438 -3.547 9.719 1 86.38 340 LEU A N 1
ATOM 2689 C CA . LEU A 1 340 ? 19.578 -3.541 10.625 1 86.38 340 LEU A CA 1
ATOM 2690 C C . LEU A 1 340 ? 20.547 -2.41 10.281 1 86.38 340 LEU A C 1
ATOM 2692 O O . LEU A 1 340 ? 21.109 -1.774 11.172 1 86.38 340 LEU A O 1
ATOM 2696 N N . ALA A 1 341 ? 20.672 -2.174 9.016 1 89.44 341 ALA A N 1
ATOM 2697 C CA . ALA A 1 341 ? 21.5 -1.047 8.609 1 89.44 341 ALA A CA 1
ATOM 2698 C C . ALA A 1 341 ? 20.859 0.282 8.977 1 89.44 341 ALA A C 1
ATOM 2700 O O . ALA A 1 341 ? 21.547 1.234 9.352 1 89.44 341 ALA A O 1
ATOM 2701 N N . GLY A 1 342 ? 19.625 0.358 8.883 1 81.81 342 GLY A N 1
ATOM 2702 C CA . GLY A 1 342 ? 18.891 1.58 9.172 1 81.81 342 GLY A CA 1
ATOM 2703 C C . GLY A 1 342 ? 19.062 2.055 10.602 1 81.81 342 GLY A C 1
ATOM 2704 O O . GLY A 1 342 ? 19.094 3.258 10.859 1 81.81 342 GLY A O 1
ATOM 2705 N N . ILE A 1 343 ? 19.172 1.098 11.484 1 78.81 343 ILE A N 1
ATOM 2706 C CA . ILE A 1 343 ? 19.344 1.478 12.883 1 78.81 343 ILE A CA 1
ATOM 2707 C C . ILE A 1 343 ? 20.828 1.544 13.234 1 78.81 343 ILE A C 1
ATOM 2709 O O . ILE A 1 343 ? 21.188 1.683 14.398 1 78.81 343 ILE A O 1
ATOM 2713 N N . GLY A 1 344 ? 21.672 1.34 12.258 1 83.5 344 GLY A N 1
ATOM 2714 C CA . GLY A 1 344 ? 23.094 1.52 12.43 1 83.5 344 GLY A CA 1
ATOM 2715 C C . GLY A 1 344 ? 23.812 0.258 12.883 1 83.5 344 GLY A C 1
ATOM 2716 O O . GLY A 1 344 ? 24.984 0.298 13.242 1 83.5 344 GLY A O 1
ATOM 2717 N N . ALA A 1 345 ? 23.156 -0.839 12.883 1 87.88 345 ALA A N 1
ATOM 2718 C CA . ALA A 1 345 ? 23.734 -2.092 13.352 1 87.88 345 ALA A CA 1
ATOM 2719 C C . ALA A 1 345 ? 24.672 -2.686 12.297 1 87.88 345 ALA A C 1
ATOM 2721 O O . ALA A 1 345 ? 25.578 -3.451 12.633 1 87.88 345 ALA A O 1
ATOM 2722 N N . LEU A 1 346 ? 24.484 -2.359 11.062 1 92.56 346 LEU A N 1
ATOM 2723 C CA . LEU A 1 346 ? 25.312 -2.814 9.945 1 92.56 346 LEU A CA 1
ATOM 2724 C C . LEU A 1 346 ? 25.703 -1.646 9.039 1 92.56 346 LEU A C 1
ATOM 2726 O O . LEU A 1 346 ? 24.969 -0.657 8.953 1 92.56 346 LEU A O 1
ATOM 2730 N N . PRO A 1 347 ? 26.875 -1.783 8.477 1 94.69 347 PRO A N 1
ATOM 2731 C CA . PRO A 1 347 ? 27.156 -0.792 7.43 1 94.69 347 PRO A CA 1
ATOM 2732 C C . PRO A 1 347 ? 26.156 -0.864 6.27 1 94.69 347 PRO A C 1
ATOM 2734 O O . PRO A 1 347 ? 25.609 -1.932 5.992 1 94.69 347 PRO A O 1
ATOM 2737 N N . PRO A 1 348 ? 25.922 0.256 5.586 1 94.12 348 PRO A N 1
ATOM 2738 C CA . PRO A 1 348 ? 24.922 0.315 4.512 1 94.12 348 PRO A CA 1
ATOM 2739 C C . PRO A 1 348 ? 25.172 -0.724 3.42 1 94.12 348 PRO A C 1
ATOM 2741 O O . PRO A 1 348 ? 24.219 -1.313 2.898 1 94.12 348 PRO A O 1
ATOM 2744 N N . GLU A 1 349 ? 26.453 -1.027 3.143 1 96.06 349 GLU A N 1
ATOM 2745 C CA . GLU A 1 349 ? 26.797 -1.976 2.084 1 96.06 349 GLU A CA 1
ATOM 2746 C C . GLU A 1 349 ? 26.391 -3.396 2.465 1 96.06 349 GLU A C 1
ATOM 2748 O O . GLU A 1 349 ? 25.781 -4.113 1.661 1 96.06 349 GLU A O 1
ATOM 2753 N N . LEU A 1 350 ? 26.656 -3.732 3.641 1 95.62 350 LEU A N 1
ATOM 2754 C CA . LEU A 1 350 ? 26.312 -5.078 4.09 1 95.62 350 LEU A CA 1
ATOM 2755 C C . LEU A 1 350 ? 24.812 -5.242 4.25 1 95.62 350 LEU A C 1
ATOM 2757 O O . LEU A 1 350 ? 24.266 -6.324 4.02 1 95.62 350 LEU A O 1
ATOM 2761 N N . GLY A 1 351 ? 24.188 -4.191 4.715 1 94.31 351 GLY A N 1
ATOM 2762 C CA . GLY A 1 351 ? 22.734 -4.234 4.844 1 94.31 351 GLY A CA 1
ATOM 2763 C C . GLY A 1 351 ? 22.031 -4.438 3.518 1 94.31 351 GLY A C 1
ATOM 2764 O O . GLY A 1 351 ? 21.047 -5.184 3.441 1 94.31 351 GLY A O 1
ATOM 2765 N N . ALA A 1 352 ? 22.547 -3.812 2.488 1 94.75 352 ALA A N 1
ATOM 2766 C CA . ALA A 1 352 ? 21.906 -3.865 1.177 1 94.75 352 ALA A CA 1
ATOM 2767 C C . ALA A 1 352 ? 22.281 -5.148 0.437 1 94.75 352 ALA A C 1
ATOM 2769 O O . ALA A 1 352 ? 21.406 -5.793 -0.162 1 94.75 352 ALA A O 1
ATOM 2770 N N . TRP A 1 353 ? 23.578 -5.625 0.575 1 97.12 353 TRP A N 1
ATOM 2771 C CA . TRP A 1 353 ? 24.078 -6.711 -0.26 1 97.12 353 TRP A CA 1
ATOM 2772 C C . TRP A 1 353 ? 24.062 -8.031 0.496 1 97.12 353 TRP A C 1
ATOM 2774 O O . TRP A 1 353 ? 24.297 -9.094 -0.089 1 97.12 353 TRP A O 1
ATOM 2784 N N . GLY A 1 354 ? 23.766 -7.949 1.746 1 96.38 354 GLY A N 1
ATOM 2785 C CA . GLY A 1 354 ? 23.844 -9.141 2.582 1 96.38 354 GLY A CA 1
ATOM 2786 C C . GLY A 1 354 ? 23.016 -10.297 2.055 1 96.38 354 GLY A C 1
ATOM 2787 O O . GLY A 1 354 ? 23.484 -11.43 2.002 1 96.38 354 GLY A O 1
ATOM 2788 N N . ALA A 1 355 ? 21.797 -10.016 1.702 1 95.12 355 ALA A N 1
ATOM 2789 C CA . ALA A 1 355 ? 20.906 -11.062 1.185 1 95.12 355 ALA A CA 1
ATOM 2790 C C . ALA A 1 355 ? 21.469 -11.656 -0.102 1 95.12 355 ALA A C 1
ATOM 2792 O O . ALA A 1 355 ? 21.484 -12.883 -0.267 1 95.12 355 ALA A O 1
ATOM 2793 N N . ASN A 1 356 ? 21.953 -10.844 -0.99 1 96.88 356 ASN A N 1
ATOM 2794 C CA . ASN A 1 356 ? 22.516 -11.312 -2.244 1 96.88 356 ASN A CA 1
ATOM 2795 C C . ASN A 1 356 ? 23.719 -12.234 -2.002 1 96.88 356 ASN A C 1
ATOM 2797 O O . ASN A 1 356 ? 23.828 -13.281 -2.641 1 96.88 356 ASN A O 1
ATOM 2801 N N . LEU A 1 357 ? 24.547 -11.852 -1.106 1 96.69 357 LEU A N 1
ATOM 2802 C CA . LEU A 1 357 ? 25.734 -12.641 -0.806 1 96.69 357 LEU A CA 1
ATOM 2803 C C . LEU A 1 357 ? 25.359 -13.984 -0.182 1 96.69 357 LEU A C 1
ATOM 2805 O O . LEU A 1 357 ? 25.938 -15.016 -0.533 1 96.69 357 LEU A O 1
ATOM 2809 N N . LEU A 1 358 ? 24.438 -13.906 0.716 1 95.69 358 LEU A N 1
ATOM 2810 C CA . LEU A 1 358 ? 23.969 -15.117 1.372 1 95.69 358 LEU A CA 1
ATOM 2811 C C . LEU A 1 358 ? 23.375 -16.094 0.357 1 95.69 358 LEU A C 1
ATOM 2813 O O . LEU A 1 358 ? 23.719 -17.281 0.359 1 95.69 358 LEU A O 1
ATOM 2817 N N . PHE A 1 359 ? 22.562 -15.617 -0.493 1 94.69 359 PHE A N 1
ATOM 2818 C CA . PHE A 1 359 ? 21.875 -16.484 -1.437 1 94.69 359 PHE A CA 1
ATOM 2819 C C . PHE A 1 359 ? 22.797 -16.906 -2.566 1 94.69 359 PHE A C 1
ATOM 2821 O O . PHE A 1 359 ? 22.625 -17.984 -3.16 1 94.69 359 PHE A O 1
ATOM 2828 N N . LEU A 1 360 ? 23.766 -16.062 -2.895 1 94 360 LEU A N 1
ATOM 2829 C CA . LEU A 1 360 ? 24.797 -16.484 -3.836 1 94 360 LEU A CA 1
ATOM 2830 C C . LEU A 1 360 ? 25.609 -17.641 -3.275 1 94 360 LEU A C 1
ATOM 2832 O O . LEU A 1 360 ? 25.922 -18.594 -4 1 94 360 LEU A O 1
ATOM 2836 N N . GLY A 1 361 ? 25.953 -17.516 -1.997 1 93.12 361 GLY A N 1
ATOM 2837 C CA . GLY A 1 361 ? 26.656 -18.609 -1.341 1 93.12 361 GLY A CA 1
ATOM 2838 C C . GLY A 1 361 ? 25.844 -19.906 -1.313 1 93.12 361 GLY A C 1
ATOM 2839 O O . GLY A 1 361 ? 26.391 -20.969 -1.591 1 93.12 361 GLY A O 1
ATOM 2840 N N . LEU A 1 362 ? 24.547 -19.797 -1.038 1 91.56 362 LEU A N 1
ATOM 2841 C CA . LEU A 1 362 ? 23.656 -20.969 -1.016 1 91.56 362 LEU A CA 1
ATOM 2842 C C . LEU A 1 362 ? 23.531 -21.578 -2.408 1 91.56 362 LEU A C 1
ATOM 2844 O O . LEU A 1 362 ? 23.5 -22.797 -2.561 1 91.56 362 LEU A O 1
ATOM 2848 N N . GLY A 1 363 ? 23.406 -20.688 -3.348 1 87.75 363 GLY A N 1
ATOM 2849 C CA . GLY A 1 363 ? 23.328 -21.172 -4.719 1 87.75 363 GLY A CA 1
ATOM 2850 C C . GLY A 1 363 ? 24.594 -21.875 -5.176 1 87.75 363 GLY A C 1
ATOM 2851 O O . GLY A 1 363 ? 24.531 -22.922 -5.82 1 87.75 363 GLY A O 1
ATOM 2852 N N . ALA A 1 364 ? 25.75 -21.297 -4.836 1 86.62 364 ALA A N 1
ATOM 2853 C CA . ALA A 1 364 ? 27.031 -21.906 -5.188 1 86.62 364 ALA A CA 1
ATOM 2854 C C . ALA A 1 364 ? 27.188 -23.266 -4.523 1 86.62 364 ALA A C 1
ATOM 2856 O O . ALA A 1 364 ? 27.703 -24.203 -5.137 1 86.62 364 ALA A O 1
ATOM 2857 N N . ARG A 1 365 ? 26.734 -23.453 -3.359 1 86.19 365 ARG A N 1
ATOM 2858 C CA . ARG A 1 365 ? 26.812 -24.703 -2.631 1 86.19 365 ARG A CA 1
ATOM 2859 C C . ARG A 1 365 ? 25.859 -25.75 -3.219 1 86.19 365 ARG A C 1
ATOM 2861 O O . ARG A 1 365 ? 26.188 -26.922 -3.309 1 86.19 365 ARG A O 1
ATOM 2868 N N . ALA A 1 366 ? 24.75 -25.219 -3.66 1 83.75 366 ALA A N 1
ATOM 2869 C CA . ALA A 1 366 ? 23.734 -26.109 -4.203 1 83.75 366 ALA A CA 1
ATOM 2870 C C . ALA A 1 366 ? 24.141 -26.625 -5.582 1 83.75 366 ALA A C 1
ATOM 2872 O O . ALA A 1 366 ? 23.719 -27.703 -5.996 1 83.75 366 ALA A O 1
ATOM 2873 N N . LEU A 1 367 ? 24.906 -25.875 -6.242 1 78.44 367 LEU A N 1
ATOM 2874 C CA . LEU A 1 367 ? 25.328 -26.266 -7.586 1 78.44 367 LEU A CA 1
ATOM 2875 C C . LEU A 1 367 ? 26.5 -27.234 -7.539 1 78.44 367 LEU A C 1
ATOM 2877 O O . LEU A 1 367 ? 26.828 -27.859 -8.547 1 78.44 367 LEU A O 1
ATOM 2881 N N . ARG A 1 368 ? 27.156 -27.328 -6.371 1 73.88 368 ARG A N 1
ATOM 2882 C CA . ARG A 1 368 ? 28.25 -28.297 -6.227 1 73.88 368 ARG A CA 1
ATOM 2883 C C . ARG A 1 368 ? 27.703 -29.688 -5.926 1 73.88 368 ARG A C 1
ATOM 2885 O O . ARG A 1 368 ? 28.219 -30.688 -6.438 1 73.88 368 ARG A O 1
ATOM 2892 N N . MET B 1 1 ? -16.797 -40.969 -1.957 1 55.41 1 MET B N 1
ATOM 2893 C CA . MET B 1 1 ? -16.188 -40.531 -0.7 1 55.41 1 MET B CA 1
ATOM 2894 C C . MET B 1 1 ? -14.68 -40.344 -0.865 1 55.41 1 MET B C 1
ATOM 2896 O O . MET B 1 1 ? -14.133 -39.344 -0.435 1 55.41 1 MET B O 1
ATOM 2900 N N . THR B 1 2 ? -14.18 -41.156 -1.831 1 71.69 2 THR B N 1
ATOM 2901 C CA . THR B 1 2 ? -12.734 -41.219 -1.965 1 71.69 2 THR B CA 1
ATOM 2902 C C . THR B 1 2 ? -12.203 -40.062 -2.791 1 71.69 2 THR B C 1
ATOM 2904 O O . THR B 1 2 ? -11.188 -39.438 -2.445 1 71.69 2 THR B O 1
ATOM 2907 N N . LEU B 1 3 ? -13.148 -39.656 -3.66 1 77.62 3 LEU B N 1
ATOM 2908 C CA . LEU B 1 3 ? -12.703 -38.562 -4.539 1 77.62 3 LEU B CA 1
ATOM 2909 C C . LEU B 1 3 ? -12.648 -37.25 -3.787 1 77.62 3 LEU B C 1
ATOM 2911 O O . LEU B 1 3 ? -11.695 -36.5 -3.93 1 77.62 3 LEU B O 1
ATOM 2915 N N . TYR B 1 4 ? -13.633 -37.094 -2.92 1 83.06 4 TYR B N 1
ATOM 2916 C CA . TYR B 1 4 ? -13.719 -35.844 -2.17 1 83.06 4 TYR B CA 1
ATOM 2917 C C . TYR B 1 4 ? -12.555 -35.719 -1.191 1 83.06 4 TYR B C 1
ATOM 2919 O O . TYR B 1 4 ? -11.984 -34.656 -1.038 1 83.06 4 TYR B O 1
ATOM 2927 N N . ARG B 1 5 ? -12.219 -36.812 -0.611 1 86.44 5 ARG B N 1
ATOM 2928 C CA . ARG B 1 5 ? -11.094 -36.812 0.321 1 86.44 5 ARG B CA 1
ATOM 2929 C C . ARG B 1 5 ? -9.781 -36.562 -0.412 1 86.44 5 ARG B C 1
ATOM 2931 O O . ARG B 1 5 ? -8.891 -35.906 0.104 1 86.44 5 ARG B O 1
ATOM 2938 N N . TYR B 1 6 ? -9.766 -37.125 -1.556 1 83.19 6 TYR B N 1
ATOM 2939 C CA . TYR B 1 6 ? -8.578 -36.938 -2.377 1 83.19 6 TYR B CA 1
ATOM 2940 C C . TYR B 1 6 ? -8.422 -35.5 -2.793 1 83.19 6 TYR B C 1
ATOM 2942 O O . TYR B 1 6 ? -7.348 -34.906 -2.652 1 83.19 6 TYR B O 1
ATOM 2950 N N . VAL B 1 7 ? -9.5 -34.938 -3.244 1 85.62 7 VAL B N 1
ATOM 2951 C CA . VAL B 1 7 ? -9.469 -33.562 -3.705 1 85.62 7 VAL B CA 1
ATOM 2952 C C . VAL B 1 7 ? -9.125 -32.625 -2.539 1 85.62 7 VAL B C 1
ATOM 2954 O O . VAL B 1 7 ? -8.312 -31.703 -2.688 1 85.62 7 VAL B O 1
ATOM 2957 N N . LEU B 1 8 ? -9.625 -32.906 -1.399 1 89.81 8 LEU B N 1
ATOM 2958 C CA . LEU B 1 8 ? -9.367 -32.062 -0.235 1 89.81 8 LEU B CA 1
ATOM 2959 C C . LEU B 1 8 ? -7.922 -32.219 0.226 1 89.81 8 LEU B C 1
ATOM 2961 O O . LEU B 1 8 ? -7.273 -31.219 0.563 1 89.81 8 LEU B O 1
ATOM 2965 N N . ARG B 1 9 ? -7.445 -33.375 0.259 1 87.31 9 ARG B N 1
ATOM 2966 C CA . ARG B 1 9 ? -6.082 -33.625 0.703 1 87.31 9 ARG B CA 1
ATOM 2967 C C . ARG B 1 9 ? -5.066 -33 -0.243 1 87.31 9 ARG B C 1
ATOM 2969 O O . ARG B 1 9 ? -4.012 -32.531 0.191 1 87.31 9 ARG B O 1
ATOM 2976 N N . GLU B 1 10 ? -5.43 -32.969 -1.449 1 84.12 10 GLU B N 1
ATOM 2977 C CA . GLU B 1 10 ? -4.535 -32.375 -2.445 1 84.12 10 GLU B CA 1
ATOM 2978 C C . GLU B 1 10 ? -4.652 -30.859 -2.473 1 84.12 10 GLU B C 1
ATOM 2980 O O . GLU B 1 10 ? -3.682 -30.156 -2.777 1 84.12 10 GLU B O 1
ATOM 2985 N N . SER B 1 11 ? -5.801 -30.406 -2.133 1 90.69 11 SER B N 1
ATOM 2986 C CA . SER B 1 11 ? -6.066 -28.969 -2.289 1 90.69 11 SER B CA 1
ATOM 2987 C C . SER B 1 11 ? -5.562 -28.188 -1.085 1 90.69 11 SER B C 1
ATOM 2989 O O . SER B 1 11 ? -5.156 -27.031 -1.221 1 90.69 11 SER B O 1
ATOM 2991 N N . LEU B 1 12 ? -5.535 -28.766 0.067 1 91.62 12 LEU B N 1
ATOM 2992 C CA . LEU B 1 12 ? -5.277 -28.016 1.288 1 91.62 12 LEU B CA 1
ATOM 2993 C C . LEU B 1 12 ? -3.848 -27.484 1.312 1 91.62 12 LEU B C 1
ATOM 2995 O O . LEU B 1 12 ? -3.621 -26.312 1.584 1 91.62 12 LEU B O 1
ATOM 2999 N N . PRO B 1 13 ? -2.85 -28.312 1.017 1 87.81 13 PRO B N 1
ATOM 3000 C CA . PRO B 1 13 ? -1.49 -27.781 1.008 1 87.81 13 PRO B CA 1
ATOM 3001 C C . PRO B 1 13 ? -1.295 -26.688 -0.05 1 87.81 13 PRO B C 1
ATOM 3003 O O . PRO B 1 13 ? -0.575 -25.719 0.185 1 87.81 13 PRO B O 1
ATOM 3006 N N . VAL B 1 14 ? -1.942 -26.875 -1.181 1 86.25 14 VAL B N 1
ATOM 3007 C CA . VAL B 1 14 ? -1.844 -25.891 -2.256 1 86.25 14 VAL B CA 1
ATOM 3008 C C . VAL B 1 14 ? -2.496 -24.578 -1.819 1 86.25 14 VAL B C 1
ATOM 3010 O O . VAL B 1 14 ? -1.951 -23.5 -2.057 1 86.25 14 VAL B O 1
ATOM 3013 N N . LEU B 1 15 ? -3.604 -24.734 -1.17 1 92.94 15 LEU B N 1
ATOM 3014 C CA . LEU B 1 15 ? -4.328 -23.562 -0.688 1 92.94 15 LEU B CA 1
ATOM 3015 C C . LEU B 1 15 ? -3.51 -22.812 0.351 1 92.94 15 LEU B C 1
ATOM 3017 O O . LEU B 1 15 ? -3.396 -21.578 0.284 1 92.94 15 LEU B O 1
ATOM 3021 N N . LEU B 1 16 ? -2.936 -23.516 1.282 1 92 16 LEU B N 1
ATOM 3022 C CA . LEU B 1 16 ? -2.16 -22.891 2.346 1 92 16 LEU B CA 1
ATOM 3023 C C . LEU B 1 16 ? -0.916 -22.219 1.784 1 92 16 LEU B C 1
ATOM 3025 O O . LEU B 1 16 ? -0.539 -21.125 2.234 1 92 16 LEU B O 1
ATOM 3029 N N . LEU B 1 17 ? -0.326 -22.844 0.843 1 87.69 17 LEU B N 1
ATOM 3030 C CA . LEU B 1 17 ? 0.854 -22.266 0.213 1 87.69 17 LEU B CA 1
ATOM 3031 C C . LEU B 1 17 ? 0.488 -21 -0.565 1 87.69 17 LEU B C 1
ATOM 3033 O O . LEU B 1 17 ? 1.219 -20.016 -0.528 1 87.69 17 LEU B O 1
ATOM 3037 N N . ALA B 1 18 ? -0.612 -21.094 -1.319 1 89.06 18 ALA B N 1
ATOM 3038 C CA . ALA B 1 18 ? -1.069 -19.938 -2.08 1 89.06 18 ALA B CA 1
ATOM 3039 C C . ALA B 1 18 ? -1.407 -18.781 -1.155 1 89.06 18 ALA B C 1
ATOM 3041 O O . ALA B 1 18 ? -1.062 -17.625 -1.441 1 89.06 18 ALA B O 1
ATOM 3042 N N . LEU B 1 19 ? -2.043 -19.078 -0.032 1 93.06 19 LEU B N 1
ATOM 3043 C CA . LEU B 1 19 ? -2.4 -18.047 0.936 1 93.06 19 LEU B CA 1
ATOM 3044 C C . LEU B 1 19 ? -1.152 -17.406 1.525 1 93.06 19 LEU B C 1
ATOM 3046 O O . LEU B 1 19 ? -1.075 -16.172 1.628 1 93.06 19 LEU B O 1
ATOM 3050 N N . ALA B 1 20 ? -0.228 -18.219 1.886 1 89.5 20 ALA B N 1
ATOM 3051 C CA . ALA B 1 20 ? 1.012 -17.688 2.459 1 89.5 20 ALA B CA 1
ATOM 3052 C C . ALA B 1 20 ? 1.766 -16.844 1.447 1 89.5 20 ALA B C 1
ATOM 3054 O O . ALA B 1 20 ? 2.273 -15.766 1.789 1 89.5 20 ALA B O 1
ATOM 3055 N N . PHE B 1 21 ? 1.775 -17.328 0.243 1 88.31 21 PHE B N 1
ATOM 3056 C CA . PHE B 1 21 ? 2.5 -16.641 -0.818 1 88.31 21 PHE B CA 1
ATOM 3057 C C . PHE B 1 21 ? 1.862 -15.297 -1.122 1 88.31 21 PHE B C 1
ATOM 3059 O O . PHE B 1 21 ? 2.543 -14.266 -1.128 1 88.31 21 PHE B O 1
ATOM 3066 N N . LEU B 1 22 ? 0.594 -15.305 -1.379 1 91.38 22 LEU B N 1
ATOM 3067 C CA . LEU B 1 22 ? -0.117 -14.094 -1.763 1 91.38 22 LEU B CA 1
ATOM 3068 C C . LEU B 1 22 ? -0.122 -13.078 -0.621 1 91.38 22 LEU B C 1
ATOM 3070 O O . LEU B 1 22 ? 0.045 -11.883 -0.848 1 91.38 22 LEU B O 1
ATOM 3074 N N . THR B 1 23 ? -0.306 -13.57 0.595 1 91.88 23 THR B N 1
ATOM 3075 C CA . THR B 1 23 ? -0.278 -12.688 1.754 1 91.88 23 THR B CA 1
ATOM 3076 C C . THR B 1 23 ? 1.083 -12.008 1.882 1 91.88 23 THR B C 1
ATOM 3078 O O . THR B 1 23 ? 1.161 -10.805 2.121 1 91.88 23 THR B O 1
ATOM 3081 N N . THR B 1 24 ? 2.094 -12.75 1.689 1 87.75 24 THR B N 1
ATOM 3082 C CA . THR B 1 24 ? 3.441 -12.203 1.807 1 87.75 24 THR B CA 1
ATOM 3083 C C . THR B 1 24 ? 3.693 -11.156 0.725 1 87.75 24 THR B C 1
ATOM 3085 O O . THR B 1 24 ? 4.324 -10.125 0.983 1 87.75 24 THR B O 1
ATOM 3088 N N . VAL B 1 25 ? 3.225 -11.453 -0.454 1 87.81 25 VAL B N 1
ATOM 3089 C CA . VAL B 1 25 ? 3.387 -10.516 -1.557 1 87.81 25 VAL B CA 1
ATOM 3090 C C . VAL B 1 25 ? 2.699 -9.195 -1.215 1 87.81 25 VAL B C 1
ATOM 3092 O O . VAL B 1 25 ? 3.266 -8.117 -1.429 1 87.81 25 VAL B O 1
ATOM 3095 N N . TYR B 1 26 ? 1.508 -9.281 -0.662 1 89.88 26 TYR B N 1
ATOM 3096 C CA . TYR B 1 26 ? 0.794 -8.078 -0.234 1 89.88 26 TYR B CA 1
ATOM 3097 C C . TYR B 1 26 ? 1.589 -7.32 0.822 1 89.88 26 TYR B C 1
ATOM 3099 O O . TYR B 1 26 ? 1.743 -6.102 0.732 1 89.88 26 TYR B O 1
ATOM 3107 N N . LEU B 1 27 ? 2.059 -8.055 1.761 1 88.38 27 LEU B N 1
ATOM 3108 C CA . LEU B 1 27 ? 2.771 -7.426 2.869 1 88.38 27 LEU B CA 1
ATOM 3109 C C . LEU B 1 27 ? 4.051 -6.754 2.383 1 88.38 27 LEU B C 1
ATOM 3111 O O . LEU B 1 27 ? 4.418 -5.684 2.873 1 88.38 27 LEU B O 1
ATOM 3115 N N . PHE B 1 28 ? 4.68 -7.359 1.433 1 84.44 28 PHE B N 1
ATOM 3116 C CA . PHE B 1 28 ? 5.867 -6.742 0.856 1 84.44 28 PHE B CA 1
ATOM 3117 C C . PHE B 1 28 ? 5.508 -5.453 0.13 1 84.44 28 PHE B C 1
ATOM 3119 O O . PHE B 1 28 ? 6.289 -4.5 0.121 1 84.44 28 PHE B O 1
ATOM 3126 N N . GLY B 1 29 ? 4.355 -5.469 -0.471 1 85.5 29 GLY B N 1
ATOM 3127 C CA . GLY B 1 29 ? 3.883 -4.25 -1.105 1 85.5 29 GLY B CA 1
ATOM 3128 C C . GLY B 1 29 ? 3.682 -3.109 -0.127 1 85.5 29 GLY B C 1
ATOM 3129 O O . GLY B 1 29 ? 4.039 -1.965 -0.418 1 85.5 29 GLY B O 1
ATOM 3130 N N . PHE B 1 30 ? 3.111 -3.451 0.998 1 84.31 30 PHE B N 1
ATOM 3131 C CA . PHE B 1 30 ? 2.91 -2.43 2.02 1 84.31 30 PHE B CA 1
ATOM 3132 C C . PHE B 1 30 ? 4.246 -1.939 2.564 1 84.31 30 PHE B C 1
ATOM 3134 O O . PHE B 1 30 ? 4.414 -0.749 2.836 1 84.31 30 PHE B O 1
ATOM 3141 N N . PHE B 1 31 ? 5.125 -2.842 2.742 1 81.62 31 PHE B N 1
ATOM 3142 C CA . PHE B 1 31 ? 6.465 -2.455 3.168 1 81.62 31 PHE B CA 1
ATOM 3143 C C . PHE B 1 31 ? 7.109 -1.525 2.148 1 81.62 31 PHE B C 1
ATOM 3145 O O . PHE B 1 31 ? 7.707 -0.512 2.516 1 81.62 31 PHE B O 1
ATOM 3152 N N . TYR B 1 32 ? 6.969 -1.86 0.943 1 81.31 32 TYR B N 1
ATOM 3153 C CA . TYR B 1 32 ? 7.531 -1.066 -0.142 1 81.31 32 TYR B CA 1
ATOM 3154 C C . TYR B 1 32 ? 6.93 0.333 -0.165 1 81.31 32 TYR B C 1
ATOM 3156 O O . TYR B 1 32 ? 7.648 1.322 -0.333 1 81.31 32 TYR B O 1
ATOM 3164 N N . ALA B 1 33 ? 5.668 0.4 0.071 1 78.12 33 ALA B N 1
ATOM 3165 C CA . ALA B 1 33 ? 4.965 1.679 0.024 1 78.12 33 ALA B CA 1
ATOM 3166 C C . ALA B 1 33 ? 5.387 2.58 1.181 1 78.12 33 ALA B C 1
ATOM 3168 O O . ALA B 1 33 ? 5.359 3.807 1.063 1 78.12 33 ALA B O 1
ATOM 3169 N N . GLY B 1 34 ? 5.809 1.96 2.293 1 74.44 34 GLY B N 1
ATOM 3170 C CA . GLY B 1 34 ? 6.172 2.738 3.467 1 74.44 34 GLY B CA 1
ATOM 3171 C C . GLY B 1 34 ? 7.664 2.732 3.744 1 74.44 34 GLY B C 1
ATOM 3172 O O . GLY B 1 34 ? 8.102 3.174 4.809 1 74.44 34 GLY B O 1
ATOM 3173 N N . ALA B 1 35 ? 8.477 2.256 2.881 1 69.94 35 ALA B N 1
ATOM 3174 C CA . ALA B 1 35 ? 9.891 1.958 3.105 1 69.94 35 ALA B CA 1
ATOM 3175 C C . ALA B 1 35 ? 10.641 3.191 3.604 1 69.94 35 ALA B C 1
ATOM 3177 O O . ALA B 1 35 ? 11.492 3.092 4.488 1 69.94 35 ALA B O 1
ATOM 3178 N N . ARG B 1 36 ? 10.289 4.309 3.074 1 64.81 36 ARG B N 1
ATOM 3179 C CA . ARG B 1 36 ? 10.977 5.543 3.449 1 64.81 36 ARG B CA 1
ATOM 3180 C C . ARG B 1 36 ? 10.812 5.824 4.938 1 64.81 36 ARG B C 1
ATOM 3182 O O . ARG B 1 36 ? 11.758 6.266 5.594 1 64.81 36 ARG B O 1
ATOM 3189 N N . TRP B 1 37 ? 9.711 5.492 5.43 1 65.06 37 TRP B N 1
ATOM 3190 C CA . TRP B 1 37 ? 9.422 5.84 6.816 1 65.06 37 TRP B CA 1
ATOM 3191 C C . TRP B 1 37 ? 9.82 4.707 7.758 1 65.06 37 TRP B C 1
ATOM 3193 O O . TRP B 1 37 ? 9.891 4.895 8.977 1 65.06 37 TRP B O 1
ATOM 3203 N N . LEU B 1 38 ? 10.031 3.621 7.172 1 71.88 38 LEU B N 1
ATOM 3204 C CA . LEU B 1 38 ? 10.352 2.461 8 1 71.88 38 LEU B CA 1
ATOM 3205 C C . LEU B 1 38 ? 11.852 2.361 8.242 1 7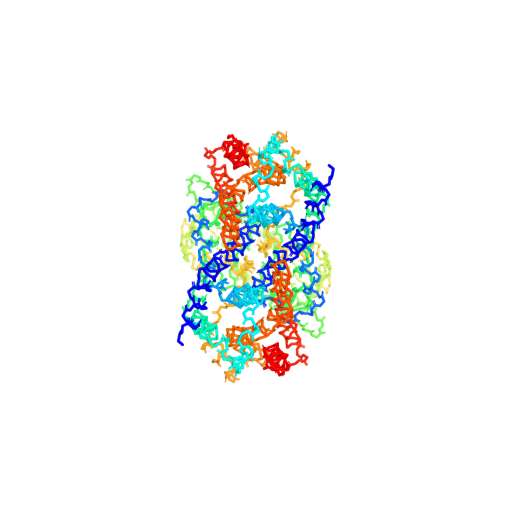1.88 38 LEU B C 1
ATOM 3207 O O . LEU B 1 38 ? 12.297 1.556 9.062 1 71.88 38 LEU B O 1
ATOM 3211 N N . GLU B 1 39 ? 12.516 3.219 7.48 1 68.31 39 GLU B N 1
ATOM 3212 C CA . GLU B 1 39 ? 13.961 3.207 7.684 1 68.31 39 GLU B CA 1
ATOM 3213 C C . GLU B 1 39 ? 14.32 3.629 9.102 1 68.31 39 GLU B C 1
ATOM 3215 O O . GLU B 1 39 ? 13.828 4.641 9.602 1 68.31 39 GLU B O 1
ATOM 3220 N N . GLY B 1 40 ? 15.125 2.852 9.828 1 71.62 40 GLY B N 1
ATOM 3221 C CA . GLY B 1 40 ? 15.547 3.178 11.18 1 71.62 40 GLY B CA 1
ATOM 3222 C C . GLY B 1 40 ? 14.633 2.607 12.242 1 71.62 40 GLY B C 1
ATOM 3223 O O . GLY B 1 40 ? 14.906 2.729 13.438 1 71.62 40 GLY B O 1
ATOM 3224 N N . VAL B 1 41 ? 13.602 2.072 11.844 1 75.31 41 VAL B N 1
ATOM 3225 C CA . VAL B 1 41 ? 12.656 1.467 12.781 1 75.31 41 VAL B CA 1
ATOM 3226 C C . VAL B 1 41 ? 13.062 0.02 13.055 1 75.31 41 VAL B C 1
ATOM 3228 O O . VAL B 1 41 ? 13.391 -0.725 12.133 1 75.31 41 VAL B O 1
ATOM 3231 N N . PRO B 1 42 ? 13.109 -0.346 14.266 1 79.62 42 PRO B N 1
ATOM 3232 C CA . PRO B 1 42 ? 13.445 -1.733 14.594 1 79.62 42 PRO B CA 1
ATOM 3233 C C . PRO B 1 42 ? 12.547 -2.742 13.875 1 79.62 42 PRO B C 1
ATOM 3235 O O . PRO B 1 42 ? 11.352 -2.498 13.711 1 79.62 42 PRO B O 1
ATOM 3238 N N . LEU B 1 43 ? 13.148 -3.857 13.531 1 81.88 43 LEU B N 1
ATOM 3239 C CA . LEU B 1 43 ? 12.477 -4.871 12.719 1 81.88 43 LEU B CA 1
ATOM 3240 C C . LEU B 1 43 ? 11.234 -5.402 13.43 1 81.88 43 LEU B C 1
ATOM 3242 O O . LEU B 1 43 ? 10.219 -5.68 12.789 1 81.88 43 LEU B O 1
ATOM 3246 N N . VAL B 1 44 ? 11.359 -5.578 14.68 1 84.5 44 VAL B N 1
ATOM 3247 C CA . VAL B 1 44 ? 10.25 -6.141 15.438 1 84.5 44 VAL B CA 1
ATOM 3248 C C . VAL B 1 44 ? 9.023 -5.242 15.305 1 84.5 44 VAL B C 1
ATOM 3250 O O . VAL B 1 44 ? 7.898 -5.73 15.203 1 84.5 44 VAL B O 1
ATOM 3253 N N . LYS B 1 45 ? 9.227 -3.918 15.328 1 83.25 45 LYS B N 1
ATOM 3254 C CA . LYS B 1 45 ? 8.125 -2.971 15.18 1 83.25 45 LYS B CA 1
ATOM 3255 C C . LYS B 1 45 ? 7.555 -3.008 13.766 1 83.25 45 LYS B C 1
ATOM 3257 O O . LYS B 1 45 ? 6.344 -2.889 13.578 1 83.25 45 LYS B O 1
ATOM 3262 N N . VAL B 1 46 ? 8.453 -3.117 12.82 1 84.19 46 VAL B N 1
ATOM 3263 C CA . VAL B 1 46 ? 8.016 -3.203 11.438 1 84.19 46 VAL B CA 1
ATOM 3264 C C . VAL B 1 46 ? 7.188 -4.469 11.234 1 84.19 46 VAL B C 1
ATOM 3266 O O . VAL B 1 46 ? 6.121 -4.43 10.609 1 84.19 46 VAL B O 1
ATOM 3269 N N . LEU B 1 47 ? 7.668 -5.641 11.773 1 88.06 47 LEU B N 1
ATOM 3270 C CA . LEU B 1 47 ? 6.957 -6.91 11.641 1 88.06 47 LEU B CA 1
ATOM 3271 C C . LEU B 1 47 ? 5.609 -6.859 12.352 1 88.06 47 LEU B C 1
ATOM 3273 O O . LEU B 1 47 ? 4.629 -7.438 11.875 1 88.06 47 LEU B O 1
ATOM 3277 N N . ARG B 1 48 ? 5.609 -6.234 13.461 1 88.56 48 ARG B N 1
ATOM 3278 C CA . ARG B 1 48 ? 4.348 -6.062 14.172 1 88.56 48 ARG B CA 1
ATOM 3279 C C . ARG B 1 48 ? 3.357 -5.25 13.344 1 88.56 48 ARG B C 1
ATOM 3281 O O . ARG B 1 48 ? 2.186 -5.613 13.227 1 88.56 48 ARG B O 1
ATOM 3288 N N . TRP B 1 49 ? 3.818 -4.16 12.805 1 86.25 49 TRP B N 1
ATOM 3289 C CA . TRP B 1 49 ? 2.973 -3.322 11.961 1 86.25 49 TRP B CA 1
ATOM 3290 C C . TRP B 1 49 ? 2.451 -4.109 10.766 1 86.25 49 TRP B C 1
ATOM 3292 O O . TRP B 1 49 ? 1.269 -4.023 10.43 1 86.25 49 TRP B O 1
ATOM 3302 N N . LEU B 1 50 ? 3.338 -4.879 10.141 1 89.25 50 LEU B N 1
ATOM 3303 C CA . LEU B 1 50 ? 2.945 -5.684 8.992 1 89.25 50 LEU B CA 1
ATOM 3304 C C . LEU B 1 50 ? 1.925 -6.742 9.391 1 89.25 50 LEU B C 1
ATOM 3306 O O . LEU B 1 50 ? 1.013 -7.055 8.617 1 89.25 50 LEU B O 1
ATOM 3310 N N . SER B 1 51 ? 2.133 -7.289 10.562 1 93.12 51 SER B N 1
ATOM 3311 C CA . SER B 1 51 ? 1.235 -8.344 11.016 1 93.12 51 SER B CA 1
ATOM 3312 C C . SER B 1 51 ? -0.187 -7.82 11.188 1 93.12 51 SER B C 1
ATOM 3314 O O . SER B 1 51 ? -1.152 -8.57 11.031 1 93.12 51 SER B O 1
ATOM 3316 N N . TYR B 1 52 ? -0.357 -6.543 11.477 1 90.12 52 TYR B N 1
ATOM 3317 C CA . TYR B 1 52 ? -1.68 -5.949 11.641 1 90.12 52 TYR B CA 1
ATOM 3318 C C . TYR B 1 52 ? -2.443 -5.938 10.32 1 90.12 52 TYR B C 1
ATOM 3320 O O . TYR B 1 52 ? -3.674 -5.848 10.312 1 90.12 52 TYR B O 1
ATOM 3328 N N . HIS B 1 53 ? -1.728 -6.023 9.219 1 91.12 53 HIS B N 1
ATOM 3329 C CA . HIS B 1 53 ? -2.367 -6.004 7.906 1 91.12 53 HIS B CA 1
ATOM 3330 C C . HIS B 1 53 ? -2.916 -7.379 7.539 1 91.12 53 HIS B C 1
ATOM 3332 O O . HIS B 1 53 ? -3.727 -7.504 6.621 1 91.12 53 HIS B O 1
ATOM 3338 N N . VAL B 1 54 ? -2.555 -8.398 8.211 1 94.69 54 VAL B N 1
ATOM 3339 C CA . VAL B 1 54 ? -2.744 -9.781 7.773 1 94.69 54 VAL B CA 1
ATOM 3340 C C . VAL B 1 54 ? -4.238 -10.094 7.691 1 94.69 54 VAL B C 1
ATOM 3342 O O . VAL B 1 54 ? -4.707 -10.648 6.695 1 94.69 54 VAL B O 1
ATOM 3345 N N . PRO B 1 55 ? -5.043 -9.758 8.703 1 94.62 55 PRO B N 1
ATOM 3346 C CA . PRO B 1 55 ? -6.457 -10.117 8.602 1 94.62 55 PRO B CA 1
ATOM 3347 C C . PRO B 1 55 ? -7.141 -9.508 7.383 1 94.62 55 PRO B C 1
ATOM 3349 O O . PRO B 1 55 ? -7.863 -10.203 6.664 1 94.62 55 PRO B O 1
ATOM 3352 N N . GLY B 1 56 ? -6.953 -8.227 7.164 1 92.69 56 GLY B N 1
ATOM 3353 C CA . GLY B 1 56 ? -7.523 -7.59 5.992 1 92.69 56 GLY B CA 1
ATOM 3354 C C . GLY B 1 56 ? -7.008 -8.164 4.688 1 92.69 56 GLY B C 1
ATOM 3355 O O . GLY B 1 56 ? -7.773 -8.352 3.736 1 92.69 56 GLY B O 1
ATOM 3356 N N . VAL B 1 57 ? -5.711 -8.5 4.609 1 93.75 57 VAL B N 1
ATOM 3357 C CA . VAL B 1 57 ? -5.082 -9.062 3.42 1 93.75 57 VAL B CA 1
ATOM 3358 C C . VAL B 1 57 ? -5.656 -10.445 3.139 1 93.75 57 VAL B C 1
ATOM 3360 O O . VAL B 1 57 ? -5.883 -10.805 1.981 1 93.75 57 VAL B O 1
ATOM 3363 N N . LEU B 1 58 ? -5.895 -11.164 4.184 1 95.94 58 LEU B N 1
ATOM 3364 C CA . LEU B 1 58 ? -6.438 -12.508 4.012 1 95.94 58 LEU B CA 1
ATOM 3365 C C . LEU B 1 58 ? -7.793 -12.461 3.314 1 95.94 58 LEU B C 1
ATOM 3367 O O . LEU B 1 58 ? -8.055 -13.25 2.404 1 95.94 58 LEU B O 1
ATOM 3371 N N . VAL B 1 59 ? -8.586 -11.562 3.744 1 94.19 59 VAL B N 1
ATOM 3372 C CA . VAL B 1 59 ? -9.906 -11.422 3.141 1 94.19 59 VAL B CA 1
ATOM 3373 C C . VAL B 1 59 ? -9.773 -11.141 1.647 1 94.19 59 VAL B C 1
ATOM 3375 O O . VAL B 1 59 ? -10.555 -11.641 0.839 1 94.19 59 VAL B O 1
ATOM 3378 N N . GLN B 1 60 ? -8.82 -10.391 1.297 1 92.06 60 GLN B N 1
ATOM 3379 C CA . GLN B 1 60 ? -8.602 -10.039 -0.102 1 92.06 60 GLN B CA 1
ATOM 3380 C C . GLN B 1 60 ? -8.016 -11.211 -0.883 1 92.06 60 GLN B C 1
ATOM 3382 O O . GLN B 1 60 ? -8.281 -11.359 -2.08 1 92.06 60 GLN B O 1
ATOM 3387 N N . VAL B 1 61 ? -7.176 -12.039 -0.252 1 94.5 61 VAL B N 1
ATOM 3388 C CA . VAL B 1 61 ? -6.395 -13.055 -0.944 1 94.5 61 VAL B CA 1
ATOM 3389 C C . VAL B 1 61 ? -7.211 -14.344 -1.052 1 94.5 61 VAL B C 1
ATOM 3391 O O . VAL B 1 61 ? -6.949 -15.18 -1.918 1 94.5 61 VAL B O 1
ATOM 3394 N N . PHE B 1 62 ? -8.266 -14.523 -0.238 1 96.38 62 PHE B N 1
ATOM 3395 C CA . PHE B 1 62 ? -9.031 -15.758 -0.187 1 96.38 62 PHE B CA 1
ATOM 3396 C C . PHE B 1 62 ? -9.57 -16.125 -1.567 1 96.38 62 PHE B C 1
ATOM 3398 O O . PHE B 1 62 ? -9.344 -17.234 -2.055 1 96.38 62 PHE B O 1
ATOM 3405 N N . PRO B 1 63 ? -10.195 -15.188 -2.252 1 94.19 63 PRO B N 1
ATOM 3406 C CA . PRO B 1 63 ? -10.742 -15.555 -3.561 1 94.19 63 PRO B CA 1
ATOM 3407 C C . PRO B 1 63 ? -9.664 -15.914 -4.574 1 94.19 63 PRO B C 1
ATOM 3409 O O . PRO B 1 63 ? -9.844 -16.844 -5.367 1 94.19 63 PRO B O 1
ATOM 3412 N N . ILE B 1 64 ? -8.57 -15.195 -4.555 1 92.44 64 ILE B N 1
ATOM 3413 C CA . ILE B 1 64 ? -7.484 -15.469 -5.484 1 92.44 64 ILE B CA 1
ATOM 3414 C C . ILE B 1 64 ? -6.883 -16.844 -5.188 1 92.44 64 ILE B C 1
ATOM 3416 O O . ILE B 1 64 ? -6.637 -17.625 -6.102 1 92.44 64 ILE B O 1
ATOM 3420 N N . ALA B 1 65 ? -6.656 -17.094 -3.918 1 93.31 65 ALA B N 1
ATOM 3421 C CA . ALA B 1 65 ? -6.082 -18.375 -3.496 1 93.31 65 ALA B CA 1
ATOM 3422 C C . ALA B 1 65 ? -6.996 -19.531 -3.865 1 93.31 65 ALA B C 1
ATOM 3424 O O . ALA B 1 65 ? -6.523 -20.609 -4.258 1 93.31 65 ALA B O 1
ATOM 3425 N N . THR B 1 66 ? -8.281 -19.375 -3.705 1 94.44 66 THR B N 1
ATOM 3426 C CA . THR B 1 66 ? -9.234 -20.438 -4.043 1 94.44 66 THR B CA 1
ATOM 3427 C C . THR B 1 66 ? -9.211 -20.719 -5.539 1 94.44 66 THR B C 1
ATOM 3429 O O . THR B 1 66 ? -9.289 -21.875 -5.957 1 94.44 66 THR B O 1
ATOM 3432 N N . VAL B 1 67 ? -9.125 -19.688 -6.316 1 92.62 67 VAL B N 1
ATOM 3433 C CA . VAL B 1 67 ? -9.062 -19.859 -7.766 1 92.62 67 VAL B CA 1
ATOM 3434 C C . VAL B 1 67 ? -7.793 -20.609 -8.148 1 92.62 67 VAL B C 1
ATOM 3436 O O . VAL B 1 67 ? -7.852 -21.594 -8.898 1 92.62 67 VAL B O 1
ATOM 3439 N N . VAL B 1 68 ? -6.664 -20.203 -7.609 1 88.19 68 VAL B N 1
ATOM 3440 C CA . VAL B 1 68 ? -5.383 -20.828 -7.906 1 88.19 68 VAL B CA 1
ATOM 3441 C C . VAL B 1 68 ? -5.434 -22.312 -7.516 1 88.19 68 VAL B C 1
ATOM 3443 O O . VAL B 1 68 ? -5.039 -23.172 -8.297 1 88.19 68 VAL B O 1
ATOM 3446 N N . THR B 1 69 ? -5.93 -22.547 -6.352 1 90.81 69 THR B N 1
ATOM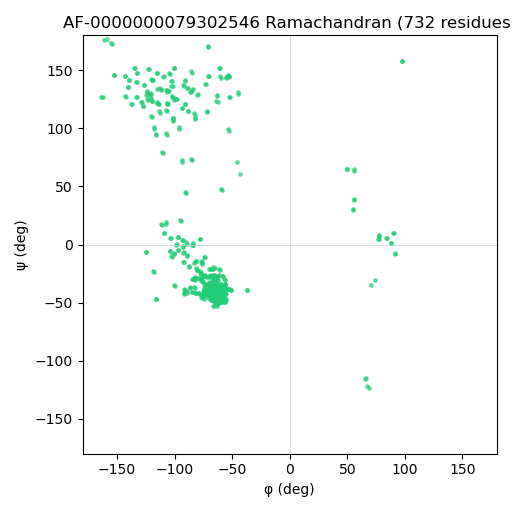 3447 C CA . THR B 1 69 ? -6.012 -23.922 -5.844 1 90.81 69 THR B CA 1
ATOM 3448 C C . THR B 1 69 ? -6.926 -24.766 -6.727 1 90.81 69 THR B C 1
ATOM 3450 O O . THR B 1 69 ? -6.566 -25.891 -7.105 1 90.81 69 THR B O 1
ATOM 3453 N N . THR B 1 70 ? -8.047 -24.234 -7.055 1 91.81 70 THR B N 1
ATOM 3454 C CA . THR B 1 70 ? -9.031 -24.953 -7.848 1 91.81 70 THR B CA 1
ATOM 3455 C C . THR B 1 70 ? -8.477 -25.266 -9.234 1 91.81 70 THR B C 1
ATOM 3457 O O . THR B 1 70 ? -8.586 -26.406 -9.711 1 91.81 70 THR B O 1
ATOM 3460 N N . VAL B 1 71 ? -7.898 -24.328 -9.82 1 88.56 71 VAL B N 1
ATOM 3461 C CA . VAL B 1 71 ? -7.402 -24.5 -11.188 1 88.56 71 VAL B CA 1
ATOM 3462 C C . VAL B 1 71 ? -6.258 -25.5 -11.195 1 88.56 71 VAL B C 1
ATOM 3464 O O . VAL B 1 71 ? -6.168 -26.344 -12.094 1 88.56 71 VAL B O 1
ATOM 3467 N N . LEU B 1 72 ? -5.391 -25.484 -10.219 1 84.25 72 LEU B N 1
ATOM 3468 C CA . LEU B 1 72 ? -4.25 -26.391 -10.18 1 84.25 72 LEU B CA 1
ATOM 3469 C C . LEU B 1 72 ? -4.703 -27.828 -9.906 1 84.25 72 LEU B C 1
ATOM 3471 O O . LEU B 1 72 ? -4.211 -28.766 -10.523 1 84.25 72 LEU B O 1
ATOM 3475 N N . VAL B 1 73 ? -5.602 -27.953 -8.984 1 86.38 73 VAL B N 1
ATOM 3476 C CA . VAL B 1 73 ? -6.062 -29.281 -8.617 1 86.38 73 VAL B CA 1
ATOM 3477 C C . VAL B 1 73 ? -6.871 -29.891 -9.758 1 86.38 73 VAL B C 1
ATOM 3479 O O . VAL B 1 73 ? -6.633 -31.031 -10.164 1 86.38 73 VAL B O 1
ATOM 3482 N N . PHE B 1 74 ? -7.77 -29.172 -10.305 1 86.12 74 PHE B N 1
ATOM 3483 C CA . PHE B 1 74 ? -8.609 -29.688 -11.375 1 86.12 74 PHE B CA 1
ATOM 3484 C C . PHE B 1 74 ? -7.84 -29.734 -12.695 1 86.12 74 PHE B C 1
ATOM 3486 O O . PHE B 1 74 ? -8.148 -30.531 -13.57 1 86.12 74 PHE B O 1
ATOM 3493 N N . GLY B 1 75 ? -6.941 -28.781 -12.789 1 81.44 75 GLY B N 1
ATOM 3494 C CA . GLY B 1 75 ? -6.055 -28.875 -13.938 1 81.44 75 GLY B CA 1
ATOM 3495 C C . GLY B 1 75 ? -5.262 -30.172 -13.977 1 81.44 75 GLY B C 1
ATOM 3496 O O . GLY B 1 75 ? -5.105 -30.781 -15.031 1 81.44 75 GLY B O 1
ATOM 3497 N N . ARG B 1 76 ? -4.734 -30.609 -12.883 1 79.81 76 ARG B N 1
ATOM 3498 C CA . ARG B 1 76 ? -4.012 -31.875 -12.781 1 79.81 76 ARG B CA 1
ATOM 3499 C C . ARG B 1 76 ? -4.93 -33.062 -13.086 1 79.81 76 ARG B C 1
ATOM 3501 O O . ARG B 1 76 ? -4.516 -34.031 -13.734 1 79.81 76 ARG B O 1
ATOM 3508 N N . LEU B 1 77 ? -6.07 -32.938 -12.594 1 80.25 77 LEU B N 1
ATOM 3509 C CA . LEU B 1 77 ? -7.043 -34 -12.875 1 80.25 77 LEU B CA 1
ATOM 3510 C C . LEU B 1 77 ? -7.328 -34.094 -14.375 1 80.25 77 LEU B C 1
ATOM 3512 O O . LEU B 1 77 ? -7.48 -35.188 -14.914 1 80.25 77 LEU B O 1
ATOM 3516 N N . SER B 1 78 ? -7.402 -32.969 -14.953 1 80 78 SER B N 1
ATOM 3517 C CA . SER B 1 78 ? -7.629 -32.906 -16.391 1 80 78 SER B CA 1
ATOM 3518 C C . SER B 1 78 ? -6.445 -33.5 -17.156 1 80 78 SER B C 1
ATOM 3520 O O . SER B 1 78 ? -6.629 -34.25 -18.109 1 80 78 SER B O 1
ATOM 3522 N N . ALA B 1 79 ? -5.301 -33.188 -16.719 1 76.56 79 ALA B N 1
ATOM 3523 C CA . ALA B 1 79 ? -4.082 -33.656 -17.375 1 76.56 79 ALA B CA 1
ATOM 3524 C C . ALA B 1 79 ? -3.93 -35.156 -17.25 1 76.56 79 ALA B C 1
ATOM 3526 O O . ALA B 1 79 ? -3.389 -35.812 -18.141 1 76.56 79 ALA B O 1
ATOM 3527 N N . GLU B 1 80 ? -4.387 -35.656 -16.156 1 77.19 80 GLU B N 1
ATOM 3528 C CA . GLU B 1 80 ? -4.273 -37.094 -15.906 1 77.19 80 GLU B CA 1
ATOM 3529 C C . GLU B 1 80 ? -5.422 -37.875 -16.562 1 77.19 80 GLU B C 1
ATOM 3531 O O . GLU B 1 80 ? -5.477 -39.094 -16.484 1 77.19 80 GLU B O 1
ATOM 3536 N N . GLY B 1 81 ? -6.262 -37.188 -17.234 1 74.94 81 GLY B N 1
ATOM 3537 C CA . GLY B 1 81 ? -7.371 -37.812 -17.938 1 74.94 81 GLY B CA 1
ATOM 3538 C C . GLY B 1 81 ? -8.5 -38.219 -17.016 1 74.94 81 GLY B C 1
ATOM 3539 O O . GLY B 1 81 ? -9.398 -38.969 -17.406 1 74.94 81 GLY B O 1
ATOM 3540 N N . ALA B 1 82 ? -8.281 -37.844 -15.805 1 66.19 82 ALA B N 1
ATOM 3541 C CA . ALA B 1 82 ? -9.312 -38.25 -14.844 1 66.19 82 ALA B CA 1
ATOM 3542 C C . ALA B 1 82 ? -10.633 -37.531 -15.148 1 66.19 82 ALA B C 1
ATOM 3544 O O . ALA B 1 82 ? -11.695 -37.969 -14.688 1 66.19 82 ALA B O 1
ATOM 3545 N N . GLN B 1 83 ? -10.516 -36.469 -15.883 1 64.38 83 GLN B N 1
ATOM 3546 C CA . GLN B 1 83 ? -11.734 -35.781 -16.266 1 64.38 83 GLN B CA 1
ATOM 3547 C C . GLN B 1 83 ? -12.695 -36.688 -17 1 64.38 83 GLN B C 1
ATOM 3549 O O . GLN B 1 83 ? -13.906 -36.625 -16.797 1 64.38 83 GLN B O 1
ATOM 3554 N N . PHE B 1 84 ? -12.094 -37.406 -17.688 1 61.06 84 PHE B N 1
ATOM 3555 C CA . PHE B 1 84 ? -12.898 -38.312 -18.5 1 61.06 84 PHE B CA 1
ATOM 3556 C C . PHE B 1 84 ? -13.57 -39.375 -17.609 1 61.06 84 PHE B C 1
ATOM 3558 O O . PHE B 1 84 ? -14.719 -39.75 -17.844 1 61.06 84 PHE B O 1
ATOM 3565 N N . ALA B 1 85 ? -12.844 -39.812 -16.688 1 63.88 85 ALA B N 1
ATOM 3566 C CA . ALA B 1 85 ? -13.422 -40.812 -15.773 1 63.88 85 ALA B CA 1
ATOM 3567 C C . ALA B 1 85 ? -14.57 -40.188 -14.969 1 63.88 85 ALA B C 1
ATOM 3569 O O . ALA B 1 85 ? -15.594 -40.844 -14.742 1 63.88 85 ALA B O 1
ATOM 3570 N N . LEU B 1 86 ? -14.359 -38.969 -14.617 1 68.19 86 LEU B N 1
ATOM 3571 C CA . LEU B 1 86 ? -15.406 -38.281 -13.859 1 68.19 86 LEU B CA 1
ATOM 3572 C C . LEU B 1 86 ? -16.641 -38.062 -14.727 1 68.19 86 LEU B C 1
ATOM 3574 O O . LEU B 1 86 ? -17.766 -38.344 -14.289 1 68.19 86 LEU B O 1
ATOM 3578 N N . LEU B 1 87 ? -16.359 -37.562 -15.898 1 63.94 87 LEU B N 1
ATOM 3579 C CA . LEU B 1 87 ? -17.484 -37.281 -16.797 1 63.94 87 LEU B CA 1
ATOM 3580 C C . LEU B 1 87 ? -18.141 -38.562 -17.266 1 63.94 87 LEU B C 1
ATOM 3582 O O . LEU B 1 87 ? -19.375 -38.625 -17.375 1 63.94 87 LEU B O 1
ATOM 3586 N N . SER B 1 88 ? -17.391 -39.5 -17.562 1 63.09 88 SER B N 1
ATOM 3587 C CA . SER B 1 88 ? -17.938 -40.781 -18 1 63.09 88 SER B CA 1
ATOM 3588 C C . SER B 1 88 ? -18.688 -41.469 -16.875 1 63.09 88 SER B C 1
ATOM 3590 O O . SER B 1 88 ? -19.609 -42.25 -17.125 1 63.09 88 SER B O 1
ATOM 3592 N N . GLY B 1 89 ? -18.266 -41.219 -15.727 1 65.38 89 GLY B N 1
ATOM 3593 C CA . GLY B 1 89 ? -18.938 -41.812 -14.586 1 65.38 89 GLY B CA 1
ATOM 3594 C C . GLY B 1 89 ? -20.234 -41.094 -14.227 1 65.38 89 GLY B C 1
ATOM 3595 O O . GLY B 1 89 ? -20.938 -41.5 -13.305 1 65.38 89 GLY B O 1
ATOM 3596 N N . GLY B 1 90 ? -20.594 -40.125 -15.062 1 65.06 90 GLY B N 1
ATOM 3597 C CA . GLY B 1 90 ? -21.859 -39.438 -14.875 1 65.06 90 GLY B CA 1
ATOM 3598 C C . GLY B 1 90 ? -21.828 -38.406 -13.75 1 65.06 90 GLY B C 1
ATOM 3599 O O . GLY B 1 90 ? -22.875 -38 -13.242 1 65.06 90 GLY B O 1
ATOM 3600 N N . ILE B 1 91 ? -20.703 -38.156 -13.227 1 70.19 91 ILE B N 1
ATOM 3601 C CA . ILE B 1 91 ? -20.641 -37.188 -12.148 1 70.19 91 ILE B CA 1
ATOM 3602 C C . ILE B 1 91 ? -20.578 -35.781 -12.734 1 70.19 91 ILE B C 1
ATOM 3604 O O . ILE B 1 91 ? -19.625 -35.438 -13.445 1 70.19 91 ILE B O 1
ATOM 3608 N N . PRO B 1 92 ? -21.703 -35.031 -12.461 1 73.5 92 PRO B N 1
ATOM 3609 C CA . PRO B 1 92 ? -21.672 -33.656 -12.953 1 73.5 92 PRO B CA 1
ATOM 3610 C C . PRO B 1 92 ? -20.531 -32.844 -12.344 1 73.5 92 PRO B C 1
ATOM 3612 O O . PRO B 1 92 ? -20.094 -33.125 -11.227 1 73.5 92 PRO B O 1
ATOM 3615 N N . LEU B 1 93 ? -19.953 -31.969 -13.086 1 73.94 93 LEU B N 1
ATOM 3616 C CA . LEU B 1 93 ? -18.797 -31.156 -12.719 1 73.94 93 LEU B CA 1
ATOM 3617 C C . LEU B 1 93 ? -19.016 -30.469 -11.383 1 73.94 93 LEU B C 1
ATOM 3619 O O . LEU B 1 93 ? -18.094 -30.344 -10.578 1 73.94 93 LEU B O 1
ATOM 3623 N N . TYR B 1 94 ? -20.234 -30.016 -11.164 1 76.75 94 TYR B N 1
ATOM 3624 C CA . TYR B 1 94 ? -20.484 -29.312 -9.922 1 76.75 94 TYR B CA 1
ATOM 3625 C C . TYR B 1 94 ? -20.328 -30.234 -8.719 1 76.75 94 TYR B C 1
ATOM 3627 O O . TYR B 1 94 ? -19.938 -29.781 -7.637 1 76.75 94 TYR B O 1
ATOM 3635 N N . ARG B 1 95 ? -20.562 -31.531 -8.883 1 79.94 95 ARG B N 1
ATOM 3636 C CA . ARG B 1 95 ? -20.391 -32.5 -7.793 1 79.94 95 ARG B CA 1
ATOM 3637 C C . ARG B 1 95 ? -18.906 -32.75 -7.512 1 79.94 95 ARG B C 1
ATOM 3639 O O . ARG B 1 95 ? -18.531 -33 -6.367 1 79.94 95 ARG B O 1
ATOM 3646 N N . ALA B 1 96 ? -18.172 -32.688 -8.633 1 80.38 96 ALA B N 1
ATOM 3647 C CA . ALA B 1 96 ? -16.734 -32.875 -8.469 1 80.38 96 ALA B CA 1
ATOM 3648 C C . ALA B 1 96 ? -16.125 -31.703 -7.711 1 80.38 96 ALA B C 1
ATOM 3650 O O . ALA B 1 96 ? -15.102 -31.859 -7.027 1 80.38 96 ALA B O 1
ATOM 3651 N N . ALA B 1 97 ? -16.75 -30.547 -7.805 1 87.25 97 ALA B N 1
ATOM 3652 C CA . ALA B 1 97 ? -16.203 -29.344 -7.211 1 87.25 97 ALA B CA 1
ATOM 3653 C C . ALA B 1 97 ? -16.688 -29.156 -5.773 1 87.25 97 ALA B C 1
ATOM 3655 O O . ALA B 1 97 ? -16.266 -28.219 -5.086 1 87.25 97 ALA B O 1
ATOM 3656 N N . LEU B 1 98 ? -17.469 -30.078 -5.246 1 89.44 98 LEU B N 1
ATOM 3657 C CA . LEU B 1 98 ? -18.125 -29.922 -3.957 1 89.44 98 LEU B CA 1
ATOM 3658 C C . LEU B 1 98 ? -17.109 -29.75 -2.834 1 89.44 98 LEU B C 1
ATOM 3660 O O . LEU B 1 98 ? -17.297 -28.922 -1.938 1 89.44 98 LEU B O 1
ATOM 3664 N N . PRO B 1 99 ? -16.062 -30.547 -2.809 1 91.12 99 PRO B N 1
ATOM 3665 C CA . PRO B 1 99 ? -15.102 -30.344 -1.727 1 91.12 99 PRO B CA 1
ATOM 3666 C C . PRO B 1 99 ? -14.492 -28.953 -1.729 1 91.12 99 PRO B C 1
ATOM 3668 O O . PRO B 1 99 ? -14.289 -28.359 -0.666 1 91.12 99 PRO B O 1
ATOM 3671 N N . LEU B 1 100 ? -14.227 -28.5 -2.885 1 93.31 100 LEU B N 1
ATOM 3672 C CA . LEU B 1 100 ? -13.641 -27.156 -2.969 1 93.31 100 LEU B CA 1
ATOM 3673 C C . LEU B 1 100 ? -14.688 -26.078 -2.707 1 93.31 100 LEU B C 1
ATOM 3675 O O . LEU B 1 100 ? -14.367 -25 -2.201 1 93.31 100 LEU B O 1
ATOM 3679 N N . LEU B 1 101 ? -15.945 -26.438 -3.023 1 93.75 101 LEU B N 1
ATOM 3680 C CA . LEU B 1 101 ? -17.031 -25.531 -2.645 1 93.75 101 LEU B CA 1
ATOM 3681 C C . LEU B 1 101 ? -17.156 -25.438 -1.127 1 93.75 101 LEU B C 1
ATOM 3683 O O . LEU B 1 101 ? -17.438 -24.375 -0.585 1 93.75 101 LEU B O 1
ATOM 3687 N N . ALA B 1 102 ? -16.969 -26.516 -0.537 1 95.06 102 ALA B N 1
ATOM 3688 C CA . ALA B 1 102 ? -16.984 -26.516 0.923 1 95.06 102 ALA B CA 1
ATOM 3689 C C . ALA B 1 102 ? -15.844 -25.672 1.49 1 95.06 102 ALA B C 1
ATOM 3691 O O . ALA B 1 102 ? -16.031 -24.922 2.449 1 95.06 102 ALA B O 1
ATOM 3692 N N . VAL B 1 103 ? -14.68 -25.828 0.908 1 95.56 103 VAL B N 1
ATOM 3693 C CA . VAL B 1 103 ? -13.539 -25.016 1.319 1 95.56 103 VAL B CA 1
ATOM 3694 C C . VAL B 1 103 ? -13.836 -23.531 1.091 1 95.56 103 VAL B C 1
ATOM 3696 O O . VAL B 1 103 ? -13.562 -22.703 1.953 1 95.56 103 VAL B O 1
ATOM 3699 N N . GLY B 1 104 ? -14.359 -23.281 -0.089 1 96.38 104 GLY B N 1
ATOM 3700 C CA . GLY B 1 104 ? -14.773 -21.906 -0.37 1 96.38 104 GLY B CA 1
ATOM 3701 C C . GLY B 1 104 ? -15.789 -21.375 0.624 1 96.38 104 GLY B C 1
ATOM 3702 O O . GLY B 1 104 ? -15.734 -20.203 1.007 1 96.38 104 GLY B O 1
ATOM 3703 N N . GLY B 1 105 ? -16.734 -22.266 0.999 1 97.12 105 GLY B N 1
ATOM 3704 C CA . GLY B 1 105 ? -17.719 -21.891 2.01 1 97.12 105 GLY B CA 1
ATOM 3705 C C . GLY B 1 105 ? -17.094 -21.562 3.354 1 97.12 105 GLY B C 1
ATOM 3706 O O . GLY B 1 105 ? -17.453 -20.594 4 1 97.12 105 GLY B O 1
ATOM 3707 N N . VAL B 1 106 ? -16.172 -22.344 3.779 1 97.44 106 VAL B N 1
ATOM 3708 C CA . VAL B 1 106 ? -15.469 -22.125 5.039 1 97.44 106 VAL B CA 1
ATOM 3709 C C . VAL B 1 106 ? -14.688 -20.828 4.977 1 97.44 106 VAL B C 1
ATOM 3711 O O . VAL B 1 106 ? -14.727 -20.031 5.914 1 97.44 106 VAL B O 1
ATOM 3714 N N . LEU B 1 107 ? -13.977 -20.594 3.873 1 97.69 107 LEU B N 1
ATOM 3715 C CA . LEU B 1 107 ? -13.203 -19.375 3.713 1 97.69 107 LEU B CA 1
ATOM 3716 C C . LEU B 1 107 ? -14.117 -18.141 3.701 1 97.69 107 LEU B C 1
ATOM 3718 O O . LEU B 1 107 ? -13.75 -17.094 4.219 1 97.69 107 LEU B O 1
ATOM 3722 N N . SER B 1 108 ? -15.25 -18.359 3.074 1 98.06 108 SER B N 1
ATOM 3723 C CA . SER B 1 108 ? -16.219 -17.266 3.096 1 98.06 108 SER B CA 1
ATOM 3724 C C . SER B 1 108 ? -16.672 -16.953 4.52 1 98.06 108 SER B C 1
ATOM 3726 O O . SER B 1 108 ? -16.75 -15.781 4.902 1 98.06 108 SER B O 1
ATOM 3728 N N . GLY B 1 109 ? -17 -17.969 5.266 1 98.06 109 GLY B N 1
ATOM 3729 C CA . GLY B 1 109 ? -17.375 -17.781 6.66 1 98.06 109 GLY B CA 1
ATOM 3730 C C . GLY B 1 109 ? -16.281 -17.109 7.48 1 98.06 109 GLY B C 1
ATOM 3731 O O . GLY B 1 109 ? -16.562 -16.203 8.266 1 98.06 109 GLY B O 1
ATOM 3732 N N . VAL B 1 110 ? -15.07 -17.531 7.293 1 97.94 110 VAL B N 1
ATOM 3733 C CA . VAL B 1 110 ? -13.93 -16.953 7.992 1 97.94 110 VAL B CA 1
ATOM 3734 C C . VAL B 1 110 ? -13.773 -15.484 7.598 1 97.94 110 VAL B C 1
ATOM 3736 O O . VAL B 1 110 ? -13.508 -14.633 8.445 1 97.94 110 VAL B O 1
ATOM 3739 N N . ALA B 1 111 ? -13.875 -15.227 6.324 1 97.38 111 ALA B N 1
ATOM 3740 C CA . ALA B 1 111 ? -13.75 -13.859 5.832 1 97.38 111 ALA B CA 1
ATOM 3741 C C . ALA B 1 111 ? -14.797 -12.945 6.457 1 97.38 111 ALA B C 1
ATOM 3743 O O . ALA B 1 111 ? -14.492 -11.812 6.848 1 97.38 111 ALA B O 1
ATOM 3744 N N . LEU B 1 112 ? -16.047 -13.445 6.543 1 97.44 112 LEU B N 1
ATOM 3745 C CA . LEU B 1 112 ? -17.109 -12.656 7.152 1 97.44 112 LEU B CA 1
ATOM 3746 C C . LEU B 1 112 ? -16.844 -12.422 8.633 1 97.44 112 LEU B C 1
ATOM 3748 O O . LEU B 1 112 ? -17.094 -11.336 9.156 1 97.44 112 LEU B O 1
ATOM 3752 N N . TYR B 1 113 ? -16.359 -13.438 9.227 1 97.38 113 TYR B N 1
ATOM 3753 C CA . TYR B 1 113 ? -15.992 -13.312 10.633 1 97.38 113 TYR B CA 1
ATOM 3754 C C . TYR B 1 113 ? -14.891 -12.273 10.82 1 97.38 113 TYR B C 1
ATOM 3756 O O . TYR B 1 113 ? -14.969 -11.438 11.719 1 97.38 113 TYR B O 1
ATOM 3764 N N . LEU B 1 114 ? -13.906 -12.336 10.039 1 96.31 114 LEU B N 1
ATOM 3765 C CA . LEU B 1 114 ? -12.797 -11.391 10.109 1 96.31 114 LEU B CA 1
ATOM 3766 C C . LEU B 1 114 ? -13.289 -9.961 9.859 1 96.31 114 LEU B C 1
ATOM 3768 O O . LEU B 1 114 ? -12.867 -9.031 10.555 1 96.31 114 LEU B O 1
ATOM 3772 N N . GLN B 1 115 ? -14.156 -9.844 8.898 1 93.31 115 GLN B N 1
ATOM 3773 C CA . GLN B 1 115 ? -14.648 -8.523 8.516 1 93.31 115 GLN B CA 1
ATOM 3774 C C . GLN B 1 115 ? -15.469 -7.895 9.633 1 93.31 115 GLN B C 1
ATOM 3776 O O . GLN B 1 115 ? -15.531 -6.672 9.75 1 93.31 115 GLN B O 1
ATOM 3781 N N . GLU B 1 116 ? -16.078 -8.742 10.406 1 93.69 116 GLU B N 1
ATOM 3782 C CA . GLU B 1 116 ? -16.922 -8.242 11.484 1 93.69 116 GLU B CA 1
ATOM 3783 C C . GLU B 1 116 ? -16.094 -7.934 12.734 1 93.69 116 GLU B C 1
ATOM 3785 O O . GLU B 1 116 ? -16.281 -6.883 13.352 1 93.69 116 GLU B O 1
ATOM 3790 N N . TYR B 1 117 ? -15.117 -8.773 13.086 1 92.56 117 TYR B N 1
ATOM 3791 C CA . TYR B 1 117 ? -14.586 -8.695 14.438 1 92.56 117 TYR B CA 1
ATOM 3792 C C . TYR B 1 117 ? -13.102 -8.344 14.422 1 92.56 117 TYR B C 1
ATOM 3794 O O . TYR B 1 117 ? -12.586 -7.77 15.383 1 92.56 117 TYR B O 1
ATOM 3802 N N . VAL B 1 118 ? -12.453 -8.609 13.367 1 93.81 118 VAL B N 1
ATOM 3803 C CA . VAL B 1 118 ? -10.992 -8.586 13.453 1 93.81 118 VAL B CA 1
ATOM 3804 C C . VAL B 1 118 ? -10.445 -7.477 12.555 1 93.81 118 VAL B C 1
ATOM 3806 O O . VAL B 1 118 ? -9.648 -6.648 13 1 93.81 118 VAL B O 1
ATOM 3809 N N . VAL B 1 119 ? -10.922 -7.387 11.336 1 90.94 119 VAL B N 1
ATOM 3810 C CA . VAL B 1 119 ? -10.352 -6.5 10.32 1 90.94 119 VAL B CA 1
ATOM 3811 C C . VAL B 1 119 ? -10.5 -5.047 10.773 1 90.94 119 VAL B C 1
ATOM 3813 O O . VAL B 1 119 ? -9.531 -4.281 10.727 1 90.94 119 VAL B O 1
ATOM 3816 N N . PRO B 1 120 ? -11.711 -4.594 11.305 1 84.56 120 PRO B N 1
ATOM 3817 C CA . PRO B 1 120 ? -11.82 -3.193 11.719 1 84.56 120 PRO B CA 1
ATOM 3818 C C . PRO B 1 120 ? -10.875 -2.834 12.859 1 84.56 120 PRO B C 1
ATOM 3820 O O . PRO B 1 120 ? -10.281 -1.751 12.859 1 84.56 120 PRO B O 1
ATOM 3823 N N . HIS B 1 121 ? -10.68 -3.725 13.766 1 82.81 121 HIS B N 1
ATOM 3824 C CA . HIS B 1 121 ? -9.789 -3.502 14.898 1 82.81 121 HIS B CA 1
ATOM 3825 C C . HIS B 1 121 ? -8.336 -3.361 14.445 1 82.81 121 HIS B C 1
ATOM 3827 O O . HIS B 1 121 ? -7.645 -2.426 14.844 1 82.81 121 HIS B O 1
ATOM 3833 N N . TYR B 1 122 ? -7.918 -4.188 13.594 1 86.38 122 TYR B N 1
ATOM 3834 C CA . TYR B 1 122 ? -6.516 -4.184 13.188 1 86.38 122 TYR B CA 1
ATOM 3835 C C . TYR B 1 122 ? -6.246 -3.086 12.172 1 86.38 122 TYR B C 1
ATOM 3837 O O . TYR B 1 122 ? -5.129 -2.566 12.094 1 86.38 122 TYR B O 1
ATOM 3845 N N . ASN B 1 123 ? -7.258 -2.727 11.383 1 80.25 123 ASN B N 1
ATOM 3846 C CA . ASN B 1 123 ? -7.09 -1.568 10.516 1 80.25 123 ASN B CA 1
ATOM 3847 C C . ASN B 1 123 ? -6.82 -0.299 11.32 1 80.25 123 ASN B C 1
ATOM 3849 O O . ASN B 1 123 ? -6.031 0.55 10.898 1 80.25 123 ASN B O 1
ATOM 3853 N N . GLU B 1 124 ? -7.469 -0.188 12.406 1 74.06 124 GLU B N 1
ATOM 3854 C CA . GLU B 1 124 ? -7.207 0.94 13.297 1 74.06 124 GLU B CA 1
ATOM 3855 C C . GLU B 1 124 ? -5.809 0.853 13.898 1 74.06 124 GLU B C 1
ATOM 3857 O O . GLU B 1 124 ? -5.117 1.866 14.039 1 74.06 124 GLU B O 1
ATOM 3862 N N . ARG B 1 125 ? -5.43 -0.347 14.242 1 77.5 125 ARG B N 1
ATOM 3863 C CA . ARG B 1 125 ? -4.113 -0.54 14.844 1 77.5 125 ARG B CA 1
ATOM 3864 C C . ARG B 1 125 ? -3.004 -0.227 13.844 1 77.5 125 ARG B C 1
ATOM 3866 O O . ARG B 1 125 ? -1.939 0.265 14.219 1 77.5 125 ARG B O 1
ATOM 3873 N N . VAL B 1 126 ? -3.219 -0.561 12.602 1 79.88 126 VAL B N 1
ATOM 3874 C CA . VAL B 1 126 ? -2.246 -0.236 11.57 1 79.88 126 VAL B CA 1
ATOM 3875 C C . VAL B 1 126 ? -1.974 1.267 11.562 1 79.88 126 VAL B C 1
ATOM 3877 O O . VAL B 1 126 ? -0.819 1.694 11.5 1 79.88 126 VAL B O 1
ATOM 3880 N N . ARG B 1 127 ? -3.014 1.945 11.703 1 70.69 127 ARG B N 1
ATOM 3881 C CA . ARG B 1 127 ? -2.908 3.4 11.664 1 70.69 127 ARG B CA 1
ATOM 3882 C C . ARG B 1 127 ? -2.203 3.928 12.914 1 70.69 127 ARG B C 1
ATOM 3884 O O . ARG B 1 127 ? -1.324 4.789 12.812 1 70.69 127 ARG B O 1
ATOM 3891 N N . VAL B 1 128 ? -2.576 3.365 13.984 1 66.19 128 VAL B N 1
ATOM 3892 C CA . VAL B 1 128 ? -2.012 3.805 15.258 1 66.19 128 VAL B CA 1
ATOM 3893 C C . VAL B 1 128 ? -0.538 3.412 15.328 1 66.19 128 VAL B C 1
ATOM 3895 O O . VAL B 1 128 ? 0.308 4.219 15.727 1 66.19 128 VAL B O 1
ATOM 3898 N N . ALA B 1 129 ? -0.224 2.205 14.984 1 74 129 ALA B N 1
ATOM 3899 C CA . ALA B 1 129 ? 1.151 1.718 15.039 1 74 129 ALA B CA 1
ATOM 3900 C C . ALA B 1 129 ? 2.053 2.512 14.102 1 74 129 ALA B C 1
ATOM 3902 O O . ALA B 1 129 ? 3.219 2.768 14.414 1 74 129 ALA B O 1
ATOM 3903 N N . TRP B 1 130 ? 1.574 2.832 12.969 1 69.12 130 TRP B N 1
ATOM 3904 C CA . TRP B 1 130 ? 2.342 3.627 12.016 1 69.12 130 TRP B CA 1
ATOM 3905 C C . TRP B 1 130 ? 2.777 4.949 12.641 1 69.12 130 TRP B C 1
ATOM 3907 O O . TRP B 1 130 ? 3.941 5.34 12.531 1 69.12 130 TRP B O 1
ATOM 3917 N N . TRP B 1 131 ? 1.944 5.406 13.422 1 60.53 131 TRP B N 1
ATOM 3918 C CA . TRP B 1 131 ? 2.203 6.73 13.977 1 60.53 131 TRP B CA 1
ATOM 3919 C C . TRP B 1 131 ? 2.961 6.633 15.297 1 60.53 131 TRP B C 1
ATOM 3921 O O . TRP B 1 131 ? 3.875 7.418 15.555 1 60.53 131 TRP B O 1
ATOM 3931 N N . ASP B 1 132 ? 2.494 5.68 16.047 1 58.41 132 ASP B N 1
ATOM 3932 C CA . ASP B 1 132 ? 3.023 5.59 17.406 1 58.41 132 ASP B CA 1
ATOM 3933 C C . ASP B 1 132 ? 4.363 4.859 17.438 1 58.41 132 ASP B C 1
ATOM 3935 O O . ASP B 1 132 ? 5.254 5.207 18.203 1 58.41 132 ASP B O 1
ATOM 3939 N N . GLU B 1 133 ? 4.434 3.926 16.766 1 62.66 133 GLU B N 1
ATOM 3940 C CA . GLU B 1 133 ? 5.582 3.037 16.891 1 62.66 133 GLU B CA 1
ATOM 3941 C C . GLU B 1 133 ? 6.609 3.301 15.789 1 62.66 133 GLU B C 1
ATOM 3943 O O . GLU B 1 133 ? 7.816 3.215 16.016 1 62.66 133 GLU B O 1
ATOM 3948 N N . ILE B 1 134 ? 6.164 3.623 14.672 1 62.47 134 ILE B N 1
ATOM 3949 C CA . ILE B 1 134 ? 7.082 3.762 13.547 1 62.47 134 ILE B CA 1
ATOM 3950 C C . ILE B 1 134 ? 7.574 5.207 13.453 1 62.47 134 ILE B C 1
ATOM 3952 O O . ILE B 1 134 ? 8.773 5.449 13.32 1 62.47 134 ILE B O 1
ATOM 3956 N N . HIS B 1 135 ? 6.668 6.109 13.672 1 53.91 135 HIS B N 1
ATOM 3957 C CA . HIS B 1 135 ? 7.078 7.5 13.516 1 53.91 135 HIS B CA 1
ATOM 3958 C C . HIS B 1 135 ? 7.582 8.078 14.828 1 53.91 135 HIS B C 1
ATOM 3960 O O . HIS B 1 135 ? 8.438 8.969 14.836 1 53.91 135 HIS B O 1
ATOM 3966 N N . THR B 1 136 ? 6.871 7.711 16 1 47.91 136 THR B N 1
ATOM 3967 C CA . THR B 1 136 ? 7.148 8.414 17.25 1 47.91 136 THR B CA 1
ATOM 3968 C C . THR B 1 136 ? 8.461 7.941 17.859 1 47.91 136 THR B C 1
ATOM 3970 O O . THR B 1 136 ? 8.992 8.57 18.781 1 47.91 136 THR B O 1
ATOM 3973 N N . GLN B 1 137 ? 8.766 6.66 17.906 1 41.03 137 GLN B N 1
ATOM 3974 C CA . GLN B 1 137 ? 9.922 6.516 18.781 1 41.03 137 GLN B CA 1
ATOM 3975 C C . GLN B 1 137 ? 10.992 7.555 18.453 1 41.03 137 GLN B C 1
ATOM 3977 O O . GLN B 1 137 ? 11.961 7.258 17.75 1 41.03 137 GLN B O 1
ATOM 3982 N N . GLY B 1 138 ? 10.508 8.766 18.859 1 42.31 138 GLY B N 1
ATOM 3983 C CA . GLY B 1 138 ? 11.352 9.953 18.859 1 42.31 138 GLY B CA 1
ATOM 3984 C C . GLY B 1 138 ? 11.688 10.445 17.453 1 42.31 138 GLY B C 1
ATOM 3985 O O . GLY B 1 138 ? 11.875 11.648 17.25 1 42.31 138 GLY B O 1
ATOM 3986 N N . ALA B 1 139 ? 11.812 9.5 16.688 1 44.47 139 ALA B N 1
ATOM 3987 C CA . ALA B 1 139 ? 12.258 9.82 15.328 1 44.47 139 ALA B CA 1
ATOM 3988 C C . ALA B 1 139 ? 11.094 10.32 14.477 1 44.47 139 ALA B C 1
ATOM 3990 O O . ALA B 1 139 ? 11.289 11.102 13.547 1 44.47 139 ALA B O 1
ATOM 3991 N N . GLY B 1 140 ? 9.812 9.859 15.055 1 50.16 140 GLY B N 1
ATOM 3992 C CA . GLY B 1 140 ? 8.688 10.297 14.25 1 50.16 140 GLY B CA 1
ATOM 3993 C C . GLY B 1 140 ? 8.391 11.781 14.398 1 50.16 140 GLY B C 1
ATOM 3994 O O . GLY B 1 140 ? 8.078 12.453 13.414 1 50.16 140 GLY B O 1
ATOM 3995 N N . LEU B 1 141 ? 8.484 12.172 15.828 1 53.5 141 LEU B N 1
ATOM 3996 C CA . LEU B 1 141 ? 8.203 13.586 16.047 1 53.5 141 LEU B CA 1
ATOM 3997 C C . LEU B 1 141 ? 9.219 14.461 15.312 1 53.5 141 LEU B C 1
ATOM 3999 O O . LEU B 1 141 ? 8.891 15.547 14.844 1 53.5 141 LEU B O 1
ATOM 4003 N N . HIS B 1 142 ? 10.43 13.844 15.406 1 53.5 142 HIS B N 1
ATOM 4004 C CA . HIS B 1 142 ? 11.453 14.609 14.703 1 53.5 142 HIS B CA 1
ATOM 4005 C C . HIS B 1 142 ? 11.07 14.812 13.242 1 53.5 142 HIS B C 1
ATOM 4007 O O . HIS B 1 142 ? 11.375 15.859 12.656 1 53.5 142 HIS B O 1
ATOM 4013 N N . ARG B 1 143 ? 10.344 13.844 12.812 1 52.41 143 ARG B N 1
ATOM 4014 C CA . ARG B 1 143 ? 9.984 13.93 11.398 1 52.41 143 ARG B CA 1
ATOM 4015 C C . ARG B 1 143 ? 8.875 14.953 11.18 1 52.41 143 ARG B C 1
ATOM 4017 O O . ARG B 1 143 ? 8.688 15.445 10.07 1 52.41 143 ARG B O 1
ATOM 4024 N N . LEU B 1 144 ? 8.305 15.203 12.406 1 57.97 144 LEU B N 1
ATOM 4025 C CA . LEU B 1 144 ? 7.195 16.141 12.305 1 57.97 144 LEU B CA 1
ATOM 4026 C C . LEU B 1 144 ? 7.672 17.578 12.523 1 57.97 144 LEU B C 1
ATOM 4028 O O . LEU B 1 144 ? 6.867 18.5 12.492 1 57.97 144 LEU B O 1
ATOM 4032 N N . VAL B 1 145 ? 8.969 17.625 12.805 1 61.53 145 VAL B N 1
ATOM 4033 C CA . VAL B 1 145 ? 9.523 18.953 13.016 1 61.53 145 VAL B CA 1
ATOM 4034 C C . VAL B 1 145 ? 9.164 19.859 11.836 1 61.53 145 VAL B C 1
ATOM 4036 O O . VAL B 1 145 ? 9.359 19.484 10.68 1 61.53 145 VAL B O 1
ATOM 4039 N N . GLY B 1 146 ? 8.586 20.969 12.172 1 61.41 146 GLY B N 1
ATOM 4040 C CA . GLY B 1 146 ? 8.281 21.969 11.148 1 61.41 146 GLY B CA 1
ATOM 4041 C C . GLY B 1 146 ? 6.918 21.75 10.508 1 61.41 146 GLY B C 1
ATOM 4042 O O . GLY B 1 146 ? 6.535 22.484 9.602 1 61.41 146 GLY B O 1
ATOM 4043 N N . LEU B 1 147 ? 6.262 20.688 11.031 1 60.62 147 LEU B N 1
ATOM 4044 C CA . LEU B 1 147 ? 4.938 20.422 10.484 1 60.62 147 LEU B CA 1
ATOM 4045 C C . LEU B 1 147 ? 3.848 20.875 11.453 1 60.62 147 LEU B C 1
ATOM 4047 O O . LEU B 1 147 ? 4.086 20.969 12.656 1 60.62 147 LEU B O 1
ATOM 4051 N N . GLN B 1 148 ? 2.68 21.359 10.844 1 63.88 148 GLN B N 1
ATOM 4052 C CA . GLN B 1 148 ? 1.507 21.672 11.656 1 63.88 148 GLN B CA 1
ATOM 4053 C C . GLN B 1 148 ? 0.626 20.438 11.836 1 63.88 148 GLN B C 1
ATOM 4055 O O . GLN B 1 148 ? -0.021 19.984 10.891 1 63.88 148 GLN B O 1
ATOM 4060 N N . ILE B 1 149 ? 0.531 19.984 13.07 1 64.75 149 ILE B N 1
ATOM 4061 C CA . ILE B 1 149 ? -0.174 18.75 13.383 1 64.75 149 ILE B CA 1
ATOM 4062 C C . ILE B 1 149 ? -1.505 19.062 14.062 1 64.75 149 ILE B C 1
ATOM 4064 O O . ILE B 1 149 ? -1.535 19.703 15.117 1 64.75 149 ILE B O 1
ATOM 4068 N N . PRO B 1 150 ? -2.592 18.734 13.406 1 60.16 150 PRO B N 1
ATOM 4069 C CA . PRO B 1 150 ? -3.861 18.891 14.117 1 60.16 150 PRO B CA 1
ATOM 4070 C C . PRO B 1 150 ? -3.965 18 15.352 1 60.16 150 PRO B C 1
ATOM 4072 O O . PRO B 1 150 ? -3.719 16.797 15.266 1 60.16 150 PRO B O 1
ATOM 4075 N N . ILE B 1 151 ? -4.18 18.516 16.5 1 64.25 151 ILE B N 1
ATOM 4076 C CA . ILE B 1 151 ? -4.23 17.75 17.734 1 64.25 151 ILE B CA 1
ATOM 4077 C C . ILE B 1 151 ? -5.656 17.734 18.281 1 64.25 151 ILE B C 1
ATOM 4079 O O . ILE B 1 151 ? -5.871 17.531 19.469 1 64.25 151 ILE B O 1
ATOM 4083 N N . GLY B 1 152 ? -6.609 18.078 17.406 1 57.41 152 GLY B N 1
ATOM 4084 C CA . GLY B 1 152 ? -8.008 18.016 17.781 1 57.41 152 GLY B CA 1
ATOM 4085 C C . GLY B 1 152 ? -8.578 19.344 18.219 1 57.41 152 GLY B C 1
ATOM 4086 O O . GLY B 1 152 ? -7.832 20.25 18.594 1 57.41 152 GLY B O 1
ATOM 4087 N N . GLN B 1 153 ? -9.977 19.453 18.125 1 55.25 153 GLN B N 1
ATOM 4088 C CA . GLN B 1 153 ? -10.742 20.609 18.547 1 55.25 153 GLN B CA 1
ATOM 4089 C C . GLN B 1 153 ? -10.234 21.891 17.859 1 55.25 153 GLN B C 1
ATOM 4091 O O . GLN B 1 153 ? -10.109 22.922 18.516 1 55.25 153 GLN B O 1
ATOM 4096 N N . GLY B 1 154 ? -9.742 21.703 16.719 1 59.59 154 GLY B N 1
ATOM 4097 C CA . GLY B 1 154 ? -9.305 22.859 15.953 1 59.59 154 GLY B CA 1
ATOM 4098 C C . GLY B 1 154 ? -7.902 23.312 16.312 1 59.59 154 GLY B C 1
ATOM 4099 O O . GLY B 1 154 ? -7.453 24.375 15.852 1 59.59 154 GLY B O 1
ATOM 4100 N N . LYS B 1 155 ? -7.246 22.5 17.188 1 71.25 155 LYS B N 1
ATOM 4101 C CA . LYS B 1 155 ? -5.898 22.859 17.625 1 71.25 155 LYS B CA 1
ATOM 4102 C C . LYS B 1 155 ? -4.844 22.234 16.703 1 71.25 155 LYS B C 1
ATOM 4104 O O . LYS B 1 155 ? -5.035 21.141 16.203 1 71.25 155 LYS B O 1
ATOM 4109 N N . SER B 1 156 ? -3.834 23.031 16.469 1 76.56 156 SER B N 1
ATOM 4110 C CA . SER B 1 156 ? -2.703 22.578 15.672 1 76.56 156 SER B CA 1
ATOM 4111 C C . SER B 1 156 ? -1.392 22.719 16.438 1 76.56 156 SER B C 1
ATOM 4113 O O . SER B 1 156 ? -1.152 23.734 17.078 1 76.56 156 SER B O 1
ATOM 4115 N N . LEU B 1 157 ? -0.611 21.719 16.453 1 76 157 LEU B N 1
ATOM 4116 C CA . LEU B 1 157 ? 0.678 21.703 17.125 1 76 157 LEU B CA 1
ATOM 4117 C C . LEU B 1 157 ? 1.822 21.875 16.141 1 76 157 LEU B C 1
ATOM 4119 O O . LEU B 1 157 ? 1.812 21.266 15.062 1 76 157 LEU B O 1
ATOM 4123 N N . TYR B 1 158 ? 2.641 22.766 16.406 1 79.06 158 TYR B N 1
ATOM 4124 C CA . TYR B 1 158 ? 3.863 23.016 15.648 1 79.06 158 TYR B CA 1
ATOM 4125 C C . TYR B 1 158 ? 5.078 23.031 16.562 1 79.06 158 TYR B C 1
ATOM 4127 O O . TYR B 1 158 ? 5.004 23.5 17.703 1 79.06 158 TYR B O 1
ATOM 4135 N N . PHE B 1 159 ? 6.172 22.406 16.141 1 81.62 159 PHE B N 1
ATOM 4136 C CA . PHE B 1 159 ? 7.43 22.562 16.875 1 81.62 159 PHE B CA 1
ATOM 4137 C C . PHE B 1 159 ? 8.602 22.672 15.898 1 81.62 159 PHE B C 1
ATOM 4139 O O . PHE B 1 159 ? 8.609 22.016 14.859 1 81.62 159 PHE B O 1
ATOM 4146 N N . SER B 1 160 ? 9.461 23.578 16.141 1 80.38 160 SER B N 1
ATOM 4147 C CA . SER B 1 160 ? 10.531 23.938 15.219 1 80.38 160 SER B CA 1
ATOM 4148 C C . SER B 1 160 ? 11.703 22.984 15.32 1 80.38 160 SER B C 1
ATOM 4150 O O . SER B 1 160 ? 12.547 22.922 14.414 1 80.38 160 SER B O 1
ATOM 4152 N N . GLY B 1 161 ? 11.797 22.297 16.391 1 79 161 GLY B N 1
ATOM 4153 C CA . GLY B 1 161 ? 12.906 21.359 16.562 1 79 161 GLY B CA 1
ATOM 4154 C C . GLY B 1 161 ? 12.594 20.234 17.531 1 79 161 GLY B C 1
ATOM 4155 O O . GLY B 1 161 ? 11.484 20.156 18.062 1 79 161 GLY B O 1
ATOM 4156 N N . PHE B 1 162 ? 13.547 19.297 17.578 1 74.88 162 PHE B N 1
ATOM 4157 C CA . PHE B 1 162 ? 13.414 18.156 18.469 1 74.88 162 PHE B CA 1
ATOM 4158 C C . PHE B 1 162 ? 14.742 17.859 19.156 1 74.88 162 PHE B C 1
ATOM 4160 O O . PHE B 1 162 ? 15.789 17.797 18.5 1 74.88 162 PHE B O 1
ATOM 4167 N N . ASP B 1 163 ? 14.648 17.922 20.453 1 79.75 163 ASP B N 1
ATOM 4168 C CA . ASP B 1 163 ? 15.812 17.547 21.25 1 79.75 163 ASP B CA 1
ATOM 4169 C C . ASP B 1 163 ? 15.898 16.031 21.422 1 79.75 163 ASP B C 1
ATOM 4171 O O . ASP B 1 163 ? 15.117 15.453 22.172 1 79.75 163 ASP B O 1
ATOM 4175 N N . TRP B 1 164 ? 16.781 15.477 20.797 1 69.75 164 TRP B N 1
ATOM 4176 C CA . TRP B 1 164 ? 16.906 14.023 20.781 1 69.75 164 TRP B CA 1
ATOM 4177 C C . TRP B 1 164 ? 17.359 13.508 22.141 1 69.75 164 TRP B C 1
ATOM 4179 O O . TRP B 1 164 ? 17.094 12.352 22.5 1 69.75 164 TRP B O 1
ATOM 4189 N N . GLU B 1 165 ? 18.188 14.305 22.797 1 71.69 165 GLU B N 1
ATOM 4190 C CA . GLU B 1 165 ? 18.688 13.875 24.094 1 71.69 165 GLU B CA 1
ATOM 4191 C C . GLU B 1 165 ? 17.562 13.781 25.125 1 71.69 165 GLU B C 1
ATOM 4193 O O . GLU B 1 165 ? 17.438 12.773 25.828 1 71.69 165 GLU B O 1
ATOM 4198 N N . ARG B 1 166 ? 16.75 14.82 25.141 1 75.94 166 ARG B N 1
ATOM 4199 C CA . ARG B 1 166 ? 15.68 14.867 26.141 1 75.94 166 ARG B CA 1
ATOM 4200 C C . ARG B 1 166 ? 14.359 14.375 25.547 1 75.94 166 ARG B C 1
ATOM 4202 O O . ARG B 1 166 ? 13.375 14.211 26.266 1 75.94 166 ARG B O 1
ATOM 4209 N N . LYS B 1 167 ? 14.398 14.094 24.203 1 72.44 167 LYS B N 1
ATOM 4210 C CA . LYS B 1 167 ? 13.203 13.656 23.5 1 72.44 167 LYS B CA 1
ATOM 4211 C C . LYS B 1 167 ? 12.062 14.648 23.656 1 72.44 167 LYS B C 1
ATOM 4213 O O . LYS B 1 167 ? 10.938 14.266 23.984 1 72.44 167 LYS B O 1
ATOM 4218 N N . GLU B 1 168 ? 12.406 15.922 23.641 1 81.06 168 GLU B N 1
ATOM 4219 C CA . GLU B 1 168 ? 11.422 17 23.797 1 81.06 168 GLU B CA 1
ATOM 4220 C C . GLU B 1 168 ? 11.336 17.844 22.531 1 81.06 168 GLU B C 1
ATOM 4222 O O . GLU B 1 168 ? 12.305 17.953 21.781 1 81.06 168 GLU B O 1
ATOM 4227 N N . MET B 1 169 ? 10.109 18.312 22.344 1 82 169 MET B N 1
ATOM 4228 C CA . MET B 1 169 ? 9.906 19.266 21.266 1 82 169 MET B CA 1
ATOM 4229 C C . MET B 1 169 ? 10.492 20.625 21.625 1 82 169 MET B C 1
ATOM 4231 O O . MET B 1 169 ? 10.422 21.062 22.766 1 82 169 MET B O 1
ATOM 4235 N N . LEU B 1 170 ? 11.148 21.281 20.688 1 88.5 170 LEU B N 1
ATOM 4236 C CA . LEU B 1 170 ? 11.688 22.625 20.875 1 88.5 170 LEU B CA 1
ATOM 4237 C C . LEU B 1 170 ? 10.898 23.641 20.047 1 88.5 170 LEU B C 1
ATOM 4239 O O . LEU B 1 170 ? 10.516 23.375 18.906 1 88.5 170 LEU B O 1
ATOM 4243 N N . GLY B 1 171 ? 10.758 24.875 20.672 1 88.5 171 GLY B N 1
ATOM 4244 C CA . GLY B 1 171 ? 10.008 25.906 19.969 1 88.5 171 GLY B CA 1
ATOM 4245 C C . GLY B 1 171 ? 8.602 25.453 19.594 1 88.5 171 GLY B C 1
ATOM 4246 O O . GLY B 1 171 ? 8.242 25.438 18.406 1 88.5 171 GLY B O 1
ATOM 4247 N N . VAL B 1 172 ? 7.844 25.219 20.672 1 85.31 172 VAL B N 1
ATOM 4248 C CA . VAL B 1 172 ? 6.52 24.625 20.484 1 85.31 172 VAL B CA 1
ATOM 4249 C C . VAL B 1 172 ? 5.477 25.734 20.359 1 85.31 172 VAL B C 1
ATOM 4251 O O . VAL B 1 172 ? 5.547 26.75 21.062 1 85.31 172 VAL B O 1
ATOM 4254 N N . ARG B 1 173 ? 4.578 25.547 19.406 1 87.94 173 ARG B N 1
ATOM 4255 C CA . ARG B 1 173 ? 3.441 26.453 19.234 1 87.94 173 ARG B CA 1
ATOM 4256 C C . ARG B 1 173 ? 2.146 25.656 19.062 1 87.94 173 ARG B C 1
ATOM 4258 O O . ARG B 1 173 ? 2.088 24.719 18.266 1 87.94 173 ARG B O 1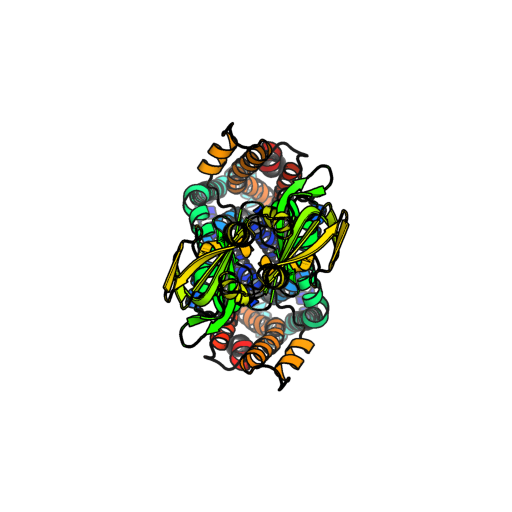
ATOM 4265 N N . ILE B 1 174 ? 1.238 25.984 19.844 1 82.62 174 ILE B N 1
ATOM 4266 C CA . ILE B 1 174 ? -0.104 25.438 19.656 1 82.62 174 ILE B CA 1
ATOM 4267 C C . ILE B 1 174 ? -1.065 26.562 19.281 1 82.62 174 ILE B C 1
ATOM 4269 O O . ILE B 1 174 ? -1.136 27.594 19.953 1 82.62 174 ILE B O 1
ATOM 4273 N N . SER B 1 175 ? -1.691 26.453 18.141 1 85.62 175 SER B N 1
ATOM 4274 C CA . SER B 1 175 ? -2.631 27.469 17.688 1 85.62 175 SER B CA 1
ATOM 4275 C C . SER B 1 175 ? -4.027 26.891 17.5 1 85.62 175 SER B C 1
ATOM 4277 O O . SER B 1 175 ? -4.172 25.734 17.109 1 85.62 175 SER B O 1
ATOM 4279 N N . ALA B 1 176 ? -5.008 27.641 17.859 1 78.81 176 ALA B N 1
ATOM 4280 C CA . ALA B 1 176 ? -6.414 27.297 17.672 1 78.81 176 ALA B CA 1
ATOM 4281 C C . ALA B 1 176 ? -7.227 28.516 17.234 1 78.81 176 ALA B C 1
ATOM 4283 O O . ALA B 1 176 ? -6.953 29.625 17.672 1 78.81 176 ALA B O 1
ATOM 4284 N N . PHE B 1 177 ? -8.164 28.25 16.328 1 79.94 177 PHE B N 1
ATOM 4285 C CA . PHE B 1 177 ? -9.008 29.344 15.844 1 79.94 177 PHE B CA 1
ATOM 4286 C C . PHE B 1 177 ? -10.484 29.016 16.047 1 79.94 177 PHE B C 1
ATOM 4288 O O . PHE B 1 177 ? -10.906 27.875 15.844 1 79.94 177 PHE B O 1
ATOM 4295 N N . GLN B 1 178 ? -11.188 29.844 16.609 1 75.5 178 GLN B N 1
ATOM 4296 C CA . GLN B 1 178 ? -12.648 29.859 16.641 1 75.5 178 GLN B CA 1
ATOM 4297 C C . GLN B 1 178 ? -13.195 31.094 15.93 1 75.5 178 GLN B C 1
ATOM 4299 O O . GLN B 1 178 ? -13.297 32.188 16.531 1 75.5 178 GLN B O 1
ATOM 4304 N N . GLY B 1 179 ? -13.516 30.891 14.672 1 74.38 179 GLY B N 1
ATOM 4305 C CA . GLY B 1 179 ? -13.852 32.062 13.883 1 74.38 179 GLY B CA 1
ATOM 4306 C C . GLY B 1 179 ? -12.672 33 13.641 1 74.38 179 GLY B C 1
ATOM 4307 O O . GLY B 1 179 ? -11.633 32.562 13.141 1 74.38 179 GLY B O 1
ATOM 4308 N N . ASP B 1 180 ? -12.914 34.312 14.133 1 76.19 180 ASP B N 1
ATOM 4309 C CA . ASP B 1 180 ? -11.852 35.312 13.953 1 76.19 180 ASP B CA 1
ATOM 4310 C C . ASP B 1 180 ? -11.016 35.438 15.219 1 76.19 180 ASP B C 1
ATOM 4312 O O . ASP B 1 180 ? -10.195 36.375 15.328 1 76.19 180 ASP B O 1
ATOM 4316 N N . GLU B 1 181 ? -11.32 34.562 16.109 1 80.94 181 GLU B N 1
ATOM 4317 C CA . GLU B 1 181 ? -10.531 34.562 17.344 1 80.94 181 GLU B CA 1
ATOM 4318 C C . GLU B 1 181 ? -9.477 33.469 17.328 1 80.94 181 GLU B C 1
ATOM 4320 O O . GLU B 1 181 ? -9.781 32.312 17.031 1 80.94 181 GLU B O 1
ATOM 4325 N N . GLY B 1 182 ? -8.273 33.875 17.547 1 84.31 182 GLY B N 1
ATOM 4326 C CA . GLY B 1 182 ? -7.168 32.938 17.578 1 84.31 182 GLY B CA 1
ATOM 4327 C C . GLY B 1 182 ? -6.52 32.844 18.953 1 84.31 182 GLY B C 1
ATOM 4328 O O . GLY B 1 182 ? -6.398 33.844 19.656 1 84.31 182 GLY B O 1
ATOM 4329 N N . THR B 1 183 ? -6.285 31.594 19.375 1 83.69 183 THR B N 1
ATOM 4330 C CA . THR B 1 183 ? -5.492 31.344 20.562 1 83.69 183 THR B CA 1
ATOM 4331 C C . THR B 1 183 ? -4.125 30.781 20.203 1 83.69 183 THR B C 1
ATOM 4333 O O . THR B 1 183 ? -4.012 29.938 19.312 1 83.69 183 THR B O 1
ATOM 4336 N N . PHE B 1 184 ? -3.117 31.375 20.828 1 84 184 PHE B N 1
ATOM 4337 C CA . PHE B 1 184 ? -1.748 30.984 20.5 1 84 184 PHE B CA 1
ATOM 4338 C C . PHE B 1 184 ? -0.969 30.672 21.781 1 84 184 PHE B C 1
ATOM 4340 O O . PHE B 1 184 ? -0.938 31.484 22.703 1 84 184 PHE B O 1
ATOM 4347 N N . LEU B 1 185 ? -0.471 29.484 21.812 1 84.81 185 LEU B N 1
ATOM 4348 C CA . LEU B 1 185 ? 0.385 29.078 22.922 1 84.81 185 LEU B CA 1
ATOM 4349 C C . LEU B 1 185 ? 1.811 28.828 22.438 1 84.81 185 LEU B C 1
ATOM 4351 O O . LEU B 1 185 ? 2.033 28 21.547 1 84.81 185 LEU B O 1
ATOM 4355 N N . PHE B 1 186 ? 2.721 29.656 22.922 1 85.94 186 PHE B N 1
ATOM 4356 C CA . PHE B 1 186 ? 4.137 29.484 22.609 1 85.94 186 PHE B CA 1
ATOM 4357 C C . PHE B 1 186 ? 4.879 28.875 23.781 1 85.94 186 PHE B C 1
ATOM 4359 O O . PHE B 1 186 ? 4.617 29.219 24.938 1 85.94 186 PHE B O 1
ATOM 4366 N N . ALA B 1 187 ? 5.703 27.969 23.531 1 87.19 187 ALA B N 1
ATOM 4367 C CA . ALA B 1 187 ? 6.523 27.375 24.578 1 87.19 187 ALA B CA 1
ATOM 4368 C C . ALA B 1 187 ? 7.922 27.047 24.062 1 87.19 187 ALA B C 1
ATOM 4370 O O . ALA B 1 187 ? 8.102 26.75 22.875 1 87.19 187 ALA B O 1
ATOM 4371 N N . GLU B 1 188 ? 8.844 27.219 24.969 1 87.06 188 GLU B N 1
ATOM 4372 C CA . GLU B 1 188 ? 10.211 26.906 24.578 1 87.06 188 GLU B CA 1
ATOM 4373 C C . GLU B 1 188 ? 10.406 25.391 24.406 1 87.06 188 GLU B C 1
ATOM 4375 O O . GLU B 1 188 ? 11.086 24.953 23.469 1 87.06 188 GLU B O 1
ATOM 4380 N N . ARG B 1 189 ? 9.859 24.641 25.297 1 87.31 189 ARG B N 1
ATOM 4381 C CA . ARG B 1 189 ? 9.984 23.188 25.266 1 87.31 189 ARG B CA 1
ATOM 4382 C C . ARG B 1 189 ? 8.641 22.516 25.531 1 87.31 189 ARG B C 1
ATOM 4384 O O . ARG B 1 189 ? 7.754 23.109 26.156 1 87.31 189 ARG B O 1
ATOM 4391 N N . GLY B 1 190 ? 8.5 21.328 24.969 1 84.5 190 GLY B N 1
ATOM 4392 C CA . GLY B 1 190 ? 7.281 20.578 25.203 1 84.5 190 GLY B CA 1
ATOM 4393 C C . GLY B 1 190 ? 7.469 19.078 25.094 1 84.5 190 GLY B C 1
ATOM 4394 O O . GLY B 1 190 ? 8.367 18.609 24.391 1 84.5 190 GLY B O 1
ATOM 4395 N N . ARG B 1 191 ? 6.77 18.359 25.859 1 78.69 191 ARG B N 1
ATOM 4396 C CA . ARG B 1 191 ? 6.715 16.891 25.812 1 78.69 191 ARG B CA 1
ATOM 4397 C C . ARG B 1 191 ? 5.293 16.406 25.531 1 78.69 191 ARG B C 1
ATOM 4399 O O . ARG B 1 191 ? 4.332 16.938 26.094 1 78.69 191 ARG B O 1
ATOM 4406 N N . TRP B 1 192 ? 5.113 15.664 24.547 1 71.75 192 TRP B N 1
ATOM 4407 C CA . TRP B 1 192 ? 3.816 15.094 24.203 1 71.75 192 TRP B CA 1
ATOM 4408 C C . TRP B 1 192 ? 3.729 13.641 24.641 1 71.75 192 TRP B C 1
ATOM 4410 O O . TRP B 1 192 ? 4.41 12.773 24.094 1 71.75 192 TRP B O 1
ATOM 4420 N N . GLU B 1 193 ? 3.016 13.43 25.641 1 64.12 193 GLU B N 1
ATOM 4421 C CA . GLU B 1 193 ? 2.789 12.086 26.156 1 64.12 193 GLU B CA 1
ATOM 4422 C C . GLU B 1 193 ? 1.307 11.727 26.125 1 64.12 193 GLU B C 1
ATOM 4424 O O . GLU B 1 193 ? 0.497 12.367 26.797 1 64.12 193 GLU B O 1
ATOM 4429 N N . ASP B 1 194 ? 0.905 10.828 25.25 1 57.69 194 ASP B N 1
ATOM 4430 C CA . ASP B 1 194 ? -0.48 10.391 25.109 1 57.69 194 ASP B CA 1
ATOM 4431 C C . ASP B 1 194 ? -1.36 11.539 24.594 1 57.69 194 ASP B C 1
ATOM 4433 O O . ASP B 1 194 ? -1.207 11.992 23.469 1 57.69 194 ASP B O 1
ATOM 4437 N N . LYS B 1 195 ? -2.256 11.945 25.422 1 60.66 195 LYS B N 1
ATOM 4438 C CA . LYS B 1 195 ? -3.152 13.023 25.016 1 60.66 195 LYS B CA 1
ATOM 4439 C C . LYS B 1 195 ? -2.752 14.344 25.672 1 60.66 195 LYS B C 1
ATOM 4441 O O . LYS B 1 195 ? -3.451 15.344 25.531 1 60.66 195 LYS B O 1
ATOM 4446 N N . VAL B 1 196 ? -1.59 14.242 26.391 1 69.12 196 VAL B N 1
ATOM 4447 C CA . VAL B 1 196 ? -1.227 15.43 27.156 1 69.12 196 VAL B CA 1
ATOM 4448 C C . VAL B 1 196 ? 0.069 16.016 26.609 1 69.12 196 VAL B C 1
ATOM 4450 O O . VAL B 1 196 ? 1.055 15.305 26.422 1 69.12 196 VAL B O 1
ATOM 4453 N N . ILE B 1 197 ? 0.041 17.203 26.219 1 77.94 197 ILE B N 1
ATOM 4454 C CA . ILE B 1 197 ? 1.215 17.969 25.797 1 77.94 197 ILE B CA 1
ATOM 4455 C C . ILE B 1 197 ? 1.651 18.906 26.922 1 77.94 197 ILE B C 1
ATOM 4457 O O . ILE B 1 197 ? 0.907 19.812 27.297 1 77.94 197 ILE B O 1
ATOM 4461 N N . THR B 1 198 ? 2.77 18.594 27.531 1 81.75 198 THR B N 1
ATOM 4462 C CA . THR B 1 198 ? 3.334 19.438 28.578 1 81.75 198 THR B CA 1
ATOM 4463 C C . THR B 1 198 ? 4.301 20.469 27.984 1 81.75 198 THR B C 1
ATOM 4465 O O . THR B 1 198 ? 5.258 20.094 27.312 1 81.75 198 THR B O 1
ATOM 4468 N N . LEU B 1 199 ? 3.992 21.75 28.203 1 86.31 199 LEU B N 1
ATOM 4469 C CA . LEU B 1 199 ? 4.797 22.828 27.625 1 86.31 199 LEU B CA 1
ATOM 4470 C C . LEU B 1 199 ? 5.539 23.578 28.734 1 86.31 199 LEU B C 1
ATOM 4472 O O . LEU B 1 199 ? 4.984 23.828 29.797 1 86.31 199 LEU B O 1
ATOM 4476 N N . GLU B 1 200 ? 6.773 23.812 28.516 1 87.25 200 GLU B N 1
ATOM 4477 C CA . GLU B 1 200 ? 7.613 24.547 29.453 1 87.25 200 GLU B CA 1
ATOM 4478 C C . GLU B 1 200 ? 7.84 25.984 28.969 1 87.25 200 GLU B C 1
ATOM 4480 O O . GLU B 1 200 ? 8.07 26.219 27.781 1 87.25 200 GLU B O 1
ATOM 4485 N N . ASN B 1 201 ? 7.832 27.031 30.016 1 85.5 201 ASN B N 1
ATOM 4486 C CA . ASN B 1 201 ? 8.016 28.453 29.688 1 85.5 201 ASN B CA 1
ATOM 4487 C C . ASN B 1 201 ? 7.09 28.891 28.562 1 85.5 201 ASN B C 1
ATOM 4489 O O . ASN B 1 201 ? 7.551 29.281 27.5 1 85.5 201 ASN B O 1
ATOM 4493 N N . TYR B 1 202 ? 5.789 28.812 28.938 1 82.44 202 TYR B N 1
ATOM 4494 C CA . TYR B 1 202 ? 4.777 29.031 27.906 1 82.44 202 TYR B CA 1
ATOM 4495 C C . TYR B 1 202 ? 4.211 30.438 27.984 1 82.44 202 TYR B C 1
ATOM 4497 O O . TYR B 1 202 ? 4.328 31.109 29.016 1 82.44 202 TYR B O 1
ATOM 4505 N N . ARG B 1 203 ? 3.762 30.984 26.938 1 82.5 203 ARG B N 1
ATOM 4506 C CA . ARG B 1 203 ? 2.998 32.219 26.797 1 82.5 203 ARG B CA 1
ATOM 4507 C C . ARG B 1 203 ? 1.721 32 26 1 82.5 203 ARG B C 1
ATOM 4509 O O . ARG B 1 203 ? 1.765 31.453 24.891 1 82.5 203 ARG B O 1
ATOM 4516 N N . TYR B 1 204 ? 0.667 32.25 26.625 1 83.12 204 TYR B N 1
ATOM 4517 C CA . TYR B 1 204 ? -0.642 32.031 26.031 1 83.12 204 TYR B CA 1
ATOM 4518 C C . TYR B 1 204 ? -1.305 33.344 25.641 1 83.12 204 TYR B C 1
ATOM 4520 O O . TYR B 1 204 ? -1.409 34.25 26.453 1 83.12 204 TYR B O 1
ATOM 4528 N N . TYR B 1 205 ? -1.615 33.469 24.375 1 81.62 205 TYR B N 1
ATOM 4529 C CA . TYR B 1 205 ? -2.234 34.688 23.859 1 81.62 205 TYR B CA 1
ATOM 4530 C C . TYR B 1 205 ? -3.596 34.375 23.234 1 81.62 205 TYR B C 1
ATOM 4532 O O . TYR B 1 205 ? -3.812 33.281 22.703 1 81.62 205 TYR B O 1
ATOM 4540 N N . ARG B 1 206 ? -4.465 35.25 23.438 1 82.12 206 ARG B N 1
ATOM 4541 C CA . ARG B 1 206 ? -5.738 35.25 22.734 1 82.12 206 ARG B CA 1
ATOM 4542 C C . ARG B 1 206 ? -5.922 36.531 21.938 1 82.12 206 ARG B C 1
ATOM 4544 O O . ARG B 1 206 ? -5.645 37.625 22.438 1 82.12 206 ARG B O 1
ATOM 4551 N N . VAL B 1 207 ? -6.184 36.375 20.672 1 82.12 207 VAL B N 1
ATOM 4552 C CA . VAL B 1 207 ? -6.34 37.562 19.812 1 82.12 207 VAL B CA 1
ATOM 4553 C C . VAL B 1 207 ? -7.711 37.531 19.141 1 82.12 207 VAL B C 1
ATOM 4555 O O . VAL B 1 207 ? -8.094 36.5 18.547 1 82.12 207 VAL B O 1
ATOM 4558 N N . ASP B 1 208 ? -8.445 38.5 19.297 1 81.06 208 ASP B N 1
ATOM 4559 C CA . ASP B 1 208 ? -9.672 38.688 18.516 1 81.06 208 ASP B CA 1
ATOM 4560 C C . ASP B 1 208 ? -9.43 39.594 17.312 1 81.06 208 ASP B C 1
ATOM 4562 O O . ASP B 1 208 ? -9.453 40.812 17.438 1 81.06 208 ASP B O 1
ATOM 4566 N N . PHE B 1 209 ? -9.305 38.938 16.219 1 81.31 209 PHE B N 1
ATOM 4567 C CA . PHE B 1 209 ? -8.914 39.656 15.016 1 81.31 209 PHE B CA 1
ATOM 4568 C C . PHE B 1 209 ? -10.047 40.562 14.516 1 81.31 209 PHE B C 1
ATOM 4570 O O . PHE B 1 209 ? -9.805 41.562 13.859 1 81.31 209 PHE B O 1
ATOM 4577 N N . LYS B 1 210 ? -11.234 40.219 14.789 1 77.38 210 LYS B N 1
ATOM 4578 C CA . LYS B 1 210 ? -12.391 41 14.375 1 77.38 210 LYS B CA 1
ATOM 4579 C C . LYS B 1 210 ? -12.359 42.406 15.008 1 77.38 210 LYS B C 1
ATOM 4581 O O . LYS B 1 210 ? -12.828 43.375 14.406 1 77.38 210 LYS B O 1
ATOM 4586 N N . GLU B 1 211 ? -11.727 42.469 16.141 1 77.62 211 GLU B N 1
ATOM 4587 C CA . GLU B 1 211 ? -11.758 43.719 16.891 1 77.62 211 GLU B CA 1
ATOM 4588 C C . GLU B 1 211 ? -10.5 44.531 16.641 1 77.62 211 GLU B C 1
ATOM 4590 O O . GLU B 1 211 ? -10.391 45.688 17.125 1 77.62 211 GLU B O 1
ATOM 4595 N N . VAL B 1 212 ? -9.609 44.125 15.875 1 76.31 212 VAL B N 1
ATOM 4596 C CA . VAL B 1 212 ? -8.328 44.781 15.664 1 76.31 212 VAL B CA 1
ATOM 4597 C C . VAL B 1 212 ? -8.539 46.094 14.945 1 76.31 212 VAL B C 1
ATOM 4599 O O . VAL B 1 212 ? -7.957 47.125 15.32 1 76.31 212 VAL B O 1
ATOM 4602 N N . PRO B 1 213 ? -9.406 46.094 13.875 1 73.5 213 PRO B N 1
ATOM 4603 C CA . PRO B 1 213 ? -9.578 47.375 13.203 1 73.5 213 PRO B CA 1
ATOM 4604 C C . PRO B 1 213 ? -10.133 48.469 14.133 1 73.5 213 PRO B C 1
ATOM 4606 O O . PRO B 1 213 ? -9.906 49.656 13.914 1 73.5 213 PRO B O 1
ATOM 4609 N N . GLY B 1 214 ? -10.781 48.094 15.203 1 71.31 214 GLY B N 1
ATOM 4610 C CA . GLY B 1 214 ? -11.367 49.062 16.125 1 71.31 214 GLY B CA 1
ATOM 4611 C C . GLY B 1 214 ? -10.375 49.594 17.141 1 71.31 214 GLY B C 1
ATOM 4612 O O . GLY B 1 214 ? -10.695 50.5 17.891 1 71.31 214 GLY B O 1
ATOM 4613 N N . LEU B 1 215 ? -9.172 49.156 17.109 1 74.62 215 LEU B N 1
ATOM 4614 C CA . LEU B 1 215 ? -8.188 49.594 18.109 1 74.62 215 LEU B CA 1
ATOM 4615 C C . LEU B 1 215 ? -7.746 51.031 17.859 1 74.62 215 LEU B C 1
ATOM 4617 O O . LEU B 1 215 ? -7.586 51.812 18.797 1 74.62 215 LEU B O 1
ATOM 4621 N N . GLU B 1 216 ? -7.516 51.469 16.594 1 70.31 216 GLU B N 1
ATOM 4622 C CA . GLU B 1 216 ? -7 52.812 16.297 1 70.31 216 GLU B CA 1
ATOM 4623 C C . GLU B 1 216 ? -7.973 53.875 16.766 1 70.31 216 GLU B C 1
ATOM 4625 O O . GLU B 1 216 ? -7.551 54.969 17.188 1 70.31 216 GLU B O 1
ATOM 4630 N N . GLY B 1 217 ? -9.367 53.562 16.766 1 67.75 217 GLY B N 1
ATOM 4631 C CA . GLY B 1 217 ? -10.328 54.594 17.125 1 67.75 217 GLY B CA 1
ATOM 4632 C C . GLY B 1 217 ? -10.953 54.375 18.484 1 67.75 217 GLY B C 1
ATOM 4633 O O . GLY B 1 217 ? -11.93 55.031 18.844 1 67.75 217 GLY B O 1
ATOM 4634 N N . ALA B 1 218 ? -10.242 53.531 19.188 1 75.62 218 ALA B N 1
ATOM 4635 C CA . ALA B 1 218 ? -10.883 53.188 20.453 1 75.62 218 ALA B CA 1
ATOM 4636 C C . ALA B 1 218 ? -10.664 54.281 21.484 1 75.62 218 ALA B C 1
ATOM 4638 O O . ALA B 1 218 ? -9.602 54.906 21.531 1 75.62 218 ALA B O 1
ATOM 4639 N N . LYS B 1 219 ? -11.688 54.781 22.156 1 78.88 219 LYS B N 1
ATOM 4640 C CA . LYS B 1 219 ? -11.625 55.781 23.219 1 78.88 219 LYS B CA 1
ATOM 4641 C C . LYS B 1 219 ? -10.766 55.281 24.391 1 78.88 219 LYS B C 1
ATOM 4643 O O . LYS B 1 219 ? -9.961 56.031 24.938 1 78.88 219 LYS B O 1
ATOM 4648 N N . ASP B 1 220 ? -10.922 54.062 24.734 1 78.75 220 ASP B N 1
ATOM 4649 C CA . ASP B 1 220 ? -10.109 53.375 25.734 1 78.75 220 ASP B CA 1
ATOM 4650 C C . ASP B 1 220 ? -9.211 52.344 25.094 1 78.75 220 ASP B C 1
ATOM 4652 O O . ASP B 1 220 ? -9.555 51.156 25.047 1 78.75 220 ASP B O 1
ATOM 4656 N N . LEU B 1 221 ? -8.148 52.875 24.547 1 76.94 221 LEU B N 1
ATOM 4657 C CA . LEU B 1 221 ? -7.258 52.031 23.781 1 76.94 221 LEU B CA 1
ATOM 4658 C C . LEU B 1 221 ? -6.738 50.875 24.625 1 76.94 221 LEU B C 1
ATOM 4660 O O . LEU B 1 221 ? -6.66 49.75 24.141 1 76.94 221 LEU B O 1
ATOM 4664 N N . LEU B 1 222 ? -6.363 51.219 25.844 1 76.69 222 LEU B N 1
ATOM 4665 C CA . LEU B 1 222 ? -5.832 50.188 26.719 1 76.69 222 LEU B CA 1
ATOM 4666 C C . LEU B 1 222 ? -6.875 49.094 26.969 1 76.69 222 LEU B C 1
ATOM 4668 O O . LEU B 1 222 ? -6.559 47.906 26.938 1 76.69 222 LEU B O 1
ATOM 4672 N N . GLY B 1 223 ? -8.016 49.469 27.219 1 74.56 223 GLY B N 1
ATOM 4673 C CA . GLY B 1 223 ? -9.102 48.531 27.422 1 74.56 223 GLY B CA 1
ATOM 4674 C C . GLY B 1 223 ? -9.375 47.656 26.203 1 74.56 223 GLY B C 1
ATOM 4675 O O . GLY B 1 223 ? -9.617 46.469 26.328 1 74.56 223 GLY B O 1
ATOM 4676 N N . GLN B 1 224 ? -9.32 48.281 25.109 1 76.38 224 GLN B N 1
ATOM 4677 C CA . GLN B 1 224 ? -9.586 47.562 23.875 1 76.38 224 GLN B CA 1
ATOM 4678 C C . GLN B 1 224 ? -8.453 46.594 23.547 1 76.38 224 GLN B C 1
ATOM 4680 O O . GLN B 1 224 ? -8.695 45.5 23.031 1 76.38 224 GLN B O 1
ATOM 4685 N N . VAL B 1 225 ? -7.285 47.062 23.781 1 75.25 225 VAL B N 1
ATOM 4686 C CA . VAL B 1 225 ? -6.137 46.219 23.562 1 75.25 225 VAL B CA 1
ATOM 4687 C C . VAL B 1 225 ? -6.262 44.938 24.422 1 75.25 225 VAL B C 1
ATOM 4689 O O . VAL B 1 225 ? -5.973 43.844 23.969 1 75.25 225 VAL B O 1
ATOM 4692 N N . ARG B 1 226 ? -6.676 45.125 25.625 1 72.69 226 ARG B N 1
ATOM 4693 C CA . ARG B 1 226 ? -6.852 44 26.531 1 72.69 226 ARG B CA 1
ATOM 4694 C C . ARG B 1 226 ? -7.941 43.062 26.047 1 72.69 226 ARG B C 1
ATOM 4696 O O . ARG B 1 226 ? -7.883 41.844 26.281 1 72.69 226 ARG B O 1
ATOM 4703 N N . ARG B 1 227 ? -8.82 43.656 25.328 1 71.5 227 ARG B N 1
ATOM 4704 C CA . ARG B 1 227 ? -9.906 42.844 24.781 1 71.5 227 ARG B CA 1
ATOM 4705 C C . ARG B 1 227 ? -9.445 42.094 23.547 1 71.5 227 ARG B C 1
ATOM 4707 O O . ARG B 1 227 ? -9.836 40.938 23.344 1 71.5 227 ARG B O 1
ATOM 4714 N N . VAL B 1 228 ? -8.734 42.781 22.781 1 70.75 228 VAL B N 1
ATOM 4715 C CA . VAL B 1 228 ? -8.305 42.219 21.516 1 70.75 228 VAL B CA 1
ATOM 4716 C C . VAL B 1 228 ? -7.184 41.188 21.781 1 70.75 228 VAL B C 1
ATOM 4718 O O . VAL B 1 228 ? -7.164 40.125 21.172 1 70.75 228 VAL B O 1
ATOM 4721 N N . PHE B 1 229 ? -6.262 41.656 22.609 1 66.38 229 PHE B N 1
ATOM 4722 C CA . PHE B 1 229 ? -5.094 40.844 22.906 1 66.38 229 PHE B CA 1
ATOM 4723 C C . PHE B 1 229 ? -5.043 40.5 24.391 1 66.38 229 PHE B C 1
ATOM 4725 O O . PHE B 1 229 ? -4.934 41.375 25.25 1 66.38 229 PHE B O 1
ATOM 4732 N N . LYS B 1 230 ? -5.449 39.312 24.719 1 63.5 230 LYS B N 1
ATOM 4733 C CA . LYS B 1 230 ? -5.359 38.906 26.125 1 63.5 230 LYS B CA 1
ATOM 4734 C C . LYS B 1 230 ? -4.242 37.906 26.344 1 63.5 230 LYS B C 1
ATOM 4736 O O . LYS B 1 230 ? -4.227 36.844 25.703 1 63.5 230 LYS B O 1
ATOM 4741 N N . VAL B 1 231 ? -3.031 38.5 26.75 1 59.38 231 VAL B N 1
ATOM 4742 C CA . VAL B 1 231 ? -2.133 37.5 27.328 1 59.38 231 VAL B CA 1
ATOM 4743 C C . VAL B 1 231 ? -2.852 36.719 28.438 1 59.38 231 VAL B C 1
ATOM 4745 O O . VAL B 1 231 ? -3.168 37.312 29.484 1 59.38 231 VAL B O 1
ATOM 4748 N N . VAL B 1 232 ? -3.34 35.594 28.125 1 59.94 232 VAL B N 1
ATOM 4749 C CA . VAL B 1 232 ? -4.207 34.875 29.062 1 59.94 232 VAL B CA 1
ATOM 4750 C C . VAL B 1 232 ? -3.369 34.25 30.172 1 59.94 232 VAL B C 1
ATOM 4752 O O . VAL B 1 232 ? -3.766 34.281 31.344 1 59.94 232 VAL B O 1
ATOM 4755 N N . SER B 1 233 ? -2.219 33.688 29.938 1 61.97 233 SER B N 1
ATOM 4756 C CA . SER B 1 233 ? -1.423 33.031 30.984 1 61.97 233 SER B CA 1
ATOM 4757 C C . SER B 1 233 ? 0.013 32.812 30.516 1 61.97 233 SER B C 1
ATOM 4759 O O . SER B 1 233 ? 0.276 32.719 29.312 1 61.97 233 SER B O 1
ATOM 4761 N N . GLN B 1 234 ? 1.004 33.25 31.281 1 68.44 234 GLN B N 1
ATOM 4762 C CA . GLN B 1 234 ? 2.391 32.844 31.078 1 68.44 234 GLN B CA 1
ATOM 4763 C C . GLN B 1 234 ? 2.955 32.156 32.312 1 68.44 234 GLN B C 1
ATOM 4765 O O . GLN B 1 234 ? 2.561 32.469 33.438 1 68.44 234 GLN B O 1
ATOM 4770 N 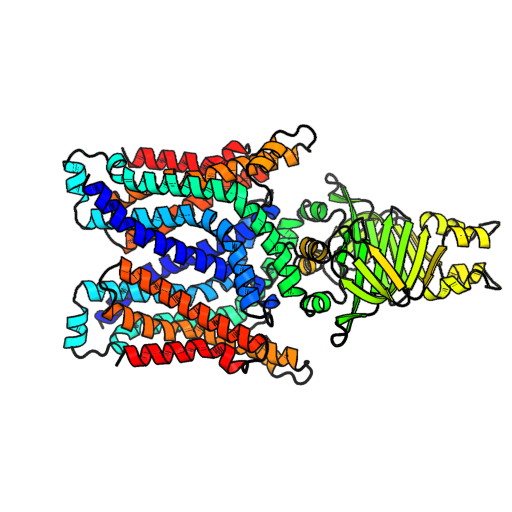N . GLY B 1 235 ? 3.482 31.141 32.25 1 64.19 235 GLY B N 1
ATOM 4771 C CA . GLY B 1 235 ? 4.039 30.406 33.375 1 64.19 235 GLY B CA 1
ATOM 4772 C C . GLY B 1 235 ? 5.078 29.391 32.969 1 64.19 235 GLY B C 1
ATOM 4773 O O . GLY B 1 235 ? 5.418 29.281 31.781 1 64.19 235 GLY B O 1
ATOM 4774 N N . PRO B 1 236 ? 5.672 28.734 33.875 1 62.5 236 PRO B N 1
ATOM 4775 C CA . PRO B 1 236 ? 6.734 27.766 33.625 1 62.5 236 PRO B CA 1
ATOM 4776 C C . PRO B 1 236 ? 6.223 26.484 32.969 1 62.5 236 PRO B C 1
ATOM 4778 O O . PRO B 1 236 ? 6.941 25.859 32.188 1 62.5 236 PRO B O 1
ATOM 4781 N N . LEU B 1 237 ? 4.953 26.141 33.438 1 56.16 237 LEU B N 1
ATOM 4782 C CA . LEU B 1 237 ? 4.457 24.859 32.938 1 56.16 237 LEU B CA 1
ATOM 4783 C C . LEU B 1 237 ? 2.959 24.922 32.656 1 56.16 237 LEU B C 1
ATOM 4785 O O . LEU B 1 237 ? 2.209 25.531 33.438 1 56.16 237 LEU B O 1
ATOM 4789 N N . VAL B 1 238 ? 2.48 24.562 31.484 1 62.53 238 VAL B N 1
ATOM 4790 C CA . VAL B 1 238 ? 1.058 24.438 31.188 1 62.53 238 VAL B CA 1
ATOM 4791 C C . VAL B 1 238 ? 0.798 23.109 30.469 1 62.53 238 VAL B C 1
ATOM 4793 O O . VAL B 1 238 ? 1.646 22.641 29.719 1 62.53 238 VAL B O 1
ATOM 4796 N N . GLU B 1 239 ? -0.254 22.422 30.781 1 58.06 239 GLU B N 1
ATOM 4797 C CA . GLU B 1 239 ? -0.669 21.203 30.109 1 58.06 239 GLU B CA 1
ATOM 4798 C C . GLU B 1 239 ? -1.883 21.438 29.219 1 58.06 239 GLU B C 1
ATOM 4800 O O . GLU B 1 239 ? -2.844 22.094 29.625 1 58.06 239 GLU B O 1
ATOM 4805 N N . VAL B 1 240 ? -1.759 21.172 27.953 1 62.03 240 VAL B N 1
ATOM 4806 C CA . VAL B 1 240 ? -2.852 21.281 26.984 1 62.03 240 VAL B CA 1
ATOM 4807 C C . VAL B 1 240 ? -3.348 19.875 26.625 1 62.03 240 VAL B C 1
ATOM 4809 O O . VAL B 1 240 ? -2.553 19 26.266 1 62.03 240 VAL B O 1
ATOM 4812 N N . GLU B 1 241 ? -4.684 19.625 26.641 1 48.91 241 GLU B N 1
ATOM 4813 C CA . GLU B 1 241 ? -5.266 18.328 26.281 1 48.91 241 GLU B CA 1
ATOM 4814 C C . GLU B 1 241 ? -5.668 18.297 24.797 1 48.91 241 GLU B C 1
ATOM 4816 O O . GLU B 1 241 ? -6.293 19.25 24.312 1 48.91 241 GLU B O 1
ATOM 4821 N N . SER B 1 242 ? -5.086 17.453 24.062 1 52.03 242 SER B N 1
ATOM 4822 C CA . SER B 1 242 ? -5.488 17.188 22.672 1 52.03 242 SER B CA 1
ATOM 4823 C C . SER B 1 242 ? -6.629 16.188 22.625 1 52.03 242 SER B C 1
ATOM 4825 O O . SER B 1 242 ? -6.715 15.281 23.453 1 52.03 242 SER B O 1
ATOM 4827 N N . ASP B 1 243 ? -7.762 16.484 21.75 1 49.16 243 ASP B N 1
ATOM 4828 C CA . ASP B 1 243 ? -8.82 15.508 21.547 1 49.16 243 ASP B CA 1
ATOM 4829 C C . ASP B 1 243 ? -8.266 14.227 20.922 1 49.16 243 ASP B C 1
ATOM 4831 O O . ASP B 1 243 ? -8.883 13.164 21 1 49.16 243 ASP B O 1
ATOM 4835 N N . LEU B 1 244 ? -7.359 14.5 20.156 1 45.22 244 LEU B N 1
ATOM 4836 C CA . LEU B 1 244 ? -6.719 13.375 19.5 1 45.22 244 LEU B CA 1
ATOM 4837 C C . LEU B 1 244 ? -5.434 12.977 20.219 1 45.22 244 LEU B C 1
ATOM 4839 O O . LEU B 1 244 ? -4.711 13.844 20.719 1 45.22 244 LEU B O 1
ATOM 4843 N N . SER B 1 245 ? -5.465 11.859 20.5 1 44.34 245 SER B N 1
ATOM 4844 C CA . SER B 1 245 ? -4.156 11.422 20.984 1 44.34 245 SER B CA 1
ATOM 4845 C C . SER B 1 245 ? -3.057 11.781 19.984 1 44.34 245 SER B C 1
ATOM 4847 O O . SER B 1 245 ? -3.328 12.008 18.812 1 44.34 245 SER B O 1
ATOM 4849 N N . ARG B 1 246 ? -1.923 12.117 20.484 1 46.16 246 ARG B N 1
ATOM 4850 C CA . ARG B 1 246 ? -0.772 12.383 19.641 1 46.16 246 ARG B CA 1
ATOM 4851 C C . ARG B 1 246 ? -0.742 11.43 18.438 1 46.16 246 ARG B C 1
ATOM 4853 O O . ARG B 1 246 ? -0.56 11.859 17.297 1 46.16 246 ARG B O 1
ATOM 4860 N N . ALA B 1 247 ? -1.075 10.352 18.766 1 44.84 247 ALA B N 1
ATOM 4861 C CA . ALA B 1 247 ? -1.018 9.289 17.766 1 44.84 247 ALA B CA 1
ATOM 4862 C C . ALA B 1 247 ? -2.068 9.5 16.688 1 44.84 247 ALA B C 1
ATOM 4864 O O . ALA B 1 247 ? -1.774 9.367 15.492 1 44.84 247 ALA B O 1
ATOM 4865 N N . ARG B 1 248 ? -3.305 9.82 17.094 1 44.12 248 ARG B N 1
ATOM 4866 C CA . ARG B 1 248 ? -4.41 9.984 16.156 1 44.12 248 ARG B CA 1
ATOM 4867 C C . ARG B 1 248 ? -4.219 11.234 15.297 1 44.12 248 ARG B C 1
ATOM 4869 O O . ARG B 1 248 ? -4.516 11.219 14.102 1 44.12 248 ARG B O 1
ATOM 4876 N N . ALA B 1 249 ? -3.826 12.281 15.93 1 43.97 249 ALA B N 1
ATOM 4877 C CA . ALA B 1 249 ? -3.643 13.523 15.188 1 43.97 249 ALA B CA 1
ATOM 4878 C C . ALA B 1 249 ? -2.646 13.344 14.047 1 43.97 249 ALA B C 1
ATOM 4880 O O . ALA B 1 249 ? -2.865 13.844 12.938 1 43.97 249 ALA B O 1
ATOM 4881 N N . ILE B 1 250 ? -1.645 12.648 14.297 1 45.69 250 ILE B N 1
ATOM 4882 C CA . ILE B 1 250 ? -0.62 12.398 13.289 1 45.69 250 ILE B CA 1
ATOM 4883 C C . ILE B 1 250 ? -1.164 11.453 12.227 1 45.69 250 ILE B C 1
ATOM 4885 O O . ILE B 1 250 ? -0.925 11.648 11.031 1 45.69 250 ILE B O 1
ATOM 4889 N N . ALA B 1 251 ? -1.952 10.516 12.773 1 45.44 251 ALA B N 1
ATOM 4890 C CA . ALA B 1 251 ? -2.52 9.508 11.883 1 45.44 251 ALA B CA 1
ATOM 4891 C C . ALA B 1 251 ? -3.439 10.148 10.844 1 45.44 251 ALA B C 1
ATOM 4893 O O . ALA B 1 251 ? -3.447 9.742 9.68 1 45.44 251 ALA B O 1
ATOM 4894 N N . ASP B 1 252 ? -4.348 10.977 11.367 1 44.62 252 ASP B N 1
ATOM 4895 C CA . ASP B 1 252 ? -5.328 11.602 10.484 1 44.62 252 ASP B CA 1
ATOM 4896 C C . ASP B 1 252 ? -4.641 12.375 9.367 1 44.62 252 ASP B C 1
ATOM 4898 O O . ASP B 1 252 ? -5.176 12.5 8.266 1 44.62 252 ASP B O 1
ATOM 4902 N N . TYR B 1 253 ? -3.607 12.891 9.703 1 44.81 253 TYR B N 1
ATOM 4903 C CA . TYR B 1 253 ? -2.871 13.602 8.672 1 44.81 253 TYR B CA 1
ATOM 4904 C C . TYR B 1 253 ? -2.191 12.625 7.715 1 44.81 253 TYR B C 1
ATOM 4906 O O . TYR B 1 253 ? -2.121 12.875 6.508 1 44.81 253 TYR B O 1
ATOM 4914 N N . ALA B 1 254 ? -1.662 11.586 8.289 1 44.56 254 ALA B N 1
ATOM 4915 C CA . ALA B 1 254 ? -0.904 10.672 7.441 1 44.56 254 ALA B CA 1
ATOM 4916 C C . ALA B 1 254 ? -1.78 9.516 6.969 1 44.56 254 ALA B C 1
ATOM 4918 O O . ALA B 1 254 ? -1.292 8.398 6.77 1 44.56 254 ALA B O 1
ATOM 4919 N N . ASP B 1 255 ? -3.141 9.656 6.98 1 45.97 255 ASP B N 1
ATOM 4920 C CA . ASP B 1 255 ? -4.051 8.523 6.84 1 45.97 255 ASP B CA 1
ATOM 4921 C C . ASP B 1 255 ? -3.812 7.789 5.523 1 45.97 255 ASP B C 1
ATOM 4923 O O . ASP B 1 255 ? -4.609 7.902 4.586 1 45.97 255 ASP B O 1
ATOM 4927 N N . THR B 1 256 ? -2.582 7.512 5.203 1 47.06 256 THR B N 1
ATOM 4928 C CA . THR B 1 256 ? -2.219 6.945 3.908 1 47.06 256 THR B CA 1
ATOM 4929 C C . THR B 1 256 ? -2.912 5.602 3.691 1 47.06 256 THR B C 1
ATOM 4931 O O . THR B 1 256 ? -3.396 5.316 2.596 1 47.06 256 THR B O 1
ATOM 4934 N N . PHE B 1 257 ? -2.803 4.711 4.727 1 51.38 257 PHE B N 1
ATOM 4935 C CA . PHE B 1 257 ? -3.41 3.396 4.578 1 51.38 257 PHE B CA 1
ATOM 4936 C C . PHE B 1 257 ? -4.816 3.379 5.164 1 51.38 257 PHE B C 1
ATOM 4938 O O . PHE B 1 257 ? -4.996 3.107 6.355 1 51.38 257 PHE B O 1
ATOM 4945 N N . SER B 1 258 ? -5.77 4.102 4.426 1 53.16 258 SER B N 1
ATOM 4946 C CA . SER B 1 258 ? -7.137 4.266 4.91 1 53.16 258 SER B CA 1
ATOM 4947 C C . SER B 1 258 ? -8.008 3.068 4.531 1 53.16 258 SER B C 1
ATOM 4949 O O . SER B 1 258 ? -8.797 3.143 3.594 1 53.16 258 SER B O 1
ATOM 4951 N N . PHE B 1 259 ? -7.66 1.985 5.297 1 59.84 259 PHE B N 1
ATOM 4952 C CA . PHE B 1 259 ? -8.508 0.813 5.117 1 59.84 259 PHE B CA 1
ATOM 4953 C C . PHE B 1 259 ? -9.891 1.053 5.707 1 59.84 259 PHE B C 1
ATOM 4955 O O . PHE B 1 259 ? -10.07 1.938 6.547 1 59.84 259 PHE B O 1
ATOM 4962 N N . GLY B 1 260 ? -10.906 0.554 5.137 1 63.38 260 GLY B N 1
ATOM 4963 C CA . GLY B 1 260 ? -12.242 0.642 5.715 1 63.38 260 GLY B CA 1
ATOM 4964 C C . GLY B 1 260 ? -12.266 0.332 7.199 1 63.38 260 GLY B C 1
ATOM 4965 O O . GLY B 1 260 ? -11.609 -0.605 7.656 1 63.38 260 GLY B O 1
ATOM 4966 N N . GLN B 1 261 ? -12.875 1.189 7.988 1 64 261 GLN B N 1
ATOM 4967 C CA . GLN B 1 261 ? -12.867 1.053 9.438 1 64 261 GLN B CA 1
ATOM 4968 C C . GLN B 1 261 ? -14.188 0.479 9.945 1 64 261 GLN B C 1
ATOM 4970 O O . GLN B 1 261 ? -14.266 -0 11.078 1 64 261 GLN B O 1
ATOM 4975 N N . ASP B 1 262 ? -15.102 0.412 9.125 1 77.19 262 ASP B N 1
ATOM 4976 C CA . ASP B 1 262 ? -16.406 -0.025 9.609 1 77.19 262 ASP B CA 1
ATOM 4977 C C . ASP B 1 262 ? -16.531 -1.546 9.555 1 77.19 262 ASP B C 1
ATOM 4979 O O . ASP B 1 262 ? -16.109 -2.172 8.578 1 77.19 262 ASP B O 1
ATOM 4983 N N . SER B 1 263 ? -17.062 -2.123 10.672 1 89.38 263 SER B N 1
ATOM 4984 C CA . SER B 1 263 ? -17.469 -3.525 10.641 1 89.38 263 SER B CA 1
ATOM 4985 C C . SER B 1 263 ? -18.719 -3.725 9.781 1 89.38 263 SER B C 1
ATOM 4987 O O . SER B 1 263 ? -19.312 -2.756 9.312 1 89.38 263 SER B O 1
ATOM 4989 N N . LEU B 1 264 ? -19.016 -4.973 9.547 1 92.94 264 LEU B N 1
ATOM 4990 C CA . LEU B 1 264 ? -20.219 -5.305 8.789 1 92.94 264 LEU B CA 1
ATOM 4991 C C . LEU B 1 264 ? -21.453 -4.75 9.477 1 92.94 264 LEU B C 1
ATOM 4993 O O . LEU B 1 264 ? -22.312 -4.152 8.828 1 92.94 264 LEU B O 1
ATOM 4997 N N . SER B 1 265 ? -21.531 -4.918 10.75 1 93.25 265 SER B N 1
ATOM 4998 C CA . SER B 1 265 ? -22.672 -4.449 11.523 1 93.25 265 SER B CA 1
ATOM 4999 C C . SER B 1 265 ? -22.766 -2.926 11.523 1 93.25 265 SER B C 1
ATOM 5001 O O . SER B 1 265 ? -23.844 -2.357 11.43 1 93.25 265 SER B O 1
ATOM 5003 N N . GLU B 1 266 ? -21.625 -2.279 11.672 1 86.81 266 GLU B N 1
ATOM 5004 C CA . GLU B 1 266 ? -21.594 -0.819 11.664 1 86.81 266 GLU B CA 1
ATOM 5005 C C . GLU B 1 266 ? -22 -0.27 10.297 1 86.81 266 GLU B C 1
ATOM 5007 O O . GLU B 1 266 ? -22.719 0.735 10.211 1 86.81 266 GLU B O 1
ATOM 5012 N N . ALA B 1 267 ? -21.484 -0.894 9.266 1 89.81 267 ALA B N 1
ATOM 5013 C CA . ALA B 1 267 ? -21.859 -0.479 7.914 1 89.81 267 ALA B CA 1
ATOM 5014 C C . ALA B 1 267 ? -23.359 -0.62 7.707 1 89.81 267 ALA B C 1
ATOM 5016 O O . ALA B 1 267 ? -24 0.245 7.094 1 89.81 267 ALA B O 1
ATOM 5017 N N . TRP B 1 268 ? -23.938 -1.735 8.195 1 94.12 268 TRP B N 1
ATOM 5018 C CA . TRP B 1 268 ? -25.391 -1.962 8.094 1 94.12 268 TRP B CA 1
ATOM 5019 C C . TRP B 1 268 ? -26.156 -0.897 8.867 1 94.12 268 TRP B C 1
ATOM 5021 O O . TRP B 1 268 ? -27.141 -0.359 8.375 1 94.12 268 TRP B O 1
ATOM 5031 N N . ARG B 1 269 ? -25.719 -0.558 10.055 1 89.88 269 ARG B N 1
ATOM 5032 C CA . ARG B 1 269 ? -26.359 0.46 10.875 1 89.88 269 ARG B CA 1
ATOM 5033 C C . ARG B 1 269 ? -26.312 1.824 10.195 1 89.88 269 ARG B C 1
ATOM 5035 O O . ARG B 1 269 ? -27.312 2.547 10.18 1 89.88 269 ARG B O 1
ATOM 5042 N N . LYS B 1 270 ? -25.156 2.121 9.688 1 82.19 270 LYS B N 1
ATOM 5043 C CA . LYS B 1 270 ? -25 3.396 8.992 1 82.19 270 LYS B CA 1
ATOM 5044 C C . LYS B 1 270 ? -25.875 3.449 7.746 1 82.19 270 LYS B C 1
ATOM 5046 O O . LYS B 1 270 ? -26.422 4.5 7.406 1 82.19 270 LYS B O 1
ATOM 5051 N N . ALA B 1 271 ? -26 2.359 7.102 1 91 271 ALA B N 1
ATOM 5052 C CA . ALA B 1 271 ? -26.797 2.275 5.883 1 91 271 ALA B CA 1
ATOM 5053 C C . ALA B 1 271 ? -28.281 2.49 6.18 1 91 271 ALA B C 1
ATOM 5055 O O . ALA B 1 271 ? -29.031 2.988 5.332 1 91 271 ALA B O 1
ATOM 5056 N N . LYS B 1 272 ? -28.703 2.189 7.379 1 92.5 272 LYS B N 1
ATOM 5057 C CA . LYS B 1 272 ? -30.109 2.273 7.742 1 92.5 272 LYS B CA 1
ATOM 5058 C C . LYS B 1 272 ? -30.391 3.516 8.586 1 92.5 272 LYS B C 1
ATOM 5060 O O . LYS B 1 272 ? -31.547 3.803 8.914 1 92.5 272 LYS B O 1
ATOM 5065 N N . ASP B 1 273 ? -29.328 4.191 8.914 1 83.81 273 ASP B N 1
ATOM 5066 C CA . ASP B 1 273 ? -29.484 5.367 9.766 1 83.81 273 ASP B CA 1
ATOM 5067 C C . ASP B 1 273 ? -30.141 6.52 9 1 83.81 273 ASP B C 1
ATOM 5069 O O . ASP B 1 273 ? -29.516 7.098 8.102 1 83.81 273 ASP B O 1
ATOM 5073 N N . PRO B 1 274 ? -31.328 6.945 9.352 1 82.12 274 PRO B N 1
ATOM 5074 C CA . PRO B 1 274 ? -32.031 8.016 8.625 1 82.12 274 PRO B CA 1
ATOM 5075 C C . PRO B 1 274 ? -31.438 9.391 8.898 1 82.12 274 PRO B C 1
ATOM 5077 O O . PRO B 1 274 ? -31.688 10.336 8.148 1 82.12 274 PRO B O 1
ATOM 5080 N N . PHE B 1 275 ? -30.562 9.469 9.875 1 73.88 275 PHE B N 1
ATOM 5081 C CA . PHE B 1 275 ? -30.031 10.766 10.266 1 73.88 275 PHE B CA 1
ATOM 5082 C C . PHE B 1 275 ? -28.734 11.062 9.516 1 73.88 275 PHE B C 1
ATOM 5084 O O . PHE B 1 275 ? -28.219 12.18 9.562 1 73.88 275 PHE B O 1
ATOM 5091 N N . LEU B 1 276 ? -28.203 10.133 8.781 1 66.75 276 LEU B N 1
ATOM 5092 C CA . LEU B 1 276 ? -27 10.336 8 1 66.75 276 LEU B CA 1
ATOM 5093 C C . LEU B 1 276 ? -27.312 10.953 6.645 1 66.75 276 LEU B C 1
ATOM 5095 O O . LEU B 1 276 ? -28.406 10.75 6.105 1 66.75 276 LEU B O 1
ATOM 5099 N N . ALA B 1 277 ? -26.422 11.711 6.188 1 65.81 277 ALA B N 1
ATOM 5100 C CA . ALA B 1 277 ? -26.547 12.289 4.852 1 65.81 277 ALA B CA 1
ATOM 5101 C C . ALA B 1 277 ? -26.75 11.195 3.803 1 65.81 277 ALA B C 1
ATOM 5103 O O . ALA B 1 277 ? -26.234 10.086 3.936 1 65.81 277 ALA B O 1
ATOM 5104 N N . PRO B 1 278 ? -27.578 11.562 2.84 1 73.25 278 PRO B N 1
ATOM 5105 C CA . PRO B 1 278 ? -27.875 10.562 1.814 1 73.25 278 PRO B CA 1
ATOM 5106 C C . PRO B 1 278 ? -26.625 9.961 1.187 1 73.25 278 PRO B C 1
ATOM 5108 O O . PRO B 1 278 ? -26.578 8.758 0.924 1 73.25 278 PRO B O 1
ATOM 5111 N N . LEU B 1 279 ? -25.656 10.742 0.987 1 70.25 279 LEU B N 1
ATOM 5112 C CA . LEU B 1 279 ? -24.422 10.25 0.385 1 70.25 279 LEU B CA 1
ATOM 5113 C C . LEU B 1 279 ? -23.688 9.312 1.337 1 70.25 279 LEU B C 1
ATOM 5115 O O . LEU B 1 279 ? -23.109 8.305 0.906 1 70.25 279 LEU B O 1
ATOM 5119 N N . GLU B 1 280 ? -23.734 9.617 2.566 1 72.19 280 GLU B N 1
ATOM 5120 C CA . GLU B 1 280 ? -23.109 8.758 3.564 1 72.19 280 GLU B CA 1
ATOM 5121 C C . GLU B 1 280 ? -23.828 7.418 3.684 1 72.19 280 GLU B C 1
ATOM 5123 O O . GLU B 1 280 ? -23.188 6.379 3.861 1 72.19 280 GLU B O 1
ATOM 5128 N N . ARG B 1 281 ? -25.156 7.523 3.568 1 82.81 281 ARG B N 1
ATOM 5129 C CA . ARG B 1 281 ? -25.953 6.301 3.617 1 82.81 281 ARG B CA 1
ATOM 5130 C C . ARG B 1 281 ? -25.688 5.43 2.391 1 82.81 281 ARG B C 1
ATOM 5132 O O . ARG B 1 281 ? -25.625 4.203 2.496 1 82.81 281 ARG B O 1
ATOM 5139 N N . PHE B 1 282 ? -25.562 6.113 1.232 1 84.19 282 PHE B N 1
ATOM 5140 C CA . PHE B 1 282 ? -25.266 5.418 -0.013 1 84.19 282 PHE B CA 1
ATOM 5141 C C . PHE B 1 282 ? -23.922 4.703 0.081 1 84.19 282 PHE B C 1
ATOM 5143 O O . PHE B 1 282 ? -23.797 3.535 -0.294 1 84.19 282 PHE B O 1
ATOM 5150 N N . ARG B 1 283 ? -22.922 5.324 0.665 1 80.75 283 ARG B N 1
ATOM 5151 C CA . ARG B 1 283 ? -21.578 4.758 0.802 1 80.75 283 ARG B CA 1
ATOM 5152 C C . ARG B 1 283 ? -21.578 3.598 1.79 1 80.75 283 ARG B C 1
ATOM 5154 O O . ARG B 1 283 ? -20.875 2.602 1.583 1 80.75 283 ARG B O 1
ATOM 5161 N N . ALA B 1 284 ? -22.328 3.752 2.76 1 85.06 284 ALA B N 1
ATOM 5162 C CA . ALA B 1 284 ? -22.422 2.695 3.764 1 85.06 284 ALA B CA 1
ATOM 5163 C C . ALA B 1 284 ? -23.078 1.447 3.188 1 85.06 284 ALA B C 1
ATOM 5165 O O . ALA B 1 284 ? -22.672 0.324 3.496 1 85.06 284 ALA B O 1
ATOM 5166 N N . ARG B 1 285 ? -24.094 1.667 2.359 1 93 285 ARG B N 1
ATOM 5167 C CA . ARG B 1 285 ? -24.75 0.549 1.696 1 93 285 ARG B CA 1
ATOM 5168 C C . ARG B 1 285 ? -23.797 -0.172 0.752 1 93 285 ARG B C 1
ATOM 5170 O O . ARG B 1 285 ? -23.766 -1.403 0.72 1 93 285 ARG B O 1
ATOM 5177 N N . LEU B 1 286 ? -23.094 0.608 -0.002 1 90.94 286 LEU B N 1
ATOM 5178 C CA . LEU B 1 286 ? -22.094 0.035 -0.91 1 90.94 286 LEU B CA 1
ATOM 5179 C C . LEU B 1 286 ? -21.047 -0.751 -0.138 1 90.94 286 LEU B C 1
ATOM 5181 O O . LEU B 1 286 ? -20.656 -1.847 -0.55 1 90.94 286 LEU B O 1
ATOM 5185 N N . GLU B 1 287 ? -20.594 -0.192 0.974 1 89.25 287 GLU B N 1
ATOM 5186 C CA . GLU B 1 287 ? -19.594 -0.86 1.802 1 89.25 287 GLU B CA 1
ATOM 5187 C C . GLU B 1 287 ? -20.141 -2.164 2.379 1 89.25 287 GLU B C 1
ATOM 5189 O O . GLU B 1 287 ? -19.453 -3.188 2.367 1 89.25 287 GLU B O 1
ATOM 5194 N N . PHE B 1 288 ? -21.375 -2.107 2.844 1 93.94 288 PHE B N 1
ATOM 5195 C CA . PHE B 1 288 ? -22 -3.279 3.443 1 93.94 288 PHE B CA 1
ATOM 5196 C C . PHE B 1 288 ? -22.109 -4.414 2.43 1 93.94 288 PHE B C 1
ATOM 5198 O O . PHE B 1 288 ? -21.688 -5.535 2.697 1 93.94 288 PHE B O 1
ATOM 5205 N N . HIS B 1 289 ? -22.609 -4.16 1.273 1 95.5 289 HIS B N 1
ATOM 5206 C CA . HIS B 1 289 ? -22.812 -5.184 0.251 1 95.5 289 HIS B CA 1
ATOM 5207 C C . HIS B 1 289 ? -21.484 -5.66 -0.318 1 95.5 289 HIS B C 1
ATOM 5209 O O . HIS B 1 289 ? -21.344 -6.832 -0.681 1 95.5 289 HIS B O 1
ATOM 5215 N N . SER B 1 290 ? -20.516 -4.781 -0.385 1 93.19 290 SER B N 1
ATOM 5216 C CA . SER B 1 290 ? -19.188 -5.184 -0.85 1 93.19 290 SER B CA 1
ATOM 5217 C C . SER B 1 290 ? -18.531 -6.152 0.129 1 93.19 290 SER B C 1
ATOM 5219 O O . SER B 1 290 ? -17.859 -7.098 -0.283 1 93.19 290 SER B O 1
ATOM 5221 N N . LYS B 1 291 ? -18.734 -5.914 1.42 1 93.62 291 LYS B N 1
ATOM 5222 C CA . LYS B 1 291 ? -18.156 -6.754 2.463 1 93.62 291 LYS B CA 1
ATOM 5223 C C . LYS B 1 291 ? -18.812 -8.133 2.482 1 93.62 291 LYS B C 1
ATOM 5225 O O . LYS B 1 291 ? -18.219 -9.094 2.984 1 93.62 291 LYS B O 1
ATOM 5230 N N . LEU B 1 292 ? -19.969 -8.188 1.929 1 95.62 292 LEU B N 1
ATOM 5231 C CA . LEU B 1 292 ? -20.656 -9.477 1.81 1 95.62 292 LEU B CA 1
ATOM 5232 C C . LEU B 1 292 ? -20.281 -10.164 0.501 1 95.62 292 LEU B C 1
ATOM 5234 O O . LEU B 1 292 ? -20.062 -11.375 0.476 1 95.62 292 LEU B O 1
ATOM 5238 N N . ALA B 1 293 ? -20.219 -9.383 -0.53 1 96.31 293 ALA B N 1
ATOM 5239 C CA . ALA B 1 293 ? -20.031 -9.914 -1.877 1 96.31 293 ALA B CA 1
ATOM 5240 C C . ALA B 1 293 ? -18.641 -10.531 -2.037 1 96.31 293 ALA B C 1
ATOM 5242 O O . ALA B 1 293 ? -18.5 -11.609 -2.619 1 96.31 293 ALA B O 1
ATOM 5243 N N . LEU B 1 294 ? -17.641 -9.875 -1.517 1 94.19 294 LEU B N 1
ATOM 5244 C CA . LEU B 1 294 ? -16.266 -10.328 -1.738 1 94.19 294 LEU B CA 1
ATOM 5245 C C . LEU B 1 294 ? -16.031 -11.695 -1.105 1 94.19 294 LEU B C 1
ATOM 5247 O O . LEU B 1 294 ? -15.516 -12.602 -1.755 1 94.19 294 LEU B O 1
ATOM 5251 N N . PRO B 1 295 ? -16.453 -11.922 0.137 1 96.44 295 PRO B N 1
ATOM 5252 C CA . PRO B 1 295 ? -16.297 -13.25 0.729 1 96.44 295 PRO B CA 1
ATOM 5253 C C . PRO B 1 295 ? -17.062 -14.328 -0.033 1 96.44 295 PRO B C 1
ATOM 5255 O O . PRO B 1 295 ? -16.578 -15.445 -0.194 1 96.44 295 PRO B O 1
ATOM 5258 N N . LEU B 1 296 ? -18.156 -13.984 -0.523 1 96.62 296 LEU B N 1
ATOM 5259 C CA . LEU B 1 296 ? -18.969 -14.984 -1.213 1 96.62 296 LEU B CA 1
ATOM 5260 C C . LEU B 1 296 ? -18.422 -15.266 -2.607 1 96.62 296 LEU B C 1
ATOM 5262 O O . LEU B 1 296 ? -18.828 -16.234 -3.252 1 96.62 296 LEU B O 1
ATOM 5266 N N . ALA B 1 297 ? -17.547 -14.406 -3.088 1 96 297 ALA B N 1
ATOM 5267 C CA . ALA B 1 297 ? -16.859 -14.656 -4.348 1 96 297 ALA B CA 1
ATOM 5268 C C . ALA B 1 297 ? -16.078 -15.969 -4.301 1 96 297 ALA B C 1
ATOM 5270 O O . ALA B 1 297 ? -15.836 -16.594 -5.336 1 96 297 ALA B O 1
ATOM 5271 N N . ASN B 1 298 ? -15.664 -16.375 -3.088 1 96.06 298 ASN B N 1
ATOM 5272 C CA . ASN B 1 298 ? -14.953 -17.641 -2.932 1 96.06 298 ASN B CA 1
ATOM 5273 C C . ASN B 1 298 ? -15.75 -18.797 -3.531 1 96.06 298 ASN B C 1
ATOM 5275 O O . ASN B 1 298 ? -15.172 -19.688 -4.172 1 96.06 298 ASN B O 1
ATOM 5279 N N . LEU B 1 299 ? -17.047 -18.75 -3.352 1 94.94 299 LEU B N 1
ATOM 5280 C CA . LEU B 1 299 ? -17.906 -19.828 -3.834 1 94.94 299 LEU B CA 1
ATOM 5281 C C . LEU B 1 299 ? -18.109 -19.719 -5.34 1 94.94 299 LEU B C 1
ATOM 5283 O O . LEU B 1 299 ? -17.953 -20.719 -6.059 1 94.94 299 LEU B O 1
ATOM 5287 N N . VAL B 1 300 ? -18.375 -18.547 -5.789 1 94.44 300 VAL B N 1
ATOM 5288 C CA . VAL B 1 300 ? -18.656 -18.281 -7.199 1 94.44 300 VAL B CA 1
ATOM 5289 C C . VAL B 1 300 ? -17.438 -18.625 -8.047 1 94.44 300 VAL B C 1
ATOM 5291 O O . VAL B 1 300 ? -17.547 -19.25 -9.094 1 94.44 300 VAL B O 1
ATOM 5294 N N . LEU B 1 301 ? -16.297 -18.281 -7.57 1 94.31 301 LEU B N 1
ATOM 5295 C CA . LEU B 1 301 ? -15.07 -18.422 -8.352 1 94.31 301 LEU B CA 1
ATOM 5296 C C . LEU B 1 301 ? -14.617 -19.875 -8.383 1 94.31 301 LEU B C 1
ATOM 5298 O O . LEU B 1 301 ? -13.984 -20.312 -9.352 1 94.31 301 LEU B O 1
ATOM 5302 N N . VAL B 1 302 ? -14.93 -20.641 -7.316 1 93.12 302 VAL B N 1
ATOM 5303 C CA . VAL B 1 302 ? -14.602 -22.062 -7.324 1 93.12 302 VAL B CA 1
ATOM 5304 C C . VAL B 1 302 ? -15.344 -22.75 -8.469 1 93.12 302 VAL B C 1
ATOM 5306 O O . VAL B 1 302 ? -14.758 -23.562 -9.195 1 93.12 302 VAL B O 1
ATOM 5309 N N . LEU B 1 303 ? -16.578 -22.438 -8.641 1 90.75 303 LEU B N 1
ATOM 5310 C CA . LEU B 1 303 ? -17.406 -23.062 -9.672 1 90.75 303 LEU B CA 1
ATOM 5311 C C . LEU B 1 303 ? -16.859 -22.75 -11.062 1 90.75 303 LEU B C 1
ATOM 5313 O O . LEU B 1 303 ? -16.688 -23.641 -11.891 1 90.75 303 LEU B O 1
ATOM 5317 N N . LEU B 1 304 ? -16.609 -21.5 -11.266 1 91.56 304 LEU B N 1
ATOM 5318 C CA . LEU B 1 304 ? -16.109 -21.078 -12.57 1 91.56 304 LEU B CA 1
ATOM 5319 C C . LEU B 1 304 ? -14.703 -21.625 -12.82 1 91.56 304 LEU B C 1
ATOM 5321 O O . LEU B 1 304 ? -14.398 -22.094 -13.922 1 91.56 304 LEU B O 1
ATOM 5325 N N . ALA B 1 305 ? -13.867 -21.531 -11.844 1 92.44 305 ALA B N 1
ATOM 5326 C CA . ALA B 1 305 ? -12.484 -22 -11.969 1 92.44 305 ALA B CA 1
ATOM 5327 C C . ALA B 1 305 ? -12.438 -23.5 -12.234 1 92.44 305 ALA B C 1
ATOM 5329 O O . ALA B 1 305 ? -11.625 -23.953 -13.047 1 92.44 305 ALA B O 1
ATOM 5330 N N . ALA B 1 306 ? -13.273 -24.266 -11.578 1 89.25 306 ALA B N 1
ATOM 5331 C CA . ALA B 1 306 ? -13.312 -25.719 -11.781 1 89.25 306 ALA B CA 1
ATOM 5332 C C . ALA B 1 306 ? -13.734 -26.062 -13.211 1 89.25 306 ALA B C 1
ATOM 5334 O O . ALA B 1 306 ? -13.117 -26.906 -13.859 1 89.25 306 ALA B O 1
ATOM 5335 N N . ALA B 1 307 ? -14.734 -25.391 -13.641 1 86.88 307 ALA B N 1
ATOM 5336 C CA . ALA B 1 307 ? -15.234 -25.641 -14.992 1 86.88 307 ALA B CA 1
ATOM 5337 C C . ALA B 1 307 ? -14.18 -25.312 -16.047 1 86.88 307 ALA B C 1
ATOM 5339 O O . ALA B 1 307 ? -13.961 -26.078 -16.969 1 86.88 307 ALA B O 1
ATOM 5340 N N . MET B 1 308 ? -13.523 -24.234 -15.883 1 87.31 308 MET B N 1
ATOM 5341 C CA . MET B 1 308 ? -12.531 -23.781 -16.844 1 87.31 308 MET B CA 1
ATOM 5342 C C . MET B 1 308 ? -11.281 -24.656 -16.797 1 87.31 308 MET B C 1
ATOM 5344 O O . MET B 1 308 ? -10.672 -24.953 -17.828 1 87.31 308 MET B O 1
ATOM 5348 N N . ALA B 1 309 ? -10.922 -25.016 -15.633 1 87.31 309 ALA B N 1
ATOM 5349 C CA . ALA B 1 309 ? -9.727 -25.828 -15.453 1 87.31 309 ALA B CA 1
ATOM 5350 C C . ALA B 1 309 ? -9.898 -27.219 -16.078 1 87.31 309 ALA B C 1
ATOM 5352 O O . ALA B 1 309 ? -8.969 -27.75 -16.672 1 87.31 309 ALA B O 1
ATOM 5353 N N . LEU B 1 310 ? -11.023 -27.812 -15.945 1 82.94 310 LEU B N 1
ATOM 5354 C CA . LEU B 1 310 ? -11.289 -29.125 -16.5 1 82.94 310 LEU B CA 1
ATOM 5355 C C . LEU B 1 310 ? -11.305 -29.078 -18.031 1 82.94 310 LEU B C 1
ATOM 5357 O O . LEU B 1 310 ? -10.914 -30.047 -18.688 1 82.94 310 LEU B O 1
ATOM 5361 N N . ARG B 1 311 ? -11.742 -27.938 -18.469 1 81.12 311 ARG B N 1
ATOM 5362 C CA . ARG B 1 311 ? -11.875 -27.828 -19.922 1 81.12 311 ARG B CA 1
ATOM 5363 C C . ARG B 1 311 ? -10.555 -27.391 -20.547 1 81.12 311 ARG B C 1
ATOM 5365 O O . ARG B 1 311 ? -10.211 -27.859 -21.641 1 81.12 311 ARG B O 1
ATOM 5372 N N . TYR B 1 312 ? -9.852 -26.484 -19.797 1 80.12 312 TYR B N 1
ATOM 5373 C CA . TYR B 1 312 ? -8.734 -25.828 -20.484 1 80.12 312 TYR B CA 1
ATOM 5374 C C . TYR B 1 312 ? -7.441 -26.016 -19.703 1 80.12 312 TYR B C 1
ATOM 5376 O O . TYR B 1 312 ? -6.367 -25.641 -20.172 1 80.12 312 TYR B O 1
ATOM 5384 N N . GLY B 1 313 ? -7.449 -26.562 -18.547 1 77.38 313 GLY B N 1
ATOM 5385 C CA . GLY B 1 313 ? -6.305 -26.578 -17.656 1 77.38 313 GLY B CA 1
ATOM 5386 C C . GLY B 1 313 ? -5.418 -27.797 -17.844 1 77.38 313 GLY B C 1
ATOM 5387 O O . GLY B 1 313 ? -4.941 -28.391 -16.875 1 77.38 313 GLY B O 1
ATOM 5388 N N . ARG B 1 314 ? -5.09 -28.188 -19.047 1 75.56 314 ARG B N 1
ATOM 5389 C CA . ARG B 1 314 ? -4.402 -29.453 -19.344 1 75.56 314 ARG B CA 1
ATOM 5390 C C . ARG B 1 314 ? -2.916 -29.344 -19.031 1 75.56 314 ARG B C 1
ATOM 5392 O O . ARG B 1 314 ? -2.238 -30.359 -18.859 1 75.56 314 ARG B O 1
ATOM 5399 N N . SER B 1 315 ? -2.471 -28.109 -19.031 1 74.44 315 SER B N 1
ATOM 5400 C CA . SER B 1 315 ? -1.08 -27.906 -18.641 1 74.44 315 SER B CA 1
ATOM 5401 C C . SER B 1 315 ? -0.969 -26.938 -17.469 1 74.44 315 SER B C 1
ATOM 5403 O O . SER B 1 315 ? -1.868 -26.125 -17.25 1 74.44 315 SER B O 1
ATOM 5405 N N . THR B 1 316 ? 0.03 -27.141 -16.734 1 68.44 316 THR B N 1
ATOM 5406 C CA . THR B 1 316 ? 0.242 -26.312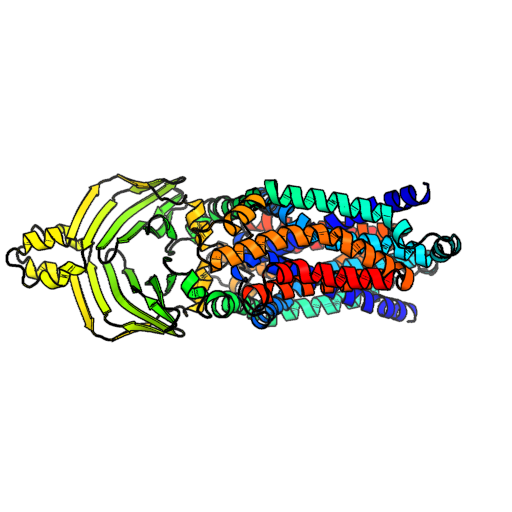 -15.555 1 68.44 316 THR B CA 1
ATOM 5407 C C . THR B 1 316 ? 0.321 -24.844 -15.93 1 68.44 316 THR B C 1
ATOM 5409 O O . THR B 1 316 ? -0.241 -23.984 -15.242 1 68.44 316 THR B O 1
ATOM 5412 N N . GLY B 1 317 ? 1.024 -24.547 -16.953 1 71.12 317 GLY B N 1
ATOM 5413 C CA . GLY B 1 317 ? 1.128 -23.172 -17.406 1 71.12 317 GLY B CA 1
ATOM 5414 C C . GLY B 1 317 ? -0.212 -22.562 -17.766 1 71.12 317 GLY B C 1
ATOM 5415 O O . GLY B 1 317 ? -0.505 -21.422 -17.391 1 71.12 317 GLY B O 1
ATOM 5416 N N . LEU B 1 318 ? -0.932 -23.312 -18.453 1 76.69 318 LEU B N 1
ATOM 5417 C CA . LEU B 1 318 ? -2.258 -22.844 -18.828 1 76.69 318 LEU B CA 1
ATOM 5418 C C . LEU B 1 318 ? -3.158 -22.688 -17.609 1 76.69 318 LEU B C 1
ATOM 5420 O O . LEU B 1 318 ? -3.945 -21.75 -17.531 1 76.69 318 LEU B O 1
ATOM 5424 N N . ALA B 1 319 ? -2.975 -23.641 -16.734 1 77.31 319 ALA B N 1
ATOM 5425 C CA . ALA B 1 319 ? -3.76 -23.578 -15.5 1 77.31 319 ALA B CA 1
ATOM 5426 C C . ALA B 1 319 ? -3.422 -22.328 -14.695 1 77.31 319 ALA B C 1
ATOM 5428 O O . ALA B 1 319 ? -4.316 -21.594 -14.266 1 77.31 319 ALA B O 1
ATOM 5429 N N . LEU B 1 320 ? -2.201 -22.078 -14.555 1 76 320 LEU B N 1
ATOM 5430 C CA . LEU B 1 320 ? -1.773 -20.891 -13.812 1 76 320 LEU B CA 1
ATOM 5431 C C . LEU B 1 320 ? -2.215 -19.625 -14.531 1 76 320 LEU B C 1
ATOM 5433 O O . LEU B 1 320 ? -2.668 -18.672 -13.891 1 76 320 LEU B O 1
ATOM 5437 N N . GLY B 1 321 ? -2.031 -19.656 -15.789 1 80.31 321 GLY B N 1
ATOM 5438 C CA . GLY B 1 321 ? -2.492 -18.516 -16.562 1 80.31 321 GLY B CA 1
ATOM 5439 C C . GLY B 1 321 ? -3.975 -18.234 -16.391 1 80.31 321 GLY B C 1
ATOM 5440 O O . GLY B 1 321 ? -4.383 -17.078 -16.25 1 80.31 321 GLY B O 1
ATOM 5441 N N . MET B 1 322 ? -4.691 -19.203 -16.375 1 84.5 322 MET B N 1
ATOM 5442 C CA . MET B 1 322 ? -6.133 -19.078 -16.188 1 84.5 322 MET B CA 1
ATOM 5443 C C . MET B 1 322 ? -6.449 -18.5 -14.812 1 84.5 322 MET B C 1
ATOM 5445 O O . MET B 1 322 ? -7.367 -17.688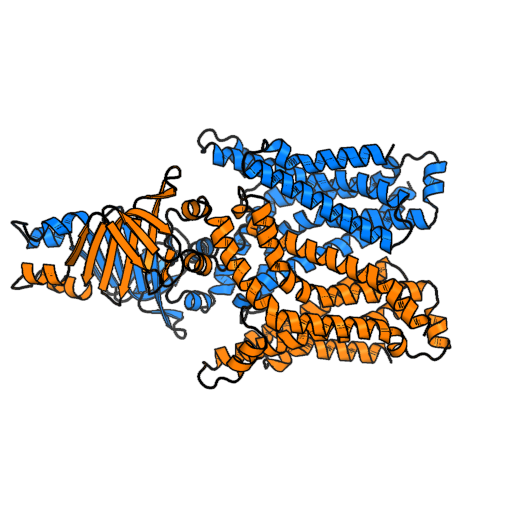 -14.664 1 84.5 322 MET B O 1
ATOM 5449 N N . SER B 1 323 ? -5.734 -19.047 -13.844 1 82.19 323 SER B N 1
ATOM 5450 C CA . SER B 1 323 ? -5.953 -18.531 -12.5 1 82.19 323 SER B CA 1
ATOM 5451 C C . SER B 1 323 ? -5.723 -17.016 -12.438 1 82.19 323 SER B C 1
ATOM 5453 O O . SER B 1 323 ? -6.496 -16.297 -11.812 1 82.19 323 SER B O 1
ATOM 5455 N N . VAL B 1 324 ? -4.727 -16.625 -13.094 1 79.81 324 VAL B N 1
ATOM 5456 C CA . VAL B 1 324 ? -4.379 -15.219 -13.117 1 79.81 324 VAL B CA 1
ATOM 5457 C C . VAL B 1 324 ? -5.484 -14.422 -13.805 1 79.81 324 VAL B C 1
ATOM 5459 O O . VAL B 1 324 ? -5.98 -13.43 -13.266 1 79.81 324 VAL B O 1
ATOM 5462 N N . VAL B 1 325 ? -5.828 -14.914 -14.922 1 85.75 325 VAL B N 1
ATOM 5463 C CA . VAL B 1 325 ? -6.832 -14.219 -15.727 1 85.75 325 VAL B CA 1
ATOM 5464 C C . VAL B 1 325 ? -8.148 -14.156 -14.961 1 85.75 325 VAL B C 1
ATOM 5466 O O . VAL B 1 325 ? -8.805 -13.117 -14.922 1 85.75 325 VAL B O 1
ATOM 5469 N N . LEU B 1 326 ? -8.555 -15.234 -14.359 1 89.56 326 LEU B N 1
ATOM 5470 C CA . LEU B 1 326 ? -9.82 -15.289 -13.633 1 89.56 326 LEU B CA 1
ATOM 5471 C C . LEU B 1 326 ? -9.789 -14.352 -12.43 1 89.56 326 LEU B C 1
ATOM 5473 O O . LEU B 1 326 ? -10.758 -13.633 -12.172 1 89.56 326 LEU B O 1
ATOM 5477 N N . ALA B 1 327 ? -8.703 -14.43 -11.703 1 84.19 327 ALA B N 1
ATOM 5478 C CA . ALA B 1 327 ? -8.578 -13.57 -10.531 1 84.19 327 ALA B CA 1
ATOM 5479 C C . ALA B 1 327 ? -8.609 -12.094 -10.93 1 84.19 327 ALA B C 1
ATOM 5481 O O . ALA B 1 327 ? -9.336 -11.297 -10.336 1 84.19 327 ALA B O 1
ATOM 5482 N N . LEU B 1 328 ? -7.871 -11.781 -11.984 1 84.56 328 LEU B N 1
ATOM 5483 C CA . LEU B 1 328 ? -7.805 -10.398 -12.453 1 84.56 328 LEU B CA 1
ATOM 5484 C C . LEU B 1 328 ? -9.156 -9.938 -12.977 1 84.56 328 LEU B C 1
ATOM 5486 O O . LEU B 1 328 ? -9.578 -8.805 -12.734 1 84.56 328 LEU B O 1
ATOM 5490 N N . ALA B 1 329 ? -9.727 -10.781 -13.695 1 90.5 329 ALA B N 1
ATOM 5491 C CA . ALA B 1 329 ? -11.023 -10.453 -14.273 1 90.5 329 ALA B CA 1
ATOM 5492 C C . ALA B 1 329 ? -12.062 -10.211 -13.18 1 90.5 329 ALA B C 1
ATOM 5494 O O . ALA B 1 329 ? -12.844 -9.258 -13.258 1 90.5 329 ALA B O 1
ATOM 5495 N N . TYR B 1 330 ? -12.094 -11.039 -12.227 1 92.25 330 TYR B N 1
ATOM 5496 C CA . TYR B 1 330 ? -13.07 -10.867 -11.156 1 92.25 330 TYR B CA 1
ATOM 5497 C C . TYR B 1 330 ? -12.828 -9.562 -10.398 1 92.25 330 TYR B C 1
ATOM 5499 O O . TYR B 1 330 ? -13.75 -8.781 -10.188 1 92.25 330 TYR B O 1
ATOM 5507 N N . TYR B 1 331 ? -11.625 -9.367 -9.945 1 87.44 331 TYR B N 1
ATOM 5508 C CA . TYR B 1 331 ? -11.32 -8.172 -9.164 1 87.44 331 TYR B CA 1
ATOM 5509 C C . TYR B 1 331 ? -11.5 -6.91 -10 1 87.44 331 TYR B C 1
ATOM 5511 O O . TYR B 1 331 ? -11.93 -5.875 -9.484 1 87.44 331 TYR B O 1
ATOM 5519 N N . GLY B 1 332 ? -11.102 -7.047 -11.227 1 86.94 332 GLY B N 1
ATOM 5520 C CA . GLY B 1 332 ? -11.375 -5.934 -12.117 1 86.94 332 GLY B CA 1
ATOM 5521 C C . GLY B 1 332 ? -12.844 -5.59 -12.211 1 86.94 332 GLY B C 1
ATOM 5522 O O . GLY B 1 332 ? -13.219 -4.418 -12.148 1 86.94 332 GLY B O 1
ATOM 5523 N N . ALA B 1 333 ? -13.672 -6.578 -12.367 1 91.88 333 ALA B N 1
ATOM 5524 C CA . ALA B 1 333 ? -15.117 -6.383 -12.43 1 91.88 333 ALA B CA 1
ATOM 5525 C C . ALA B 1 333 ? -15.656 -5.852 -11.109 1 91.88 333 ALA B C 1
ATOM 5527 O O . ALA B 1 333 ? -16.531 -4.98 -11.094 1 91.88 333 ALA B O 1
ATOM 5528 N N . PHE B 1 334 ? -15.18 -6.438 -10.07 1 90.44 334 PHE B N 1
ATOM 5529 C CA . PHE B 1 334 ? -15.602 -6.02 -8.742 1 90.44 334 PHE B CA 1
ATOM 5530 C C . PHE B 1 334 ? -15.281 -4.551 -8.508 1 90.44 334 PHE B C 1
ATOM 5532 O O . PHE B 1 334 ? -16.125 -3.787 -8.039 1 90.44 334 PHE B O 1
ATOM 5539 N N . PHE B 1 335 ? -14.133 -4.199 -8.883 1 83.56 335 PHE B N 1
ATOM 5540 C CA . PHE B 1 335 ? -13.703 -2.818 -8.688 1 83.56 335 PHE B CA 1
ATOM 5541 C C . PHE B 1 335 ? -14.453 -1.883 -9.633 1 83.56 335 PHE B C 1
ATOM 5543 O O . PHE B 1 335 ? -14.781 -0.756 -9.258 1 83.56 335 PHE B O 1
ATOM 5550 N N . LEU B 1 336 ? -14.578 -2.314 -10.781 1 85.44 336 LEU B N 1
ATOM 5551 C CA . LEU B 1 336 ? -15.344 -1.521 -11.734 1 85.44 336 LEU B CA 1
ATOM 5552 C C . LEU B 1 336 ? -16.766 -1.277 -11.227 1 85.44 336 LEU B C 1
ATOM 5554 O O . LEU B 1 336 ? -17.281 -0.165 -11.336 1 85.44 336 LEU B O 1
ATOM 5558 N N . GLY B 1 337 ? -17.438 -2.299 -10.734 1 90.38 337 GLY B N 1
ATOM 5559 C CA . GLY B 1 337 ? -18.766 -2.148 -10.164 1 90.38 337 GLY B CA 1
ATOM 5560 C C . GLY B 1 337 ? -18.797 -1.171 -9.008 1 90.38 337 GLY B C 1
ATOM 5561 O O . GLY B 1 337 ? -19.672 -0.302 -8.953 1 90.38 337 GLY B O 1
ATOM 5562 N N . ARG B 1 338 ? -17.859 -1.279 -8.156 1 86.62 338 ARG B N 1
ATOM 5563 C CA . ARG B 1 338 ? -17.797 -0.393 -6.996 1 86.62 338 ARG B CA 1
ATOM 5564 C C . ARG B 1 338 ? -17.547 1.047 -7.422 1 86.62 338 ARG B C 1
ATOM 5566 O O . ARG B 1 338 ? -18.109 1.982 -6.852 1 86.62 338 ARG B O 1
ATOM 5573 N N . SER B 1 339 ? -16.656 1.184 -8.367 1 82.62 339 SER B N 1
ATOM 5574 C CA . SER B 1 339 ? -16.328 2.52 -8.859 1 82.62 339 SER B CA 1
ATOM 5575 C C . SER B 1 339 ? -17.531 3.174 -9.516 1 82.62 339 SER B C 1
ATOM 5577 O O . SER B 1 339 ? -17.812 4.352 -9.289 1 82.62 339 SER B O 1
ATOM 5579 N N . LEU B 1 340 ? -18.234 2.438 -10.266 1 86.44 340 LEU B N 1
ATOM 5580 C CA . LEU B 1 340 ? -19.422 2.959 -10.93 1 86.44 340 LEU B CA 1
ATOM 5581 C C . LEU B 1 340 ? -20.516 3.307 -9.914 1 86.44 340 LEU B C 1
ATOM 5583 O O . LEU B 1 340 ? -21.219 4.309 -10.07 1 86.44 340 LEU B O 1
ATOM 5587 N N . ALA B 1 341 ? -20.594 2.506 -8.906 1 89.5 341 ALA B N 1
ATOM 5588 C CA . ALA B 1 341 ? -21.547 2.822 -7.844 1 89.5 341 ALA B CA 1
ATOM 5589 C C . ALA B 1 341 ? -21.109 4.055 -7.059 1 89.5 341 ALA B C 1
ATOM 5591 O O . ALA B 1 341 ? -21.938 4.863 -6.645 1 89.5 341 ALA B O 1
ATOM 5592 N N . GLY B 1 342 ? -19.891 4.195 -6.863 1 81.62 342 GLY B N 1
ATOM 5593 C CA . GLY B 1 342 ? -19.344 5.309 -6.102 1 81.62 342 GLY B CA 1
ATOM 5594 C C . GLY B 1 342 ? -19.656 6.66 -6.711 1 81.62 342 GLY B C 1
ATOM 5595 O O . GLY B 1 342 ? -19.875 7.637 -5.988 1 81.62 342 GLY B O 1
ATOM 5596 N N . ILE B 1 343 ? -19.703 6.672 -8.023 1 78.81 343 ILE B N 1
ATOM 5597 C CA . ILE B 1 343 ? -20 7.941 -8.68 1 78.81 343 ILE B CA 1
ATOM 5598 C C . ILE B 1 343 ? -21.5 8.047 -8.953 1 78.81 343 ILE B C 1
ATOM 5600 O O . ILE B 1 343 ? -21.953 8.961 -9.641 1 78.81 343 ILE B O 1
ATOM 5604 N N . GLY B 1 344 ? -22.25 7.086 -8.508 1 83.38 344 GLY B N 1
ATOM 5605 C CA . GLY B 1 344 ? -23.703 7.133 -8.57 1 83.38 344 GLY B CA 1
ATOM 5606 C C . GLY B 1 344 ? -24.266 6.555 -9.859 1 83.38 344 GLY B C 1
ATOM 5607 O O . GLY B 1 344 ? -25.453 6.695 -10.141 1 83.38 344 GLY B O 1
ATOM 5608 N N . ALA B 1 345 ? -23.469 5.922 -10.641 1 88 345 ALA B N 1
ATOM 5609 C CA . ALA B 1 345 ? -23.906 5.375 -11.922 1 88 345 ALA B CA 1
ATOM 5610 C C . ALA B 1 345 ? -24.688 4.078 -11.727 1 88 345 ALA B C 1
ATOM 5612 O O . ALA B 1 345 ? -25.5 3.701 -12.57 1 88 345 ALA B O 1
ATOM 5613 N N . LEU B 1 346 ? -24.469 3.387 -10.641 1 92.62 346 LEU B N 1
ATOM 5614 C CA . LEU B 1 346 ? -25.156 2.145 -10.289 1 92.62 346 LEU B CA 1
ATOM 5615 C C . LEU B 1 346 ? -25.641 2.184 -8.844 1 92.62 346 LEU B C 1
ATOM 5617 O O . LEU B 1 346 ? -25.047 2.857 -8 1 92.62 346 LEU B O 1
ATOM 5621 N N . PRO B 1 347 ? -26.75 1.516 -8.641 1 94.75 347 PRO B N 1
ATOM 5622 C CA . PRO B 1 347 ? -27.094 1.345 -7.23 1 94.75 347 PRO B CA 1
ATOM 5623 C C . PRO B 1 347 ? -26.031 0.566 -6.453 1 94.75 347 PRO B C 1
ATOM 5625 O O . PRO B 1 347 ? -25.328 -0.261 -7.031 1 94.75 347 PRO B O 1
ATOM 5628 N N . PRO B 1 348 ? -25.906 0.811 -5.141 1 94.12 348 PRO B N 1
ATOM 5629 C CA . PRO B 1 348 ? -24.859 0.182 -4.324 1 94.12 348 PRO B CA 1
ATOM 5630 C C . PRO B 1 348 ? -24.906 -1.344 -4.395 1 94.12 348 PRO B C 1
ATOM 5632 O O . PRO B 1 348 ? -23.844 -1.988 -4.43 1 94.12 348 PRO B O 1
ATOM 5635 N N . GLU B 1 349 ? -26.109 -1.921 -4.52 1 96.06 349 GLU B N 1
ATOM 5636 C CA . GLU B 1 349 ? -26.25 -3.375 -4.551 1 96.06 349 GLU B CA 1
ATOM 5637 C C . GLU B 1 349 ? -25.672 -3.957 -5.836 1 96.06 349 GLU B C 1
ATOM 5639 O O . GLU B 1 349 ? -24.938 -4.941 -5.805 1 96.06 349 GLU B O 1
ATOM 5644 N N . LEU B 1 350 ? -25.969 -3.336 -6.891 1 95.69 350 LEU B N 1
ATOM 5645 C CA . LEU B 1 350 ? -25.484 -3.83 -8.172 1 95.69 350 LEU B CA 1
ATOM 5646 C C . LEU B 1 350 ? -23.969 -3.611 -8.305 1 95.69 350 LEU B C 1
ATOM 5648 O O . LEU B 1 350 ? -23.281 -4.414 -8.922 1 95.69 350 LEU B O 1
ATOM 5652 N N . GLY B 1 351 ? -23.531 -2.492 -7.781 1 94.25 351 GLY B N 1
ATOM 5653 C CA . GLY B 1 351 ? -22.109 -2.229 -7.805 1 94.25 351 GLY B CA 1
ATOM 5654 C C . GLY B 1 351 ? -21.297 -3.254 -7.035 1 94.25 351 GLY B C 1
ATOM 5655 O O . GLY B 1 351 ? -20.219 -3.662 -7.473 1 94.25 351 GLY B O 1
ATOM 5656 N N . ALA B 1 352 ? -21.844 -3.693 -5.918 1 94.75 352 ALA B N 1
ATOM 5657 C CA . ALA B 1 352 ? -21.109 -4.617 -5.047 1 94.75 352 ALA B CA 1
ATOM 5658 C C . ALA B 1 352 ? -21.266 -6.059 -5.535 1 94.75 352 ALA B C 1
ATOM 5660 O O . ALA B 1 352 ? -20.281 -6.812 -5.562 1 94.75 352 ALA B O 1
ATOM 5661 N N . TRP B 1 353 ? -22.5 -6.441 -6.07 1 97.06 353 TRP B N 1
ATOM 5662 C CA . TRP B 1 353 ? -22.797 -7.84 -6.359 1 97.06 353 TRP B CA 1
ATOM 5663 C C . TRP B 1 353 ? -22.641 -8.133 -7.848 1 97.06 353 TRP B C 1
ATOM 5665 O O . TRP B 1 353 ? -22.703 -9.297 -8.266 1 97.06 353 TRP B O 1
ATOM 5675 N N . GLY B 1 354 ? -22.438 -7.105 -8.602 1 96.38 354 GLY B N 1
ATOM 5676 C CA . GLY B 1 354 ? -22.406 -7.266 -10.047 1 96.38 354 GLY B CA 1
ATOM 5677 C C . GLY B 1 354 ? -21.391 -8.297 -10.508 1 96.38 354 GLY B C 1
ATOM 5678 O O . GLY B 1 354 ? -21.703 -9.148 -11.352 1 96.38 354 GLY B O 1
ATOM 5679 N N . ALA B 1 355 ? -20.188 -8.219 -9.977 1 95.06 355 ALA B N 1
ATOM 5680 C CA . ALA B 1 355 ? -19.156 -9.164 -10.352 1 95.06 355 ALA B CA 1
ATOM 5681 C C . ALA B 1 355 ? -19.547 -10.594 -9.984 1 95.06 355 ALA B C 1
ATOM 5683 O O . ALA B 1 355 ? -19.391 -11.516 -10.789 1 95.06 355 ALA B O 1
ATOM 5684 N N . ASN B 1 356 ? -20.078 -10.789 -8.82 1 96.94 356 ASN B N 1
ATOM 5685 C CA . ASN B 1 356 ? -20.5 -12.109 -8.383 1 96.94 356 ASN B CA 1
ATOM 5686 C C . ASN B 1 356 ? -21.562 -12.695 -9.297 1 96.94 356 ASN B C 1
ATOM 5688 O O . ASN B 1 356 ? -21.5 -13.867 -9.664 1 96.94 356 ASN B O 1
ATOM 5692 N N . LEU B 1 357 ? -22.5 -11.891 -9.664 1 96.62 357 LEU B N 1
ATOM 5693 C CA . LEU B 1 357 ? -23.578 -12.344 -10.523 1 96.62 357 LEU B CA 1
ATOM 5694 C C . LEU B 1 357 ? -23.062 -12.695 -11.914 1 96.62 357 LEU B C 1
ATOM 5696 O O . LEU B 1 357 ? -23.469 -13.711 -12.484 1 96.62 357 LEU B O 1
ATOM 5700 N N . LEU B 1 358 ? -22.219 -11.852 -12.391 1 95.69 358 LEU B N 1
ATOM 5701 C CA . LEU B 1 358 ? -21.641 -12.094 -13.703 1 95.69 358 LEU B CA 1
ATOM 5702 C C . LEU B 1 358 ? -20.859 -13.398 -13.719 1 95.69 358 LEU B C 1
ATOM 5704 O O . LEU B 1 358 ? -21.016 -14.219 -14.625 1 95.69 358 LEU B O 1
ATOM 5708 N N . PHE B 1 359 ? -20.062 -13.617 -12.742 1 94.69 359 PHE B N 1
ATOM 5709 C CA . PHE B 1 359 ? -19.203 -14.789 -12.719 1 94.69 359 PHE B CA 1
ATOM 5710 C C . PHE B 1 359 ? -19.984 -16.031 -12.352 1 94.69 359 PHE B C 1
ATOM 5712 O O . PHE B 1 359 ? -19.625 -17.141 -12.742 1 94.69 359 PHE B O 1
ATOM 5719 N N . LEU B 1 360 ? -21.031 -15.852 -11.562 1 93.94 360 LEU B N 1
ATOM 5720 C CA . LEU B 1 360 ? -21.938 -16.969 -11.312 1 93.94 360 LEU B CA 1
ATOM 5721 C C . LEU B 1 360 ? -22.609 -17.422 -12.602 1 93.94 360 LEU B C 1
ATOM 5723 O O . LEU B 1 360 ? -22.75 -18.625 -12.844 1 93.94 360 LEU B O 1
ATOM 5727 N N . GLY B 1 361 ? -23.047 -16.438 -13.375 1 93.06 361 GLY B N 1
ATOM 5728 C CA . GLY B 1 361 ? -23.625 -16.766 -14.664 1 93.06 361 GLY B CA 1
ATOM 5729 C C . GLY B 1 361 ? -22.672 -17.469 -15.594 1 93.06 361 GLY B C 1
ATOM 5730 O O . GLY B 1 361 ? -23.031 -18.453 -16.25 1 93.06 361 GLY B O 1
ATOM 5731 N N . LEU B 1 362 ? -21.406 -17.016 -15.625 1 91.5 362 LEU B N 1
ATOM 5732 C CA . LEU B 1 362 ? -20.375 -17.641 -16.453 1 91.5 362 LEU B CA 1
ATOM 5733 C C . LEU B 1 362 ? -20.078 -19.047 -15.969 1 91.5 362 LEU B C 1
ATOM 5735 O O . LEU B 1 362 ? -19.875 -19.953 -16.781 1 91.5 362 LEU B O 1
ATOM 5739 N N . GLY B 1 363 ? -20.031 -19.172 -14.688 1 87.69 363 GLY B N 1
ATOM 5740 C CA . GLY B 1 363 ? -19.797 -20.5 -14.125 1 87.69 363 GLY B CA 1
ATOM 5741 C C . GLY B 1 363 ? -20.922 -21.469 -14.43 1 87.69 363 GLY B C 1
ATOM 5742 O O . GLY B 1 363 ? -20.672 -22.625 -14.781 1 87.69 363 GLY B O 1
ATOM 5743 N N . ALA B 1 364 ? -22.172 -21 -14.305 1 86.56 364 ALA B N 1
ATOM 5744 C CA . ALA B 1 364 ? -23.328 -21.828 -14.602 1 86.56 364 ALA B CA 1
ATOM 5745 C C . ALA B 1 364 ? -23.344 -22.25 -16.078 1 86.56 364 ALA B C 1
ATOM 5747 O O . ALA B 1 364 ? -23.688 -23.391 -16.391 1 86.56 364 ALA B O 1
ATOM 5748 N N . ARG B 1 365 ? -22.922 -21.438 -16.938 1 86.19 365 ARG B N 1
ATOM 5749 C CA . ARG B 1 365 ? -22.875 -21.734 -18.359 1 86.19 365 ARG B CA 1
ATOM 5750 C C . ARG B 1 365 ? -21.75 -22.719 -18.672 1 86.19 365 ARG B C 1
ATOM 5752 O O . ARG B 1 365 ? -21.906 -23.594 -19.516 1 86.19 365 ARG B O 1
ATOM 5759 N N . ALA B 1 366 ? -20.703 -22.531 -17.922 1 83.75 366 ALA B N 1
ATOM 5760 C CA . ALA B 1 366 ? -19.531 -23.391 -18.172 1 83.75 366 ALA B CA 1
ATOM 5761 C C . ALA B 1 366 ? -19.781 -24.812 -17.656 1 83.75 366 ALA B C 1
ATOM 5763 O O . ALA B 1 366 ? -19.203 -25.766 -18.172 1 83.75 366 ALA B O 1
ATOM 5764 N N . LEU B 1 367 ? -20.609 -24.906 -16.719 1 78.44 367 LEU B N 1
ATOM 5765 C CA . LEU B 1 367 ? -20.891 -26.219 -16.125 1 78.44 367 LEU B CA 1
ATOM 5766 C C . LEU B 1 367 ? -21.922 -26.969 -16.953 1 78.44 367 LEU B C 1
ATOM 5768 O O . LEU B 1 367 ? -22.094 -28.188 -16.781 1 78.44 367 LEU B O 1
ATOM 5772 N N . ARG B 1 368 ? -22.625 -26.25 -17.828 1 73.88 368 ARG B N 1
ATOM 5773 C CA . ARG B 1 368 ? -23.578 -26.922 -18.719 1 73.88 368 ARG B CA 1
ATOM 5774 C C . ARG B 1 368 ? -22.875 -27.547 -19.922 1 73.88 368 ARG B C 1
ATOM 5776 O O . ARG B 1 368 ? -23.234 -28.641 -20.359 1 73.88 368 ARG B O 1
#

pLDDT: mean 79.45, std 13.77, range [41.03, 98.12]

Secondary structure (DSSP, 8-state):
-HHHHHHHHHHHHHHHHHHHHHHHHHHHHHHHHHHHHHTTS-HHHHHHHHHTTHHHHHHHHHHHHHHHHHHHHHHHHHHTTHHHHHHHTT--HHHHTHHHHHHHHHHHHHHHHIIIIIHHHHHHHHHHHIIIIIITTTHHHHHTTT-EEEEETTEEEEEEEEETTTTEEEEEEEEEEETTEEEEEEEEEEEEETTEEEEEEEEEEEEEGGGGGGGTT-SSHHHHHHHHEEEEEEEEEEEEE-SS-HHHHHHHHT--S------HHHHHHHHH-TTS-HHHHHHHHHHHHHHHHHHHHHHHHHHHHHHHHHHH-SSHHHHHHHHHHHHHHHHHHHHHHHHHHHTTSS-HHHHHHHHHHHHHHHHHHHH-/-HHHHHHHHHHHHHHHHHHHHHHHHHHHHHHHHHHHHHTTS-HHHHHHHHHTTHHHHHHHHHHHHHHHHHHHHHHHHHHTTHHHHHHHTT--HHHHTHHHHHHHHHHHHHHHHIIIIIHHHHHHHHHHHIIIIII-SSHHHHHTTT-EEEEETTEEEEEEEEETTTTEEEEEEEEEEETTEEEEEEEEEEEEETTEEEEEEEEEEEEEGGGGGGSTT-SSHHHHHHHHEEEEEEEEEEEEE-SS-HHHHHHHHT--S------HHHHHHHHH-TTS-HHHHHHHHHHHHHHHHHHHHHHHHHHHHHHHHHHH-SSHHHHHHHHHHHHHHHHHHHHHHHHHHHTTSS-HHHHHHHHHHHHHHHHHHHH-

Nearest PDB structures (foldseek):
  6mjp-assembly1_G  TM=6.462E-01  e=2.239E-12  Vibrio cholerae
  5x5y-assembly1_F  TM=6.141E-01  e=6.883E-12  Pseudomonas aeruginosa PAO1
  8ufh-assembly1_G  TM=6.514E-01  e=2.620E-10  Acinetobacter baylyi ADP1
  8ufg-assembly1_G  TM=6.538E-01  e=4.107E-10  Acinetobacter baylyi ADP1
  8frn-assembly1_F  TM=7.082E-01  e=7.793E-07  Acinetobacter baylyi ADP1

Foldseek 3Di:
DVLLVVLLVQLVVQLVVQLVVQLVVVLVVVCVVCVVLQPPADPVLSVVLSVLCRLVSSLLSLQLSLLLSLLQSLLVCLLVVVLVVCVVVVPFLVNSLVSSLVVLVVQLVSLLVCLFPPNLVSLVVSLLSCQPRRQPVLNNVQVCAQPWFQLAPQKTKHANHADPVVSKGAFIWIWGDDDQKIKIKTAGIWDADWQKIKGFQIWIKIARRVLVVVLVVPPCNVVSCCVGIPRPDTDGIDIDGGPHTSSVRVSVVVVVPVDDNDGLVRLVCQLPDPVDDPLSNQVSLLVNLLSNQSSSSSNLSSLQSSLCSSVFSNDVVRSNVVSVVSSCVLVVQLVVLSVCVNVPNDRSNCSRNVSSVVSSVNSVVSSD/DVLLVVLLVQLVVQLVVQLVVQLVVVLVVVCVVCVVLQPPADPVLSVVLSVLCRLVSSLLSLQLSLLLSLLQSLLVCLQVVVLVVCVVVVPFLVNSLVSSLVVLVVQLVSLLVCLFPPNLVSLVVSLLSCQPRRQQVLNNVQVCAQPWFQLAPQKTKHANHADSVVSKGAFIWIWGDDDQKIKIKTAGIWDADWQKIKGFQIWIKIARRVLVVVLVVDPPNVVSCCVGIPRPDTDGIDIDGGPHTSSVRVSVVVVVPVDDNDGLVRLVCQLPDPVDDPLSNQVSLLVNLLSNQSSSSSNLSSLQSSLCSSVFSNDVVRSNVVSVVSSCVLVVQLVVLSVCVNVPNDRSNCSRNVSSVVSSVNSVVSSD

Radius of gyration: 29.97 Å; Cα contacts (8 Å, |Δi|>4): 1351; chains: 2; bounding box: 62×98×62 Å